Protein AF-A0A1A3NZN6-F1 (afdb_monomer_lite)

Sequence (386 aa):
MRHFHHLSDAEHQRLFFQAPEELAADADCELLAVALGATLYMPADRPGLTATVARSAGQGVCSMVLDLEDAIDAGAAEAALGNVVSVLDELAETRQGARAMLFVRVRSTECIKRIAGTLAGGRDALTGFVIPKFEAGTGEQFLQEVAQAAQVLDKRLYCMPVLESAALAYRQSRDRELTAIGELLAAYRDSVLALRIGATDMCGVFGIRRDRDHTIYDVQVIADVIGDIVNYFGRADGTGFVITGPVWEYFADHERLFRSMLRTTPFAEHDAVRFRDQLVSRDLDALLRELSLDRANGLHGKTVIHPSHVAAVHALAVVTHEEYRDAVDVMAAEESGVRRSEYRNKMNEPRPHRIWAQQVLRRAQVFGVTRQGVSFVDLLTVLAGR

InterPro domains:
  IPR011206 Citrate lyase beta subunit-like [PIRSF015582] (16-371)
  IPR015813 Pyruvate/Phosphoenolpyruvate kinase-like domain superfamily [SSF51621] (35-315)
  IPR039480 C-C bond lyase-like [PF15617] (31-369)
  IPR040442 Pyruvate kinase-like domain superfamily [G3DSA:3.20.20.60] (35-264)
  IPR040442 Pyruvate kinase-like domain superfamily [G3DSA:3.20.20.60] (269-370)

pLDDT: mean 91.94, std 9.21, range [45.19, 98.75]

Organism: Mycobacterium asiaticum (NCBI:txid1790)

Structure (mmCIF, N/CA/C/O backbone):
data_AF-A0A1A3NZN6-F1
#
_entry.i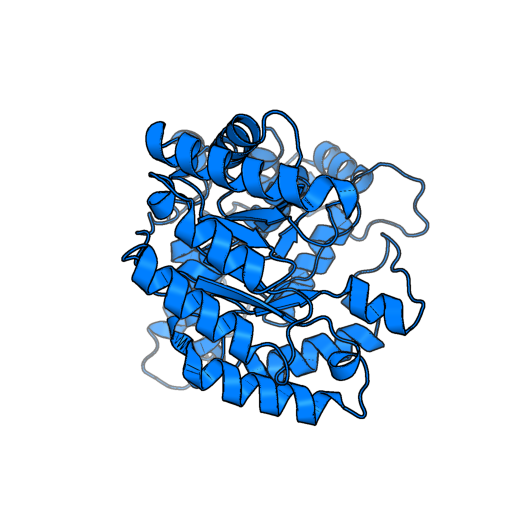d   AF-A0A1A3NZN6-F1
#
loop_
_atom_site.group_PDB
_atom_site.id
_atom_site.type_symbol
_atom_site.label_atom_id
_atom_site.label_alt_id
_atom_site.label_comp_id
_atom_site.label_asym_id
_atom_site.label_entity_id
_atom_site.label_seq_id
_atom_site.pdbx_PDB_ins_code
_atom_site.Cartn_x
_atom_site.Cartn_y
_atom_site.Cartn_z
_atom_site.occupancy
_atom_site.B_iso_or_equiv
_atom_site.auth_seq_id
_atom_site.auth_comp_id
_atom_site.auth_asym_id
_atom_site.auth_atom_id
_atom_site.pdbx_PDB_model_num
ATOM 1 N N . MET A 1 1 ? -12.183 0.104 -10.386 1.00 89.38 1 MET A N 1
ATOM 2 C CA . MET A 1 1 ? -11.049 1.055 -10.271 1.00 89.38 1 MET A CA 1
ATOM 3 C C . MET A 1 1 ? -10.010 0.751 -11.340 1.00 89.38 1 MET A C 1
ATOM 5 O O . MET A 1 1 ? -9.852 -0.408 -11.690 1.00 89.38 1 MET A O 1
ATOM 9 N N . ARG A 1 2 ? -9.295 1.754 -11.857 1.00 94.56 2 ARG A N 1
ATOM 10 C CA . ARG A 1 2 ? -8.237 1.561 -12.863 1.00 94.56 2 ARG A CA 1
ATOM 11 C C . ARG A 1 2 ? -7.087 2.526 -12.588 1.00 94.56 2 ARG A C 1
ATOM 13 O O . ARG A 1 2 ? -7.311 3.739 -12.489 1.00 94.56 2 ARG A O 1
ATOM 20 N N . HIS A 1 3 ? -5.869 2.005 -12.462 1.00 96.81 3 HIS A N 1
ATOM 21 C CA . HIS A 1 3 ? -4.676 2.845 -12.328 1.00 96.81 3 HIS A CA 1
ATOM 22 C C . HIS A 1 3 ? -4.458 3.670 -13.597 1.00 96.81 3 HIS A C 1
ATOM 24 O O . HIS A 1 3 ? -4.841 3.268 -14.693 1.00 96.81 3 HIS A O 1
ATOM 30 N N . PHE A 1 4 ? -3.867 4.856 -13.446 1.00 96.75 4 PHE A N 1
ATOM 31 C CA . PHE A 1 4 ? -3.578 5.776 -14.556 1.00 96.75 4 PHE A CA 1
ATOM 32 C C . PHE A 1 4 ? -4.803 6.265 -15.358 1.00 96.75 4 PHE A C 1
ATOM 34 O O . PHE A 1 4 ? -4.653 6.808 -16.449 1.00 96.75 4 PHE A O 1
ATOM 41 N N . HIS A 1 5 ? -6.021 6.152 -14.818 1.00 94.62 5 HIS A N 1
ATOM 42 C CA . HIS A 1 5 ? -7.252 6.626 -15.475 1.00 94.62 5 HIS A CA 1
ATOM 43 C C . HIS A 1 5 ? -7.301 8.147 -15.734 1.00 94.62 5 HIS A C 1
ATOM 45 O O . HIS A 1 5 ? -8.142 8.612 -16.494 1.00 94.62 5 HIS A O 1
ATOM 51 N N . HIS A 1 6 ? -6.442 8.922 -15.072 1.00 94.00 6 HIS A N 1
ATOM 52 C CA . HIS A 1 6 ? -6.341 10.379 -15.199 1.00 94.00 6 HIS A CA 1
ATOM 53 C C . HIS A 1 6 ? -5.448 10.821 -16.374 1.00 94.00 6 HIS A C 1
ATOM 55 O O . HIS A 1 6 ? -5.384 12.013 -16.689 1.00 94.00 6 HIS A O 1
ATOM 61 N N . LEU A 1 7 ? -4.739 9.882 -17.008 1.00 95.69 7 LEU A N 1
ATOM 62 C CA . LEU A 1 7 ? -3.966 10.139 -18.219 1.00 95.69 7 LEU A CA 1
ATOM 63 C C . LEU A 1 7 ? -4.891 10.197 -19.439 1.00 95.69 7 LEU A C 1
ATOM 65 O O . LEU A 1 7 ? -5.889 9.484 -19.514 1.00 95.69 7 LEU A O 1
ATOM 69 N N . SER A 1 8 ? -4.535 11.036 -20.407 1.00 95.56 8 SER A N 1
ATOM 70 C CA . SER A 1 8 ? -5.205 11.115 -21.705 1.00 95.56 8 SER A CA 1
ATOM 71 C C . SER A 1 8 ? -4.957 9.862 -22.547 1.00 95.56 8 SER A C 1
ATOM 73 O O . SER A 1 8 ? -3.961 9.158 -22.367 1.00 95.56 8 SER A O 1
ATOM 75 N N . ASP A 1 9 ? -5.814 9.627 -23.539 1.00 95.62 9 ASP A N 1
ATOM 76 C CA . ASP A 1 9 ? -5.655 8.505 -24.471 1.00 95.62 9 ASP A CA 1
ATOM 77 C C . ASP A 1 9 ? -4.319 8.557 -25.225 1.00 95.62 9 ASP A C 1
ATOM 79 O O . ASP A 1 9 ? -3.692 7.522 -25.445 1.00 95.62 9 ASP A O 1
ATOM 83 N N . ALA A 1 10 ? -3.840 9.757 -25.572 1.00 96.44 10 ALA A N 1
ATOM 84 C CA . ALA A 1 10 ? -2.549 9.943 -26.231 1.00 96.44 10 ALA A CA 1
ATOM 85 C C . ALA A 1 10 ? -1.373 9.549 -25.319 1.00 96.44 10 ALA A C 1
ATOM 87 O O . ALA A 1 10 ? -0.422 8.911 -25.772 1.00 96.44 10 ALA A O 1
ATOM 88 N N . GLU A 1 11 ? -1.435 9.885 -24.027 1.00 96.31 11 GLU A N 1
ATOM 89 C CA . GLU A 1 11 ? -0.434 9.446 -23.048 1.00 96.31 11 GLU A CA 1
ATOM 90 C C . GLU A 1 11 ? -0.499 7.934 -22.834 1.00 96.31 11 GLU A C 1
ATOM 92 O O . GLU A 1 11 ? 0.548 7.292 -22.838 1.00 96.31 11 GLU A O 1
ATOM 97 N N . HIS A 1 12 ? -1.698 7.350 -22.726 1.00 96.31 12 HIS A N 1
ATOM 98 C CA . HIS A 1 12 ? -1.866 5.897 -22.630 1.00 96.31 12 HIS A CA 1
ATOM 99 C C . HIS A 1 12 ? -1.245 5.183 -23.826 1.00 96.31 12 HIS A C 1
ATOM 101 O O . HIS A 1 12 ? -0.422 4.282 -23.663 1.00 96.31 12 HIS A O 1
ATOM 107 N N . GLN A 1 13 ? -1.584 5.635 -25.035 1.00 95.69 13 GLN A N 1
ATOM 108 C CA . GLN A 1 13 ? -1.043 5.090 -26.272 1.00 95.69 13 GLN A CA 1
ATOM 109 C C . GLN A 1 13 ? 0.462 5.285 -26.378 1.00 95.69 13 GLN A C 1
ATOM 111 O O . GLN A 1 13 ? 1.114 4.429 -26.959 1.00 95.69 13 GLN A O 1
ATOM 116 N N . ARG A 1 14 ? 1.036 6.360 -25.836 1.00 96.62 14 ARG A N 1
ATOM 117 C CA . ARG A 1 14 ? 2.485 6.580 -25.862 1.00 96.62 14 ARG A CA 1
ATOM 118 C C . ARG A 1 14 ? 3.225 5.714 -24.842 1.00 96.62 14 ARG A C 1
ATOM 120 O O . ARG A 1 14 ? 4.265 5.155 -25.172 1.00 96.62 14 ARG A O 1
ATOM 127 N N . LEU A 1 15 ? 2.710 5.622 -23.619 1.00 97.50 15 LEU A N 1
ATOM 128 C CA . LEU A 1 15 ? 3.415 5.035 -22.479 1.00 97.50 15 LEU A CA 1
ATOM 129 C C . LEU A 1 15 ? 3.275 3.514 -22.410 1.00 97.50 15 LEU A C 1
ATOM 131 O O . LEU A 1 15 ? 4.251 2.834 -22.090 1.00 97.50 15 LEU A O 1
ATOM 135 N N . PHE A 1 16 ? 2.094 2.974 -22.717 1.00 98.38 16 PHE A N 1
ATOM 136 C CA . PHE A 1 16 ? 1.777 1.576 -22.443 1.00 98.38 16 PHE A CA 1
ATOM 137 C C . PHE A 1 16 ? 1.733 0.718 -23.710 1.00 98.38 16 PHE A C 1
ATOM 139 O O . PHE A 1 16 ? 1.079 1.048 -24.700 1.00 98.38 16 PHE A O 1
ATOM 146 N N . PHE A 1 17 ? 2.430 -0.418 -23.662 1.00 98.00 17 PHE A N 1
ATOM 147 C CA . PHE A 1 17 ? 2.233 -1.533 -24.585 1.00 98.00 17 PHE A CA 1
ATOM 148 C C . PHE A 1 17 ? 0.934 -2.272 -24.250 1.00 98.00 17 PHE A C 1
ATOM 150 O O . PHE A 1 17 ? 0.122 -2.511 -25.141 1.00 98.00 17 PHE A O 1
ATOM 157 N N . GLN A 1 18 ? 0.721 -2.553 -22.962 1.00 97.94 18 GLN A N 1
ATOM 158 C CA . GLN A 1 18 ? -0.536 -3.045 -22.403 1.00 97.94 18 GLN A CA 1
ATOM 159 C C . GLN A 1 18 ? -0.996 -2.052 -21.340 1.00 97.94 18 GLN A C 1
ATOM 161 O O . GLN A 1 18 ? -0.275 -1.794 -20.377 1.00 97.94 18 GLN A O 1
ATOM 166 N N . ALA A 1 19 ? -2.173 -1.462 -21.532 1.00 97.31 19 ALA A N 1
ATOM 167 C CA . ALA A 1 19 ? -2.719 -0.529 -20.559 1.00 97.31 19 ALA A CA 1
ATOM 168 C C . ALA A 1 19 ? -3.190 -1.279 -19.294 1.00 97.31 19 ALA A C 1
ATOM 170 O O . ALA A 1 19 ? -3.587 -2.440 -19.403 1.00 97.31 19 ALA A O 1
ATOM 171 N N . PRO A 1 20 ? -3.191 -0.622 -18.122 1.00 97.38 20 PRO A N 1
ATOM 172 C CA . PRO A 1 20 ? -3.736 -1.196 -16.894 1.00 97.38 20 PRO A CA 1
ATOM 173 C C . PRO A 1 20 ? -5.192 -1.621 -17.075 1.00 97.38 20 PRO A C 1
ATOM 175 O O . PRO A 1 20 ? -5.960 -0.908 -17.734 1.00 97.38 20 PRO A O 1
ATOM 178 N N . GLU A 1 21 ? -5.572 -2.735 -16.462 1.00 96.38 21 GLU A N 1
ATOM 179 C CA . GLU A 1 21 ? -6.928 -3.276 -16.510 1.00 96.38 21 GLU A CA 1
ATOM 180 C C . GLU A 1 21 ? -7.861 -2.556 -15.528 1.00 96.38 21 GLU A C 1
ATOM 182 O O . GLU A 1 21 ? -7.437 -1.948 -14.539 1.00 96.38 21 GLU A O 1
ATOM 187 N N . GLU A 1 22 ? -9.161 -2.595 -15.819 1.00 94.75 22 GLU A N 1
ATOM 188 C CA . GLU A 1 22 ? -10.177 -2.147 -14.874 1.00 94.75 22 GLU A CA 1
ATOM 189 C C . GLU A 1 22 ? -10.513 -3.279 -13.902 1.00 94.75 22 GLU A C 1
ATOM 191 O O . GLU A 1 22 ? -10.928 -4.362 -14.302 1.00 94.75 22 GLU A O 1
ATOM 196 N N . LEU A 1 23 ? -10.333 -3.009 -12.612 1.00 93.31 23 LEU A N 1
ATOM 197 C CA . LEU A 1 23 ? -10.580 -3.954 -11.533 1.00 93.31 23 LEU A CA 1
ATOM 198 C C . LEU A 1 23 ? -11.967 -3.723 -10.938 1.00 93.31 23 LEU A C 1
ATOM 200 O O . LEU A 1 23 ? -12.300 -2.599 -10.535 1.00 93.31 23 LEU A O 1
ATOM 204 N N . ALA A 1 24 ? -12.757 -4.789 -10.853 1.00 89.75 24 ALA A N 1
ATOM 205 C CA . ALA A 1 24 ? -14.010 -4.790 -10.112 1.00 89.75 24 ALA A CA 1
ATOM 206 C C . ALA A 1 24 ? -13.751 -4.696 -8.596 1.00 89.75 24 ALA A C 1
ATOM 208 O O . ALA A 1 24 ? -12.674 -5.046 -8.115 1.00 89.75 24 ALA A O 1
ATOM 209 N N . ALA A 1 25 ? -14.733 -4.206 -7.837 1.00 83.12 25 ALA A N 1
ATOM 210 C CA . ALA A 1 25 ? -14.608 -4.058 -6.382 1.00 83.12 25 ALA A CA 1
ATOM 211 C C . ALA A 1 25 ? -14.531 -5.409 -5.640 1.00 83.12 25 ALA A C 1
ATOM 213 O O . ALA A 1 25 ? -14.040 -5.473 -4.516 1.00 83.12 25 ALA A O 1
ATOM 214 N N . ASP A 1 26 ? -15.008 -6.476 -6.278 1.00 85.50 26 ASP A N 1
ATOM 215 C CA . ASP A 1 26 ? -15.023 -7.865 -5.817 1.00 85.50 26 ASP A CA 1
ATOM 216 C C . ASP A 1 26 ? -13.975 -8.741 -6.528 1.00 85.50 26 ASP A C 1
ATOM 218 O O . ASP A 1 26 ? -14.052 -9.968 -6.467 1.00 85.50 26 ASP A O 1
ATOM 222 N N . ALA A 1 27 ? -12.991 -8.124 -7.196 1.00 90.12 27 ALA A N 1
ATOM 223 C CA . ALA A 1 27 ? -11.865 -8.839 -7.787 1.00 90.12 27 ALA A CA 1
ATOM 224 C C . ALA A 1 27 ? -11.092 -9.665 -6.738 1.00 90.12 27 ALA A C 1
ATOM 226 O O . ALA A 1 27 ? -11.232 -9.464 -5.530 1.00 90.12 27 ALA A O 1
ATOM 227 N N . ASP A 1 28 ? -10.247 -10.584 -7.219 1.00 91.81 28 ASP A N 1
ATOM 228 C CA . ASP A 1 28 ? -9.367 -11.397 -6.372 1.00 91.81 28 ASP A CA 1
ATOM 229 C C . ASP A 1 28 ? -8.631 -10.530 -5.332 1.00 91.81 28 ASP A C 1
ATOM 231 O O . ASP A 1 28 ? -8.074 -9.477 -5.659 1.00 91.81 28 ASP A O 1
ATOM 235 N N . CYS A 1 29 ? -8.625 -10.989 -4.079 1.00 92.50 29 CYS A N 1
ATOM 236 C CA . CYS A 1 29 ? -8.036 -10.291 -2.943 1.00 92.50 29 CYS A CA 1
ATOM 237 C C . CYS A 1 29 ? -6.560 -9.961 -3.201 1.00 92.50 29 CYS A C 1
ATOM 239 O O . CYS A 1 29 ? -6.132 -8.828 -2.987 1.00 92.50 29 CYS A O 1
ATOM 241 N N . GLU A 1 30 ? -5.789 -10.907 -3.750 1.00 92.50 30 GLU A N 1
ATOM 242 C CA . GLU A 1 30 ? -4.372 -10.672 -4.047 1.00 92.50 30 GLU A CA 1
ATOM 243 C C . GLU A 1 30 ? -4.178 -9.609 -5.139 1.00 92.50 30 GLU A C 1
ATOM 245 O O . GLU A 1 30 ? -3.222 -8.831 -5.093 1.00 92.50 30 GLU A O 1
ATOM 250 N N . LEU A 1 31 ? -5.090 -9.540 -6.115 1.00 95.19 31 LEU A N 1
ATOM 251 C CA . LEU A 1 31 ? -5.065 -8.526 -7.168 1.00 95.19 31 LEU A CA 1
ATOM 252 C C . LEU A 1 31 ? -5.418 -7.139 -6.610 1.00 95.19 31 LEU A C 1
ATOM 254 O O . LEU A 1 31 ? -4.710 -6.171 -6.896 1.00 95.19 31 LEU A O 1
ATOM 258 N N . LEU A 1 32 ? -6.452 -7.047 -5.766 1.00 96.31 32 LEU A N 1
ATOM 259 C CA . LEU A 1 32 ? -6.824 -5.813 -5.062 1.00 96.31 32 LEU A CA 1
ATOM 260 C C . LEU A 1 32 ? -5.701 -5.322 -4.140 1.00 96.31 32 LEU A C 1
ATOM 262 O O . LEU A 1 32 ? -5.425 -4.124 -4.078 1.00 96.31 32 LEU A O 1
ATOM 266 N N . ALA A 1 33 ? -5.008 -6.240 -3.470 1.00 97.12 33 ALA A N 1
ATOM 267 C CA . ALA A 1 33 ? -3.901 -5.916 -2.586 1.00 97.12 33 ALA A CA 1
ATOM 268 C C . ALA A 1 33 ? -2.705 -5.324 -3.348 1.00 97.12 33 ALA A C 1
ATOM 270 O O . ALA A 1 33 ? -2.147 -4.308 -2.934 1.00 97.12 33 ALA A O 1
ATOM 271 N N . VAL A 1 34 ? -2.352 -5.885 -4.512 1.00 97.06 34 VAL A N 1
ATOM 272 C CA . VAL A 1 34 ? -1.355 -5.276 -5.416 1.00 97.06 34 VAL A CA 1
ATOM 273 C C . VAL A 1 34 ? -1.843 -3.913 -5.929 1.00 97.06 34 VAL A C 1
ATOM 275 O O . VAL A 1 34 ? -1.053 -2.972 -6.041 1.00 97.06 34 VAL A O 1
ATOM 278 N N . ALA A 1 35 ? -3.148 -3.770 -6.175 1.00 97.44 35 ALA A N 1
ATOM 279 C CA . ALA A 1 35 ? -3.773 -2.527 -6.620 1.00 97.44 35 ALA A CA 1
ATOM 280 C C . ALA A 1 35 ? -3.816 -1.406 -5.578 1.00 97.44 35 ALA A C 1
ATOM 282 O O . ALA A 1 35 ? -4.116 -0.270 -5.955 1.00 97.44 35 ALA A O 1
ATOM 283 N N . LEU A 1 36 ? -3.446 -1.664 -4.318 1.00 97.75 36 LEU A N 1
ATOM 284 C CA . LEU A 1 36 ? -3.291 -0.611 -3.313 1.00 97.75 36 LEU A CA 1
ATOM 285 C C . LEU A 1 36 ? -2.283 0.462 -3.750 1.00 97.75 36 LEU A C 1
ATOM 287 O O . LEU A 1 36 ? -2.502 1.635 -3.453 1.00 97.75 36 LEU A O 1
ATOM 291 N N . GLY A 1 37 ? -1.208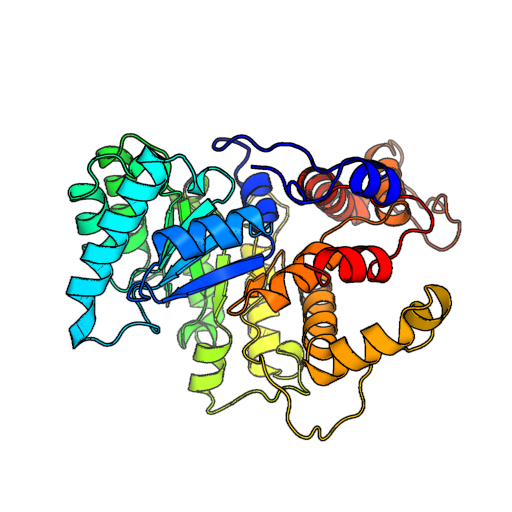 0.086 -4.457 1.00 97.31 37 GLY A N 1
ATOM 292 C CA . GLY A 1 37 ? -0.196 1.024 -4.954 1.00 97.31 37 GLY A CA 1
ATOM 293 C C . GLY A 1 37 ? 0.307 1.982 -3.868 1.00 97.31 37 GLY A C 1
ATOM 294 O O . GLY A 1 37 ? 0.752 1.553 -2.801 1.00 97.31 37 GLY A O 1
ATOM 295 N N . ALA A 1 38 ? 0.235 3.287 -4.131 1.00 97.06 38 ALA A N 1
ATOM 296 C CA . ALA A 1 38 ? 0.408 4.297 -3.094 1.00 97.06 38 ALA A CA 1
ATOM 297 C C . ALA A 1 38 ? -0.880 4.421 -2.269 1.00 97.06 38 ALA A C 1
ATOM 299 O O . ALA A 1 38 ? -1.895 4.901 -2.773 1.00 97.06 38 ALA A O 1
ATOM 300 N N . THR A 1 39 ? -0.833 4.039 -0.992 1.00 97.88 39 THR A N 1
ATOM 301 C CA . THR A 1 39 ? -1.949 4.289 -0.069 1.00 97.88 39 THR A CA 1
ATOM 302 C C . THR A 1 39 ? -1.737 5.611 0.657 1.00 97.88 39 THR A C 1
ATOM 304 O O . THR A 1 39 ? -0.827 5.710 1.484 1.00 97.88 39 THR A O 1
ATOM 307 N N . LEU A 1 40 ? -2.565 6.613 0.358 1.00 96.56 40 LEU A N 1
ATOM 308 C CA . LEU A 1 40 ? -2.442 7.961 0.915 1.00 96.56 40 LEU A CA 1
ATOM 309 C C . LEU A 1 40 ? -3.211 8.109 2.231 1.00 96.56 40 LEU A C 1
ATOM 311 O O . LEU A 1 40 ? -4.429 7.951 2.260 1.00 96.56 40 LEU A O 1
ATOM 315 N N . TYR A 1 41 ? -2.500 8.441 3.305 1.00 95.50 41 TYR A N 1
ATOM 316 C CA . TYR A 1 41 ? -3.082 8.675 4.626 1.00 95.50 41 TYR A CA 1
ATOM 317 C C . TYR A 1 41 ? -3.464 10.147 4.781 1.00 95.50 41 TYR A C 1
ATOM 319 O O . TYR A 1 41 ? -2.713 11.038 4.379 1.00 95.50 41 TYR A O 1
ATOM 327 N N . MET A 1 42 ? -4.639 10.401 5.355 1.00 93.94 42 MET A N 1
ATOM 328 C CA . MET A 1 42 ? -5.165 11.743 5.593 1.00 93.94 42 MET A CA 1
ATOM 329 C C . MET A 1 42 ? -5.794 11.824 6.988 1.00 93.94 42 MET A C 1
ATOM 331 O O . MET A 1 42 ? -6.584 10.941 7.323 1.00 93.94 42 MET A O 1
ATOM 335 N N . PRO A 1 43 ? -5.528 12.884 7.772 1.00 95.06 43 PRO A N 1
ATOM 336 C CA . PRO A 1 43 ? -6.238 13.118 9.026 1.00 95.06 43 PRO A CA 1
ATOM 337 C C . PRO A 1 43 ? -7.751 13.198 8.799 1.00 95.06 43 PRO A C 1
ATOM 339 O O . PRO A 1 43 ? -8.222 13.927 7.919 1.00 95.06 43 PRO A O 1
ATOM 342 N N . ALA A 1 44 ? -8.508 12.440 9.589 1.00 95.19 44 ALA A N 1
ATOM 343 C CA . ALA A 1 44 ? -9.962 12.368 9.507 1.00 95.19 44 ALA A CA 1
ATOM 344 C C . ALA A 1 44 ? -10.686 13.663 9.911 1.00 95.19 44 ALA A C 1
ATOM 346 O O . ALA A 1 44 ? -11.856 13.819 9.584 1.00 95.19 44 ALA A O 1
ATOM 347 N N . ASP A 1 45 ? -10.032 14.599 10.594 1.00 92.38 45 ASP A N 1
ATOM 348 C CA . ASP A 1 45 ? -10.585 15.898 11.006 1.00 92.38 45 ASP A CA 1
ATOM 349 C C . ASP A 1 45 ? -10.328 17.024 9.987 1.00 92.38 45 ASP A C 1
ATOM 351 O O . ASP A 1 45 ? -10.739 18.171 10.187 1.00 92.38 45 ASP A O 1
ATOM 355 N N . ARG A 1 46 ? -9.663 16.711 8.868 1.00 90.00 46 ARG A N 1
ATOM 356 C CA . ARG A 1 46 ? -9.316 17.694 7.842 1.00 90.00 46 ARG A CA 1
ATOM 357 C C . ARG A 1 46 ? -10.574 18.395 7.292 1.00 90.00 46 ARG A C 1
ATOM 359 O O . ARG A 1 46 ? -11.481 17.727 6.790 1.00 90.00 46 ARG A O 1
ATOM 366 N N . PRO A 1 47 ? -10.599 19.740 7.233 1.00 90.12 47 PRO A N 1
ATOM 367 C CA . PRO A 1 47 ? -11.678 20.466 6.570 1.00 90.12 47 PRO A CA 1
ATOM 368 C C . PRO A 1 47 ? -11.781 20.122 5.077 1.00 90.12 47 PRO A C 1
ATOM 370 O O . PRO A 1 47 ? -10.773 20.059 4.367 1.00 90.12 47 PRO A O 1
ATOM 373 N N . GLY A 1 48 ? -13.006 19.937 4.576 1.00 92.31 48 GLY A N 1
ATOM 374 C CA . GLY A 1 48 ? -13.249 19.628 3.161 1.00 92.31 48 GLY A CA 1
ATOM 375 C C . GLY A 1 48 ? -12.671 18.274 2.728 1.00 92.31 48 GLY A C 1
ATOM 376 O O . GLY A 1 48 ? -12.145 18.147 1.614 1.00 92.31 48 GLY A O 1
ATOM 377 N N . LEU A 1 49 ? -12.720 17.277 3.617 1.00 93.44 49 LEU A N 1
ATOM 378 C CA . LEU A 1 49 ? -12.171 15.944 3.378 1.00 93.44 49 LEU A CA 1
ATOM 379 C C . LEU A 1 49 ? -12.829 15.253 2.173 1.00 93.44 49 LEU A C 1
ATOM 381 O O . LEU A 1 49 ? -12.094 14.776 1.314 1.00 93.44 49 LEU A O 1
ATOM 385 N N . THR A 1 50 ? -14.158 15.321 2.011 1.00 95.00 50 THR A N 1
ATOM 386 C CA . THR A 1 50 ? -14.890 14.794 0.836 1.00 95.00 50 THR A CA 1
ATOM 387 C C . THR A 1 50 ? -14.289 15.294 -0.481 1.00 95.00 50 THR A C 1
ATOM 389 O O . THR A 1 50 ? -13.862 14.510 -1.331 1.00 95.00 50 THR A O 1
ATOM 392 N N . ALA A 1 51 ? -14.151 16.617 -0.625 1.00 93.75 51 ALA A N 1
ATOM 393 C CA . ALA A 1 51 ? -13.568 17.235 -1.815 1.00 93.75 51 ALA A CA 1
ATOM 394 C C . ALA A 1 51 ? -12.081 16.879 -1.995 1.00 93.75 51 ALA A C 1
ATOM 396 O O . ALA A 1 51 ? -11.587 16.793 -3.119 1.00 93.75 51 ALA A O 1
ATOM 397 N N . THR A 1 52 ? -11.350 16.674 -0.897 1.00 93.06 52 THR A N 1
ATOM 398 C CA . THR A 1 52 ? -9.944 16.253 -0.933 1.00 93.06 52 THR A CA 1
ATOM 399 C C . THR A 1 52 ? -9.795 14.809 -1.410 1.00 93.06 52 THR A C 1
ATOM 401 O O . THR A 1 52 ? -8.935 14.557 -2.256 1.00 93.06 52 THR A O 1
ATOM 404 N N . VAL A 1 53 ? -10.644 13.891 -0.943 1.00 95.06 53 VAL A N 1
ATOM 405 C CA . VAL A 1 53 ? -10.693 12.494 -1.400 1.00 95.06 53 VAL A CA 1
ATOM 406 C C . VAL A 1 53 ? -11.048 12.442 -2.886 1.00 95.06 53 VAL A C 1
ATOM 408 O O . VAL A 1 53 ? -10.307 11.851 -3.669 1.00 95.06 53 VAL A O 1
ATOM 411 N N . ALA A 1 54 ? -12.107 13.143 -3.302 1.00 94.38 54 ALA A N 1
ATOM 412 C CA . ALA A 1 54 ? -12.533 13.212 -4.700 1.00 94.38 54 ALA A CA 1
ATOM 413 C C . ALA A 1 54 ? -11.436 13.769 -5.625 1.00 94.38 54 ALA A C 1
ATOM 415 O O . ALA A 1 54 ? -11.139 13.194 -6.675 1.00 94.38 54 ALA A O 1
ATOM 416 N N . ARG A 1 55 ? -10.787 14.870 -5.218 1.00 93.00 55 ARG A N 1
ATOM 417 C CA . ARG A 1 55 ? -9.676 15.475 -5.968 1.00 93.00 55 ARG A CA 1
ATOM 418 C C . ARG A 1 55 ? -8.490 14.520 -6.084 1.00 93.00 55 ARG A C 1
ATOM 420 O O . ARG A 1 55 ? -7.972 14.345 -7.181 1.00 93.00 55 ARG A O 1
ATOM 427 N N . SER A 1 56 ? -8.090 13.888 -4.981 1.00 93.50 56 SER A N 1
ATOM 428 C CA . SER A 1 56 ? -6.962 12.948 -4.959 1.00 93.50 56 SER A CA 1
ATOM 429 C C . SER A 1 56 ? -7.243 11.729 -5.841 1.00 93.50 56 SER A C 1
ATOM 431 O O . SER A 1 56 ? -6.397 11.343 -6.645 1.00 93.50 56 SER A O 1
ATOM 433 N N . ALA A 1 57 ? -8.460 11.179 -5.772 1.00 94.56 57 ALA A N 1
ATOM 434 C CA . ALA A 1 57 ? -8.898 10.104 -6.657 1.00 94.56 57 ALA A CA 1
ATOM 435 C C . ALA A 1 57 ? -8.828 10.520 -8.134 1.00 94.56 57 ALA A C 1
ATOM 437 O O . ALA A 1 57 ? -8.265 9.794 -8.950 1.00 94.56 57 ALA A O 1
ATOM 438 N N . GLY A 1 58 ? -9.322 11.717 -8.473 1.00 92.81 58 GLY A N 1
ATOM 439 C CA . GLY A 1 58 ? -9.244 12.277 -9.827 1.00 92.81 58 GLY A CA 1
ATOM 440 C C . GLY A 1 58 ? -7.817 12.543 -10.323 1.00 92.81 58 GLY A C 1
ATOM 441 O O . GLY A 1 58 ? -7.581 12.535 -11.528 1.00 92.81 58 GLY A O 1
ATOM 442 N N . GLN A 1 59 ? -6.859 12.724 -9.412 1.00 92.06 59 GLN A N 1
ATOM 443 C CA . GLN A 1 59 ? -5.425 12.841 -9.702 1.00 92.06 59 GLN A CA 1
ATOM 444 C C . GLN A 1 59 ? -4.704 11.481 -9.741 1.00 92.06 59 GLN A C 1
ATOM 446 O O . GLN A 1 59 ? -3.484 11.429 -9.858 1.00 92.06 59 GLN A O 1
ATOM 451 N N . GLY A 1 60 ? -5.440 10.367 -9.666 1.00 93.50 60 GLY A N 1
ATOM 452 C CA . GLY A 1 60 ? -4.885 9.024 -9.811 1.00 93.50 60 GLY A CA 1
ATOM 453 C C . GLY A 1 60 ? -4.540 8.299 -8.518 1.00 93.50 60 GLY A C 1
ATOM 454 O O . GLY A 1 60 ? -3.985 7.201 -8.597 1.00 93.50 60 GLY A O 1
ATOM 455 N N . VAL A 1 61 ? -4.867 8.851 -7.346 1.00 95.25 61 VAL A N 1
ATOM 456 C CA . VAL A 1 61 ? -4.746 8.116 -6.079 1.00 95.25 61 VAL A CA 1
ATOM 457 C C . VAL A 1 61 ? -5.809 7.021 -6.041 1.00 95.25 61 VAL A C 1
ATOM 459 O O . VAL A 1 61 ? -7.002 7.302 -6.095 1.00 95.25 61 VAL A O 1
ATOM 462 N N . CYS A 1 62 ? -5.378 5.766 -5.956 1.00 95.69 62 CYS A N 1
ATOM 463 C CA . CYS A 1 62 ? -6.264 4.604 -6.055 1.00 95.69 62 CYS A CA 1
ATOM 464 C C . CYS A 1 62 ? -6.566 3.948 -4.697 1.00 95.69 62 CYS A C 1
ATOM 466 O O . CYS A 1 62 ? -7.456 3.107 -4.620 1.00 95.69 62 CYS A O 1
ATOM 468 N N . SER A 1 63 ? -5.861 4.334 -3.629 1.00 97.06 63 SER A N 1
ATOM 469 C CA . SER A 1 63 ? -6.092 3.851 -2.266 1.00 97.06 63 SER A CA 1
ATOM 470 C C . SER A 1 63 ? -5.842 4.965 -1.252 1.00 97.06 63 SER A C 1
ATOM 472 O O . SER A 1 63 ? -4.832 5.670 -1.331 1.00 97.06 63 SER A O 1
ATOM 474 N N . MET A 1 64 ? -6.765 5.148 -0.310 1.00 97.56 64 MET A N 1
ATOM 475 C CA . MET A 1 64 ? -6.713 6.199 0.707 1.00 97.56 64 MET A CA 1
ATOM 476 C C . MET A 1 64 ? -7.139 5.673 2.076 1.00 97.56 64 MET A C 1
ATOM 478 O O . MET A 1 64 ? -7.986 4.786 2.178 1.00 97.56 64 MET A O 1
ATOM 482 N N . VAL A 1 65 ? -6.566 6.251 3.129 1.00 98.19 65 VAL A N 1
ATOM 483 C CA . VAL A 1 65 ? -6.885 5.947 4.526 1.00 98.19 65 VAL A CA 1
ATOM 484 C C . VAL A 1 65 ? -7.293 7.233 5.234 1.00 98.19 65 VAL A C 1
ATOM 486 O O . VAL A 1 65 ? -6.518 8.190 5.269 1.00 98.19 65 VAL A O 1
ATOM 489 N N . LEU A 1 66 ? -8.498 7.241 5.804 1.00 97.75 66 LEU A N 1
ATOM 490 C CA . LEU A 1 66 ? -8.955 8.277 6.728 1.00 97.75 66 LEU A CA 1
ATOM 491 C C . LEU A 1 66 ? -8.490 7.894 8.133 1.00 97.75 66 LEU A C 1
ATOM 493 O O . LEU A 1 66 ? -8.881 6.849 8.654 1.00 97.75 66 LEU A O 1
ATOM 497 N N . ASP A 1 67 ? -7.609 8.697 8.714 1.00 97.38 67 ASP A N 1
ATOM 498 C CA . ASP A 1 67 ? -6.898 8.343 9.937 1.00 97.38 67 ASP A CA 1
ATOM 499 C C . ASP A 1 67 ? -7.593 8.904 11.182 1.00 97.38 67 ASP A C 1
ATOM 501 O O . ASP A 1 67 ? -7.699 10.122 11.322 1.00 97.38 67 ASP A O 1
ATOM 505 N N . LEU A 1 68 ? -8.073 8.013 12.061 1.00 96.62 68 LEU A N 1
ATOM 506 C CA . LEU A 1 68 ? -8.668 8.326 13.369 1.00 96.62 68 LEU A CA 1
ATOM 507 C C . LEU A 1 68 ? -7.723 8.038 14.549 1.00 96.62 68 LEU A C 1
ATOM 509 O O . LEU A 1 68 ? -8.149 8.115 15.705 1.00 96.62 68 LEU A O 1
ATOM 513 N N . GLU A 1 69 ? -6.477 7.647 14.285 1.00 93.12 69 GLU A N 1
ATOM 514 C CA . GLU A 1 69 ? -5.531 7.220 15.310 1.00 93.12 69 GLU A CA 1
ATOM 515 C C . GLU A 1 69 ? -4.449 8.277 15.566 1.00 93.12 69 GLU A C 1
ATOM 517 O O . GLU A 1 69 ? -4.767 9.286 16.197 1.00 93.12 69 GLU A O 1
ATOM 522 N N . ASP A 1 70 ? -3.202 8.074 15.132 1.00 88.19 70 ASP A N 1
ATOM 523 C CA . ASP A 1 70 ? -2.076 8.953 15.489 1.00 88.19 70 ASP A CA 1
ATOM 524 C C . ASP A 1 70 ? -2.204 10.374 14.914 1.00 88.19 70 ASP A C 1
ATOM 526 O O . ASP A 1 70 ? -1.612 11.318 15.436 1.00 88.19 70 ASP A O 1
ATOM 530 N N . ALA A 1 71 ? -3.004 10.554 13.859 1.00 83.69 71 ALA A N 1
ATOM 531 C CA . ALA A 1 71 ? -3.256 11.860 13.257 1.00 83.69 71 ALA A CA 1
ATOM 532 C C . ALA A 1 71 ? -4.276 12.722 14.025 1.00 83.69 71 ALA A C 1
ATOM 534 O O . ALA A 1 71 ? -4.427 13.895 13.686 1.00 83.69 71 ALA A O 1
ATOM 535 N N . ILE A 1 72 ? -4.994 12.157 15.006 1.00 90.75 72 ILE A N 1
ATOM 536 C CA . ILE A 1 72 ? -6.134 12.808 15.665 1.00 90.75 72 ILE A CA 1
ATOM 537 C C . ILE A 1 72 ? -5.910 12.974 17.167 1.00 90.75 72 ILE A C 1
ATOM 539 O O . ILE A 1 72 ? -5.811 12.003 17.932 1.00 90.75 72 ILE A O 1
ATOM 543 N N . ASP A 1 73 ? -5.976 14.231 17.605 1.00 88.62 73 ASP A N 1
ATOM 544 C CA . ASP A 1 73 ? -5.980 14.596 19.017 1.00 88.62 73 ASP A CA 1
ATOM 545 C C . ASP A 1 73 ? -7.144 13.934 19.770 1.00 88.62 73 ASP A C 1
ATOM 547 O O . ASP A 1 73 ? -8.278 13.856 19.291 1.00 88.62 73 ASP A O 1
ATOM 551 N N . ALA A 1 74 ? -6.896 13.499 21.009 1.00 87.38 74 ALA A N 1
ATOM 552 C CA . ALA A 1 74 ? -7.896 12.797 21.821 1.00 87.38 74 ALA A CA 1
ATOM 553 C C . ALA A 1 74 ? -9.206 13.593 21.994 1.00 87.38 74 ALA A C 1
ATOM 555 O O . ALA A 1 74 ? -10.288 13.010 21.965 1.00 87.38 74 ALA A O 1
ATOM 556 N N . GLY A 1 75 ? -9.121 14.923 22.116 1.00 90.94 75 GLY A N 1
ATOM 557 C CA . GLY A 1 75 ? -10.291 15.801 22.242 1.00 90.94 75 GLY A CA 1
ATOM 558 C C . GLY A 1 75 ? -11.109 15.965 20.955 1.00 90.94 75 GLY A C 1
ATOM 559 O O . GLY A 1 75 ? -12.272 16.350 21.027 1.00 90.94 75 GLY A O 1
ATOM 560 N N . ALA A 1 76 ? -10.530 15.653 19.793 1.00 91.62 76 ALA A N 1
ATOM 561 C CA . ALA A 1 76 ? -11.182 15.756 18.488 1.00 91.62 76 ALA A CA 1
ATOM 562 C C . ALA A 1 76 ? -11.723 14.409 17.977 1.00 91.62 76 ALA A C 1
ATOM 564 O O . ALA A 1 76 ? -12.413 14.379 16.962 1.00 91.62 76 ALA A O 1
ATOM 565 N N . ALA A 1 77 ? -11.455 13.302 18.679 1.00 92.19 77 ALA A N 1
ATOM 566 C CA . ALA A 1 77 ? -11.754 11.943 18.221 1.00 92.19 77 ALA A CA 1
ATOM 567 C C . ALA A 1 77 ? -13.228 11.727 17.838 1.00 92.19 77 ALA A C 1
ATOM 569 O O . ALA A 1 77 ? -13.524 11.154 16.791 1.00 92.19 77 ALA A O 1
ATOM 570 N N . GLU A 1 78 ? -14.152 12.222 18.664 1.00 93.62 78 GLU A N 1
ATOM 571 C CA . GLU A 1 78 ? -15.595 12.113 18.417 1.00 93.62 78 GLU A CA 1
ATOM 572 C C . GLU A 1 78 ? -16.032 12.899 17.178 1.00 93.62 78 GLU A C 1
ATOM 574 O O . GLU A 1 78 ? -16.775 12.390 16.338 1.00 93.62 78 GLU A O 1
ATOM 579 N N . ALA A 1 79 ? -15.528 14.127 17.034 1.00 94.50 79 ALA A N 1
ATOM 580 C CA . ALA A 1 79 ? -15.812 14.965 15.876 1.00 94.50 79 ALA A CA 1
ATOM 581 C C . ALA A 1 79 ? -15.217 14.366 14.592 1.00 94.50 79 ALA A C 1
ATOM 583 O O . ALA A 1 79 ? -15.885 14.345 13.560 1.00 94.50 79 ALA A O 1
ATOM 584 N N . ALA A 1 80 ? -13.998 13.825 14.662 1.00 95.94 80 ALA A N 1
ATOM 585 C CA . ALA A 1 80 ? -13.333 13.173 13.540 1.00 95.94 80 ALA A CA 1
ATOM 586 C C . ALA A 1 80 ? -14.082 11.907 13.088 1.00 95.94 80 ALA A C 1
ATOM 588 O O . ALA A 1 80 ? -14.255 11.695 11.889 1.00 95.94 80 ALA A O 1
ATOM 589 N N . LEU A 1 81 ? -14.594 11.096 14.024 1.00 97.06 81 LEU A N 1
ATOM 590 C CA . LEU A 1 81 ? -15.418 9.927 13.697 1.00 97.06 81 LEU A CA 1
ATOM 591 C C . LEU A 1 81 ? -16.720 10.343 13.005 1.00 97.06 81 LEU A C 1
ATOM 593 O O . LEU A 1 81 ? -17.075 9.765 11.978 1.00 97.06 81 LEU A O 1
ATOM 597 N N . GLY A 1 82 ? -17.406 11.365 13.528 1.00 96.19 82 GLY A N 1
ATOM 598 C CA . GLY A 1 82 ? -18.597 11.924 12.884 1.00 96.19 82 GLY A CA 1
ATOM 599 C C . GLY A 1 82 ? -18.308 12.445 11.473 1.00 96.19 82 GLY A C 1
ATOM 600 O O . GLY A 1 82 ? -19.075 12.179 10.548 1.00 96.19 82 GLY A O 1
ATOM 601 N N . ASN A 1 83 ? -17.165 13.112 11.282 1.00 96.44 83 ASN A N 1
ATOM 602 C CA . ASN A 1 83 ? -16.723 13.581 9.970 1.00 96.44 83 ASN A CA 1
ATOM 603 C C . ASN A 1 83 ? -16.474 12.416 9.000 1.00 96.44 83 ASN A C 1
ATOM 605 O O . ASN A 1 83 ? -16.898 12.485 7.853 1.00 96.44 83 ASN A O 1
ATOM 609 N N . VAL A 1 84 ? -15.850 11.322 9.452 1.00 97.00 84 VAL A N 1
ATOM 610 C CA . VAL A 1 84 ? -15.639 10.115 8.629 1.00 97.00 84 VAL A CA 1
ATOM 611 C C . VAL A 1 84 ? -16.959 9.544 8.123 1.00 97.00 84 VAL A C 1
ATOM 613 O O . VAL A 1 84 ? -17.057 9.235 6.938 1.00 97.00 84 VAL A O 1
ATOM 616 N N . VAL A 1 85 ? -17.973 9.432 8.985 1.00 97.00 85 VAL A N 1
ATOM 617 C CA . VAL A 1 85 ? -19.301 8.947 8.576 1.00 97.00 85 VAL A CA 1
ATOM 618 C C . VAL A 1 85 ? -19.915 9.878 7.525 1.00 97.00 85 VAL A C 1
ATOM 620 O O . VAL A 1 85 ? -20.290 9.399 6.457 1.00 97.00 85 VAL A O 1
ATOM 623 N N . SER A 1 86 ? -19.914 11.197 7.768 1.00 95.69 86 SER A N 1
ATOM 624 C CA . SER A 1 86 ? -20.423 12.197 6.808 1.00 95.69 86 SER A CA 1
ATOM 625 C C . SER A 1 86 ? -19.723 12.099 5.452 1.00 95.69 86 SER A C 1
ATOM 627 O O . SER A 1 86 ? -20.369 12.044 4.412 1.00 95.69 86 SER A O 1
ATOM 629 N N . VAL A 1 87 ? -18.390 12.012 5.455 1.00 95.31 87 VAL A N 1
ATOM 630 C CA . VAL A 1 87 ? -17.575 11.911 4.238 1.00 95.31 87 VAL A CA 1
ATOM 631 C C . VAL A 1 87 ? -17.902 10.639 3.459 1.00 95.31 87 VAL A C 1
ATOM 633 O O . VAL A 1 87 ? -18.014 10.682 2.236 1.00 95.31 87 VAL A O 1
ATOM 636 N N . LEU A 1 88 ? -18.049 9.500 4.140 1.00 95.81 88 LEU A N 1
ATOM 637 C CA . LEU A 1 88 ? -18.382 8.231 3.492 1.00 95.81 88 LEU A CA 1
ATOM 638 C C . LEU A 1 88 ? -19.776 8.265 2.853 1.00 95.81 88 LEU A C 1
ATOM 640 O O . LEU A 1 88 ? -19.922 7.815 1.714 1.00 95.81 88 LEU A O 1
ATOM 644 N N . ASP A 1 89 ? -20.770 8.822 3.548 1.00 95.06 89 ASP A N 1
ATOM 645 C CA . ASP A 1 89 ? -22.126 8.997 3.021 1.00 95.06 89 ASP A CA 1
ATOM 646 C C . ASP A 1 89 ? -22.130 9.944 1.799 1.00 95.06 89 ASP A C 1
ATOM 648 O O . ASP A 1 89 ? -22.600 9.565 0.724 1.00 95.06 89 ASP A O 1
ATOM 652 N N . GLU A 1 90 ? -21.497 11.118 1.898 1.00 94.12 90 GLU A N 1
ATOM 653 C CA . GLU A 1 90 ? -21.398 12.099 0.801 1.00 94.12 90 GLU A CA 1
ATOM 654 C C . GLU A 1 90 ? -20.685 11.538 -0.446 1.00 94.12 90 GLU A C 1
ATOM 656 O O . GLU A 1 90 ? -21.074 11.800 -1.594 1.00 94.12 90 GLU A O 1
ATOM 661 N N . LEU A 1 91 ? -19.617 10.754 -0.254 1.00 93.00 91 LEU A N 1
ATOM 662 C CA . LEU A 1 91 ? -18.881 10.128 -1.356 1.00 93.00 91 LEU A CA 1
ATOM 663 C C . LEU A 1 91 ? -19.708 9.055 -2.068 1.00 93.00 91 LEU A C 1
ATOM 665 O O . LEU A 1 91 ? -19.580 8.913 -3.290 1.00 93.00 91 LEU A O 1
ATOM 669 N N . ALA A 1 92 ? -20.531 8.307 -1.329 1.00 90.44 92 ALA A N 1
ATOM 670 C CA . ALA A 1 92 ? -21.417 7.303 -1.906 1.00 90.44 92 ALA A CA 1
ATOM 671 C C . ALA A 1 92 ? -22.541 7.953 -2.724 1.00 90.44 92 ALA A C 1
ATOM 673 O O . ALA A 1 92 ? -22.778 7.542 -3.863 1.00 90.44 92 ALA A O 1
ATOM 674 N N . GLU A 1 93 ? -23.162 9.016 -2.207 1.00 88.19 93 GLU A N 1
ATOM 675 C CA . GLU A 1 93 ? -24.219 9.759 -2.906 1.00 88.19 93 GLU A CA 1
ATOM 676 C C . GLU A 1 93 ? -23.732 10.363 -4.227 1.00 88.19 93 GLU A C 1
ATOM 678 O O . GLU A 1 93 ? -24.384 10.257 -5.268 1.00 88.19 93 GLU A O 1
ATOM 683 N N . THR A 1 94 ? -22.549 10.977 -4.209 1.00 83.38 94 THR A N 1
ATOM 684 C CA . THR A 1 94 ? -22.003 11.687 -5.373 1.00 83.38 94 THR A CA 1
ATOM 685 C C . THR A 1 94 ? -21.213 10.789 -6.326 1.00 83.38 94 THR A C 1
ATOM 687 O O . THR A 1 94 ? -20.823 11.232 -7.410 1.00 83.38 94 THR A O 1
ATOM 690 N N . ARG A 1 95 ? -20.937 9.536 -5.931 1.00 80.19 95 ARG A N 1
ATOM 691 C CA . ARG A 1 95 ? -20.026 8.592 -6.608 1.00 80.19 95 ARG A CA 1
ATOM 692 C C . ARG A 1 95 ? -18.629 9.163 -6.891 1.00 80.19 95 ARG A C 1
ATOM 694 O O . ARG A 1 95 ? -17.893 8.625 -7.720 1.00 80.19 95 ARG A O 1
ATOM 701 N N . GLN A 1 96 ? -18.229 10.231 -6.198 1.00 67.75 96 GLN A N 1
ATOM 702 C CA . GLN A 1 96 ? -16.950 10.917 -6.419 1.00 67.75 96 GLN A CA 1
ATOM 703 C C . GLN A 1 96 ? -15.744 10.102 -5.925 1.00 67.75 96 GLN A C 1
ATOM 705 O O . GLN A 1 96 ? -14.634 10.287 -6.422 1.00 67.75 96 GLN A O 1
ATOM 710 N N . GLY A 1 97 ? -15.961 9.169 -4.991 1.00 62.19 97 GLY A N 1
ATOM 711 C CA . GLY A 1 97 ? -14.938 8.265 -4.453 1.00 62.19 97 GLY A CA 1
ATOM 712 C C . GLY A 1 97 ? -14.794 6.931 -5.193 1.00 62.19 97 GLY A C 1
ATOM 713 O O . GLY A 1 97 ? -13.857 6.193 -4.918 1.00 62.19 97 GLY A O 1
ATOM 714 N N . ALA A 1 98 ? -15.659 6.622 -6.168 1.00 73.25 98 ALA A N 1
ATOM 715 C CA . ALA A 1 98 ? -15.768 5.284 -6.775 1.00 73.25 98 ALA A CA 1
ATOM 716 C C . ALA A 1 98 ? -14.508 4.794 -7.525 1.00 73.25 98 ALA A C 1
ATOM 718 O O . ALA A 1 98 ? -14.441 3.650 -7.977 1.00 73.25 98 ALA A O 1
ATOM 719 N N . ARG A 1 99 ? -13.503 5.661 -7.698 1.00 82.75 99 ARG A N 1
ATOM 720 C CA . ARG A 1 99 ? -12.241 5.350 -8.385 1.00 82.75 99 ARG A CA 1
ATOM 721 C C . ARG A 1 99 ? -11.115 4.914 -7.449 1.00 82.75 99 ARG A C 1
ATOM 723 O O . ARG A 1 99 ? -10.077 4.493 -7.957 1.00 82.75 99 ARG A O 1
ATOM 730 N N . ALA A 1 100 ? -11.315 4.985 -6.134 1.00 92.50 100 ALA A N 1
ATOM 731 C CA . ALA A 1 100 ? -10.319 4.617 -5.139 1.00 92.50 100 ALA A CA 1
ATOM 732 C C . ALA A 1 100 ? -10.907 3.708 -4.056 1.00 92.50 100 ALA A C 1
ATOM 734 O O . ALA A 1 100 ? -12.069 3.845 -3.684 1.00 92.50 100 ALA A O 1
ATOM 735 N N . MET A 1 101 ? -10.080 2.811 -3.525 1.00 96.00 101 MET A N 1
ATOM 736 C CA . MET A 1 101 ? -10.385 2.102 -2.288 1.00 96.00 101 MET A CA 1
ATOM 737 C C . MET A 1 101 ? -10.216 3.056 -1.107 1.00 96.00 101 MET A C 1
ATOM 739 O O . MET A 1 101 ? -9.218 3.777 -1.024 1.00 96.00 101 MET A O 1
ATOM 743 N N . LEU A 1 102 ? -11.181 3.053 -0.194 1.00 96.88 102 LEU A N 1
ATOM 744 C CA . LEU A 1 102 ? -11.192 3.935 0.965 1.00 96.88 102 LEU A CA 1
ATOM 745 C C . LEU A 1 102 ? -11.280 3.117 2.248 1.00 96.88 102 LEU A C 1
ATOM 747 O O . LEU A 1 102 ? -12.217 2.343 2.450 1.00 96.88 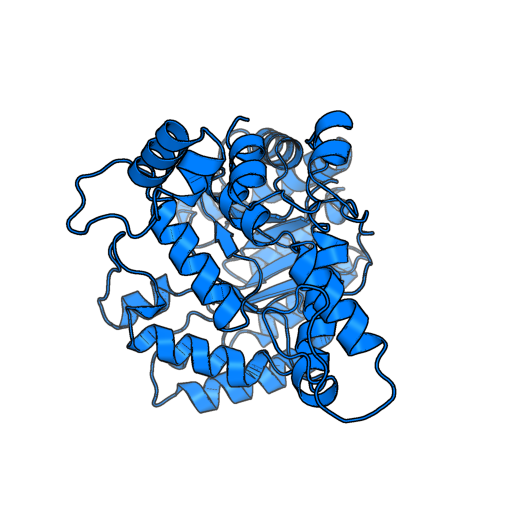102 LEU A O 1
ATOM 751 N N . PHE A 1 103 ? -10.299 3.308 3.116 1.00 98.31 103 PHE A N 1
ATOM 752 C CA . PHE A 1 103 ? -10.201 2.626 4.397 1.00 98.31 103 PHE A CA 1
ATOM 753 C C . PHE A 1 103 ? -10.234 3.631 5.542 1.00 98.31 103 PHE A C 1
ATOM 755 O O . PHE A 1 103 ? -9.921 4.808 5.359 1.00 98.31 103 PHE A O 1
ATOM 762 N N . VAL A 1 104 ? -10.556 3.155 6.741 1.00 98.56 104 VAL A N 1
ATOM 763 C CA . VAL A 1 104 ? -10.455 3.951 7.969 1.00 98.56 104 VAL A CA 1
ATOM 764 C C . VAL A 1 104 ? -9.434 3.313 8.905 1.00 98.56 104 VAL A C 1
ATOM 766 O O . VAL A 1 104 ? -9.570 2.138 9.245 1.00 98.56 104 VAL A O 1
ATOM 769 N N . ARG A 1 105 ? -8.408 4.063 9.326 1.00 98.38 105 ARG A N 1
ATOM 770 C CA . ARG A 1 105 ? -7.488 3.621 10.386 1.00 98.38 105 ARG A CA 1
ATOM 771 C C . ARG A 1 105 ? -8.126 3.913 11.727 1.00 98.38 105 ARG A C 1
ATOM 773 O O . ARG A 1 105 ? -8.387 5.068 12.043 1.00 98.38 105 ARG A O 1
ATOM 780 N N . VAL A 1 106 ? -8.419 2.860 12.479 1.00 97.62 106 VAL A N 1
ATOM 781 C CA . VAL A 1 106 ? -9.209 2.940 13.711 1.00 97.62 106 VAL A CA 1
ATOM 782 C C . VAL A 1 106 ? -8.325 2.823 14.938 1.00 97.62 106 VAL A C 1
ATOM 784 O O . VAL A 1 106 ? -7.411 2.011 14.971 1.00 97.62 106 VAL A O 1
ATOM 787 N N . ARG A 1 107 ? -8.630 3.595 15.980 1.00 94.88 107 ARG A N 1
ATOM 788 C CA . ARG A 1 107 ? -7.892 3.527 17.250 1.00 94.88 107 ARG A CA 1
ATOM 789 C C . ARG A 1 107 ? -8.432 2.487 18.234 1.00 94.88 107 ARG A C 1
ATOM 791 O O . ARG A 1 107 ? -7.778 2.179 19.222 1.00 94.88 107 ARG A O 1
ATOM 798 N N . SER A 1 108 ? -9.647 1.989 18.004 1.00 96.69 108 SER A N 1
ATOM 799 C CA . SER A 1 108 ? -10.305 0.987 18.843 1.00 96.69 108 SER A CA 1
ATOM 800 C C . SER A 1 108 ? -11.368 0.213 18.062 1.00 96.69 108 SER A C 1
ATOM 802 O O . SER A 1 108 ? -11.840 0.653 17.011 1.00 96.69 108 SER A O 1
ATOM 804 N N . THR A 1 109 ? -11.771 -0.933 18.604 1.00 97.62 109 THR A N 1
ATOM 805 C CA . THR A 1 109 ? -12.890 -1.751 18.115 1.00 97.62 109 THR A CA 1
ATOM 806 C C . THR A 1 109 ? -14.212 -0.981 18.091 1.00 97.62 109 THR A C 1
ATOM 808 O O . THR A 1 109 ? -14.981 -1.091 17.139 1.00 97.62 109 THR A O 1
ATOM 811 N N . GLU A 1 110 ? -14.440 -0.114 19.080 1.00 97.38 110 GLU A N 1
ATOM 812 C CA . GLU A 1 110 ? -15.642 0.725 19.154 1.00 97.38 110 GLU A CA 1
ATOM 813 C C . GLU A 1 110 ? -15.773 1.664 17.943 1.00 97.38 110 GLU A C 1
ATOM 815 O O . GLU A 1 110 ? -16.885 1.922 17.484 1.00 97.38 110 GLU A O 1
ATOM 820 N N . CYS A 1 111 ? -14.661 2.135 17.360 1.00 97.19 111 CYS A N 1
ATOM 821 C CA . CYS A 1 111 ? -14.717 2.923 16.127 1.00 97.19 111 CYS A CA 1
ATOM 822 C C . CYS A 1 111 ? -15.337 2.127 14.970 1.00 97.19 111 CYS A C 1
ATOM 824 O O . CYS A 1 111 ? -16.170 2.671 14.249 1.00 97.19 111 CYS A O 1
ATOM 826 N N . ILE A 1 112 ? -14.968 0.850 14.809 1.00 98.12 112 ILE A N 1
ATOM 827 C CA . ILE A 1 112 ? -15.499 -0.025 13.751 1.00 98.12 112 ILE A CA 1
ATOM 828 C C . ILE A 1 112 ? -17.010 -0.164 13.915 1.00 98.12 112 ILE A C 1
ATOM 830 O O . ILE A 1 112 ? -17.768 0.118 12.985 1.00 98.12 112 ILE A O 1
ATOM 834 N N . LYS A 1 113 ? -17.442 -0.527 15.126 1.00 97.44 113 LYS A N 1
ATOM 835 C CA . LYS A 1 113 ? -18.850 -0.711 15.468 1.00 97.44 113 LYS A CA 1
ATOM 836 C C . LYS A 1 113 ? -19.674 0.549 15.218 1.00 97.44 113 LYS A C 1
ATOM 838 O O . LYS A 1 113 ? -20.737 0.481 14.604 1.00 97.44 113 LYS A O 1
ATOM 843 N N . ARG A 1 114 ? -19.182 1.711 15.658 1.00 97.44 114 ARG A N 1
ATOM 844 C CA . ARG A 1 114 ? -19.880 2.991 15.481 1.00 97.44 114 ARG A CA 1
ATOM 845 C C . ARG A 1 114 ? -19.960 3.415 14.026 1.00 97.44 114 ARG A C 1
ATOM 847 O O . ARG A 1 114 ? -21.028 3.844 13.605 1.00 97.44 114 ARG A O 1
ATOM 854 N N . ILE A 1 115 ? -18.879 3.281 13.260 1.00 97.69 115 ILE A N 1
ATOM 855 C CA . ILE A 1 115 ? -18.895 3.591 11.826 1.00 97.69 115 ILE A CA 1
ATOM 856 C C . ILE A 1 115 ? -19.921 2.692 11.129 1.00 97.69 115 ILE A C 1
ATOM 858 O O . ILE A 1 115 ? -20.844 3.202 10.501 1.00 97.69 115 ILE A O 1
ATOM 862 N N . ALA A 1 116 ? -19.835 1.373 11.315 1.00 96.88 116 ALA A N 1
ATOM 863 C CA . ALA A 1 116 ? -20.756 0.427 10.688 1.00 96.88 116 ALA A CA 1
ATOM 864 C C . ALA A 1 116 ? -22.224 0.651 11.094 1.00 96.88 116 ALA A C 1
ATOM 866 O O . ALA A 1 116 ? -23.109 0.542 10.254 1.00 96.88 116 ALA A O 1
ATOM 867 N N . GLY A 1 117 ? -22.486 0.994 12.359 1.00 96.19 117 GLY A N 1
ATOM 868 C CA . GLY A 1 117 ? -23.839 1.235 12.865 1.00 96.19 117 GLY A CA 1
ATOM 869 C C . GLY A 1 117 ? -24.428 2.611 12.538 1.00 96.19 117 GLY A C 1
ATOM 870 O O . GLY A 1 117 ? -25.632 2.789 12.705 1.00 96.19 117 GLY A O 1
ATOM 871 N N . THR A 1 118 ? -23.612 3.581 12.107 1.00 96.19 118 THR A N 1
ATOM 872 C CA . THR A 1 118 ? -24.066 4.962 11.840 1.00 96.19 118 THR A CA 1
ATOM 873 C C . THR A 1 118 ? -24.129 5.292 10.348 1.00 96.19 118 THR A C 1
ATOM 875 O O . THR A 1 118 ? -24.860 6.205 9.976 1.00 96.19 118 THR A O 1
ATOM 878 N N . LEU A 1 119 ? -23.395 4.572 9.490 1.00 94.56 119 LEU A N 1
ATOM 879 C CA . LEU A 1 119 ? -23.443 4.780 8.038 1.00 94.56 119 LEU A CA 1
ATOM 880 C C . LEU A 1 119 ? -24.875 4.638 7.506 1.00 94.56 119 LEU A C 1
ATOM 882 O O . LEU A 1 119 ? -25.515 3.606 7.709 1.00 94.56 119 LEU A O 1
ATOM 886 N N . ALA A 1 120 ? -25.354 5.654 6.788 1.00 84.69 120 ALA A N 1
ATOM 887 C CA . ALA A 1 120 ? -26.681 5.633 6.180 1.00 84.69 120 ALA A CA 1
ATOM 888 C C . ALA A 1 120 ? -26.640 5.055 4.756 1.00 84.69 120 ALA A C 1
ATOM 890 O O . ALA A 1 120 ? -27.377 4.123 4.435 1.00 84.69 120 ALA A O 1
ATOM 891 N N . GLY A 1 121 ? -25.760 5.592 3.904 1.00 82.81 121 GLY A N 1
ATOM 892 C CA . GLY A 1 121 ? -25.596 5.205 2.494 1.00 82.81 121 GLY A CA 1
ATOM 893 C C . GLY A 1 121 ? -24.143 4.938 2.086 1.00 82.81 121 GLY A C 1
ATOM 894 O O . GLY A 1 121 ? -23.879 4.381 1.022 1.00 82.81 121 GLY A O 1
ATOM 895 N N . GLY A 1 122 ? -23.187 5.269 2.953 1.00 84.62 122 GLY A N 1
ATOM 896 C CA . GLY A 1 122 ? -21.748 5.240 2.716 1.00 84.62 122 GLY A CA 1
ATOM 897 C C . GLY A 1 122 ? -21.115 3.851 2.695 1.00 84.62 122 GLY A C 1
ATOM 898 O O . GLY A 1 122 ? -19.898 3.738 2.537 1.00 84.62 122 GLY A O 1
ATOM 899 N N . ARG A 1 123 ? -21.909 2.775 2.817 1.00 89.38 123 ARG A N 1
ATOM 900 C CA . ARG A 1 123 ? -21.404 1.392 2.774 1.00 89.38 123 ARG A CA 1
ATOM 901 C C . ARG A 1 123 ? -20.624 1.097 1.493 1.00 89.38 123 ARG A C 1
ATOM 903 O O . ARG A 1 123 ? -19.626 0.382 1.527 1.00 89.38 123 ARG A O 1
ATOM 910 N N . ASP A 1 124 ? -21.043 1.673 0.366 1.00 89.12 124 ASP A N 1
ATOM 911 C CA . ASP A 1 124 ? -20.406 1.434 -0.930 1.00 89.12 124 ASP A CA 1
ATOM 912 C C . ASP A 1 124 ? -19.056 2.151 -1.036 1.00 89.12 124 ASP A C 1
ATOM 914 O O . ASP A 1 124 ? -18.134 1.607 -1.646 1.00 89.12 124 ASP A O 1
ATOM 918 N N . ALA A 1 125 ? -18.905 3.301 -0.371 1.00 93.19 125 ALA A N 1
ATOM 919 C CA . ALA A 1 125 ? -17.646 4.035 -0.301 1.00 93.19 125 ALA A CA 1
ATOM 920 C C . ALA A 1 125 ? -16.613 3.342 0.606 1.00 93.19 125 ALA A C 1
ATOM 922 O O . ALA A 1 125 ? -15.427 3.326 0.282 1.00 93.19 125 ALA A O 1
ATOM 923 N N . LEU A 1 126 ? -17.041 2.734 1.718 1.00 95.75 126 LEU A N 1
ATOM 924 C CA . LEU A 1 126 ? -16.135 2.059 2.651 1.00 95.75 126 LEU A CA 1
ATOM 925 C C . LEU A 1 126 ? -15.633 0.721 2.085 1.00 95.75 126 LEU A C 1
ATOM 927 O O . LEU A 1 126 ? -16.417 -0.175 1.781 1.00 95.75 126 LEU A O 1
ATOM 931 N N . THR A 1 127 ? -14.315 0.564 1.973 1.00 96.38 127 THR A N 1
ATOM 932 C CA . THR A 1 127 ? -13.661 -0.689 1.549 1.00 96.38 127 THR A CA 1
ATOM 933 C C . THR A 1 127 ? -13.240 -1.552 2.738 1.00 96.38 127 THR A C 1
ATOM 935 O O . THR A 1 127 ? -13.234 -2.780 2.648 1.00 96.38 127 THR A O 1
ATOM 938 N N . GLY A 1 128 ? -12.893 -0.933 3.867 1.00 97.62 128 GLY A N 1
ATOM 939 C CA . GLY A 1 128 ? -12.421 -1.672 5.029 1.00 97.62 128 GLY A CA 1
ATOM 940 C C . GLY A 1 128 ? -11.729 -0.817 6.083 1.00 97.62 128 GLY A C 1
ATOM 941 O O . GLY A 1 128 ? -11.838 0.409 6.088 1.00 97.62 128 GLY A O 1
ATOM 942 N N . PHE A 1 129 ? -10.965 -1.475 6.949 1.00 98.69 129 PHE A N 1
ATOM 943 C CA . PHE A 1 129 ? -10.298 -0.849 8.088 1.00 98.69 129 PHE A CA 1
ATOM 944 C C . PHE A 1 129 ? -8.794 -1.124 8.112 1.00 98.69 129 PHE A C 1
ATOM 946 O O . PHE A 1 129 ? -8.327 -2.184 7.701 1.00 98.69 129 PHE A O 1
ATOM 953 N N . VAL A 1 130 ? -8.025 -0.171 8.630 1.00 98.75 130 VAL A N 1
ATOM 954 C CA . VAL A 1 130 ? -6.613 -0.357 8.984 1.00 98.75 130 VAL A CA 1
ATOM 955 C C . VAL A 1 130 ? -6.528 -0.512 10.496 1.00 98.75 130 VAL A C 1
ATOM 957 O O . VAL A 1 130 ? -7.065 0.325 11.223 1.00 98.75 130 VAL A O 1
ATOM 960 N N . ILE A 1 131 ? -5.871 -1.576 10.956 1.00 98.56 131 ILE A N 1
ATOM 961 C CA . ILE A 1 131 ? -5.766 -1.905 12.382 1.00 98.56 131 ILE A CA 1
ATOM 962 C C . ILE A 1 131 ? -4.330 -1.596 12.829 1.00 98.56 131 ILE A C 1
ATOM 964 O O . ILE A 1 131 ? -3.433 -2.377 12.497 1.00 98.56 131 ILE A O 1
ATOM 968 N N . PRO A 1 132 ? -4.087 -0.458 13.505 1.00 97.38 132 PRO A N 1
ATOM 969 C CA . PRO A 1 132 ? -2.763 -0.099 13.996 1.00 97.38 132 PRO A CA 1
ATOM 970 C C . PRO A 1 132 ? -2.322 -1.049 15.110 1.00 97.38 132 PRO A C 1
ATOM 972 O O . PRO A 1 132 ? -3.160 -1.680 15.759 1.00 97.38 132 PRO A O 1
ATOM 975 N N . LYS A 1 133 ? -1.009 -1.117 15.345 1.00 96.31 133 LYS A N 1
ATOM 976 C CA . LYS A 1 133 ? -0.391 -1.835 16.472 1.00 96.31 133 LYS A CA 1
ATOM 977 C C . LYS A 1 133 ? -0.934 -3.267 16.618 1.00 96.31 133 LYS A C 1
ATOM 979 O O . LYS A 1 133 ? -1.255 -3.712 17.718 1.00 96.31 133 LYS A O 1
ATOM 984 N N . PHE A 1 134 ? -1.080 -3.972 15.492 1.00 98.38 134 PHE A N 1
ATOM 985 C CA . PHE A 1 134 ? -1.702 -5.292 15.460 1.00 98.38 134 PHE A CA 1
ATOM 986 C C . PHE A 1 134 ? -0.803 -6.335 16.132 1.00 98.38 134 PHE A C 1
ATOM 988 O O . PHE A 1 134 ? 0.338 -6.547 15.720 1.00 98.38 134 PHE A O 1
ATOM 995 N N . GLU A 1 135 ? -1.356 -7.013 17.132 1.00 97.75 135 GLU A N 1
ATOM 996 C CA . GLU A 1 135 ? -0.732 -8.109 17.877 1.00 97.75 135 GLU A CA 1
ATOM 997 C C . GLU A 1 135 ? -1.711 -9.281 17.969 1.00 97.75 135 GLU A C 1
ATOM 999 O O . GLU A 1 135 ? -2.927 -9.087 17.923 1.00 97.75 135 GLU A O 1
ATOM 1004 N N . ALA A 1 136 ? -1.216 -10.502 18.157 1.00 97.31 136 ALA A N 1
ATOM 1005 C CA . ALA A 1 136 ? -2.068 -11.685 18.274 1.00 97.31 136 ALA A CA 1
ATOM 1006 C C . ALA A 1 136 ? -3.042 -11.593 19.464 1.00 97.31 136 ALA A C 1
ATOM 1008 O O . ALA A 1 136 ? -4.180 -12.049 19.375 1.00 97.31 136 ALA A O 1
ATOM 1009 N N . GLY A 1 137 ? -2.617 -10.968 20.570 1.00 96.25 137 GLY A N 1
ATOM 1010 C CA . GLY A 1 137 ? -3.417 -10.857 21.794 1.00 96.25 137 GLY A CA 1
ATOM 1011 C C . GLY A 1 137 ? -4.604 -9.890 21.711 1.00 96.25 137 GLY A C 1
ATOM 1012 O O . GLY A 1 137 ? -5.552 -10.025 22.482 1.00 96.25 137 GLY A O 1
ATOM 1013 N N . THR A 1 138 ? -4.570 -8.918 20.797 1.00 95.25 138 THR A N 1
ATOM 1014 C CA . THR A 1 138 ? -5.608 -7.878 20.646 1.00 95.25 138 THR A CA 1
ATOM 1015 C C . THR A 1 138 ? -6.292 -7.929 19.282 1.00 95.25 138 THR A C 1
ATOM 1017 O O . THR A 1 138 ? -7.455 -7.546 19.152 1.00 95.25 138 THR A O 1
ATOM 1020 N N . GLY A 1 139 ? -5.595 -8.434 18.265 1.00 97.12 139 GLY A N 1
ATOM 1021 C CA . GLY A 1 139 ? -6.016 -8.424 16.873 1.00 97.12 139 GLY A CA 1
ATOM 1022 C C . GLY A 1 139 ? -7.291 -9.214 16.607 1.00 97.12 139 GLY A C 1
ATOM 1023 O O . GLY A 1 139 ? -8.087 -8.801 15.766 1.00 97.12 139 GLY A O 1
ATOM 1024 N N . GLU A 1 140 ? -7.540 -10.298 17.349 1.00 98.00 140 GLU A N 1
ATOM 1025 C CA . GLU A 1 140 ? -8.744 -11.113 17.157 1.00 98.00 140 GLU A CA 1
ATOM 1026 C C . GLU A 1 140 ? -10.023 -10.298 17.379 1.00 98.00 140 GLU A C 1
ATOM 1028 O O . GLU A 1 140 ? -10.955 -10.389 16.583 1.00 98.00 140 GLU A O 1
ATOM 1033 N N . GLN A 1 141 ? -10.047 -9.437 18.399 1.00 98.19 141 GLN A N 1
ATOM 1034 C CA . GLN A 1 141 ? -11.209 -8.592 18.683 1.00 98.19 141 GLN A CA 1
ATOM 1035 C C . GLN A 1 141 ? -11.486 -7.628 17.526 1.00 98.19 141 GLN A C 1
ATOM 1037 O O . GLN A 1 141 ? -12.631 -7.459 17.122 1.00 98.19 141 GLN A O 1
ATOM 1042 N N . PHE A 1 142 ? -10.444 -7.039 16.933 1.00 98.50 142 PHE A N 1
ATOM 1043 C CA . PHE A 1 142 ? -10.612 -6.197 15.749 1.00 98.50 142 PHE A CA 1
ATOM 1044 C C . PHE A 1 142 ? -11.142 -6.988 14.552 1.00 98.50 142 PHE A C 1
ATOM 1046 O O . PHE A 1 142 ? -12.054 -6.518 13.878 1.00 98.50 142 PHE A O 1
ATOM 1053 N N . LEU A 1 143 ? -10.614 -8.186 14.293 1.00 98.38 143 LEU A N 1
ATOM 1054 C CA . LEU A 1 143 ? -11.060 -9.026 13.178 1.00 98.38 143 LEU A CA 1
ATOM 1055 C C . LEU A 1 143 ? -12.524 -9.465 13.337 1.00 98.38 143 LEU A C 1
ATOM 1057 O O . LEU A 1 143 ? -13.286 -9.420 12.369 1.00 98.38 143 LEU A O 1
ATOM 1061 N N . GLN A 1 144 ? -12.937 -9.818 14.557 1.00 98.19 144 GLN A N 1
ATOM 1062 C CA . GLN A 1 144 ? -14.330 -10.130 14.882 1.00 98.19 144 GLN A CA 1
ATOM 1063 C C . GLN A 1 144 ? -15.250 -8.929 14.634 1.00 98.19 144 GLN A C 1
ATOM 1065 O O . GLN A 1 144 ? -16.310 -9.089 14.033 1.00 98.19 144 GLN A O 1
ATOM 1070 N N . GLU A 1 145 ? -14.843 -7.725 15.033 1.00 98.38 145 GLU A N 1
ATOM 1071 C CA . GLU A 1 145 ? -15.633 -6.509 14.805 1.00 98.38 145 GLU A CA 1
ATOM 1072 C C . GLU A 1 145 ? -15.710 -6.126 13.323 1.00 98.38 145 GLU A C 1
ATOM 1074 O O . GLU A 1 145 ? -16.768 -5.709 12.855 1.00 98.38 145 GLU A O 1
ATOM 1079 N N . VAL A 1 146 ? -14.643 -6.329 12.539 1.00 98.25 146 VAL A N 1
ATOM 1080 C CA . VAL A 1 146 ? -14.706 -6.164 11.073 1.00 98.25 146 VAL A CA 1
ATOM 1081 C C . VAL A 1 146 ? -15.694 -7.159 10.458 1.00 98.25 146 VAL A C 1
ATOM 1083 O O . VAL A 1 146 ? -16.484 -6.778 9.594 1.00 98.25 146 VAL A O 1
ATOM 1086 N N . ALA A 1 147 ? -15.699 -8.415 10.914 1.00 97.88 147 ALA A N 1
ATOM 1087 C CA . ALA A 1 147 ? -16.644 -9.424 10.439 1.00 97.88 147 ALA A CA 1
ATOM 1088 C C . ALA A 1 147 ? -18.098 -9.078 10.807 1.00 97.88 147 ALA A C 1
ATOM 1090 O O . ALA A 1 147 ? -18.995 -9.222 9.976 1.00 97.88 147 ALA A O 1
ATOM 1091 N N . GLN A 1 148 ? -18.341 -8.567 12.017 1.00 97.94 148 GLN A N 1
ATOM 1092 C CA . GLN A 1 148 ? -19.659 -8.072 12.424 1.00 97.94 148 GLN A CA 1
ATOM 1093 C C . GLN A 1 148 ? -20.084 -6.856 11.592 1.00 97.94 148 GLN A C 1
ATOM 1095 O O . GLN A 1 148 ? -21.210 -6.809 11.101 1.00 97.94 148 GLN A O 1
ATOM 1100 N N . ALA A 1 149 ? -19.184 -5.898 11.363 1.00 97.81 149 ALA A N 1
ATOM 1101 C CA . ALA A 1 149 ? -19.445 -4.742 10.510 1.00 97.81 149 ALA A CA 1
ATOM 1102 C C . ALA A 1 149 ? -19.797 -5.152 9.071 1.00 97.81 149 ALA A C 1
ATOM 1104 O O . ALA A 1 149 ? -20.707 -4.577 8.475 1.00 97.81 149 ALA A O 1
ATOM 1105 N N . ALA A 1 150 ? -19.128 -6.173 8.527 1.00 96.69 150 ALA A N 1
ATOM 1106 C CA . ALA A 1 150 ? -19.433 -6.719 7.206 1.00 96.69 150 ALA A CA 1
ATOM 1107 C C . ALA A 1 150 ? -20.863 -7.285 7.131 1.00 96.69 150 ALA A C 1
ATOM 1109 O O . ALA A 1 150 ? -21.556 -7.079 6.134 1.00 96.69 150 ALA A O 1
ATOM 1110 N N . GLN A 1 151 ? -21.333 -7.938 8.201 1.00 96.25 151 GLN A N 1
ATOM 1111 C CA . GLN A 1 151 ? -22.716 -8.417 8.308 1.00 96.25 151 GLN A CA 1
ATOM 1112 C C . GLN A 1 151 ? -23.716 -7.261 8.422 1.00 96.25 151 GLN A C 1
ATOM 1114 O O . GLN A 1 151 ? -24.730 -7.267 7.733 1.00 96.25 151 GLN A O 1
ATOM 1119 N N . VAL A 1 152 ? -23.425 -6.257 9.257 1.00 96.19 152 VAL A N 1
ATOM 1120 C CA . VAL A 1 152 ? -24.289 -5.075 9.450 1.00 96.19 152 VAL A CA 1
ATOM 1121 C C . VAL A 1 152 ? -24.473 -4.298 8.146 1.00 96.19 152 VAL A C 1
ATOM 1123 O O . VAL A 1 152 ? -25.578 -3.855 7.844 1.00 96.19 152 VAL A O 1
ATOM 1126 N N . LEU A 1 153 ? -23.404 -4.149 7.364 1.00 95.12 153 LEU A N 1
ATOM 1127 C CA . LEU A 1 153 ? -23.429 -3.405 6.105 1.00 95.12 153 LEU A CA 1
ATOM 1128 C C . LEU A 1 153 ? -23.863 -4.253 4.897 1.00 95.12 153 LEU A C 1
ATOM 1130 O O . LEU A 1 153 ? -24.054 -3.693 3.813 1.00 95.12 153 LEU A O 1
ATOM 1134 N N . ASP A 1 154 ? -24.026 -5.569 5.076 1.00 94.50 154 ASP A N 1
ATOM 1135 C CA . ASP A 1 154 ? -24.281 -6.544 4.006 1.00 94.50 154 ASP A CA 1
ATOM 1136 C C . ASP A 1 154 ? -23.283 -6.381 2.844 1.00 94.50 154 ASP A C 1
ATOM 1138 O O . ASP A 1 154 ? -23.636 -6.188 1.678 1.00 94.50 154 ASP A O 1
ATOM 1142 N N . LYS A 1 155 ? -21.993 -6.341 3.195 1.00 91.94 155 LYS A N 1
ATOM 1143 C CA . LYS A 1 155 ? -20.894 -6.103 2.256 1.00 91.94 155 LYS A CA 1
ATOM 1144 C C . LYS A 1 155 ? -19.606 -6.728 2.774 1.00 91.94 155 LYS A C 1
ATOM 1146 O O . LYS A 1 155 ? -19.310 -6.681 3.963 1.00 91.94 155 LYS A O 1
ATOM 1151 N N . ARG A 1 156 ? -18.777 -7.240 1.861 1.00 93.06 156 ARG A N 1
ATOM 1152 C CA . ARG A 1 156 ? -17.404 -7.636 2.194 1.00 93.06 156 ARG A CA 1
ATOM 1153 C C . ARG A 1 156 ? -16.590 -6.414 2.627 1.00 93.06 156 ARG A C 1
ATOM 1155 O O . ARG A 1 156 ? -16.451 -5.458 1.866 1.00 93.06 156 ARG A O 1
ATOM 1162 N N . LEU A 1 157 ? -16.023 -6.483 3.827 1.00 96.50 157 LEU A N 1
ATOM 1163 C CA . LEU A 1 157 ? -15.067 -5.506 4.334 1.00 96.50 157 LEU A CA 1
ATOM 1164 C C . LEU A 1 157 ? -13.706 -6.162 4.477 1.00 96.50 157 LEU A C 1
ATOM 1166 O O . LEU A 1 157 ? -13.597 -7.296 4.940 1.00 96.50 157 LEU A O 1
ATOM 1170 N N . TYR A 1 158 ? -12.679 -5.415 4.102 1.00 97.75 158 TYR A N 1
ATOM 1171 C CA . TYR A 1 158 ? -11.305 -5.844 4.275 1.00 97.75 158 TYR A CA 1
ATOM 1172 C C . TYR A 1 158 ? -10.683 -5.247 5.538 1.00 97.75 158 TYR A C 1
ATOM 1174 O O . TYR A 1 158 ? -11.081 -4.184 6.015 1.00 97.75 158 TYR A O 1
ATOM 1182 N N . CYS A 1 159 ? -9.647 -5.894 6.051 1.00 97.62 159 CYS A N 1
ATOM 1183 C CA . CYS A 1 159 ? -8.759 -5.341 7.055 1.00 97.62 159 CYS A CA 1
ATOM 1184 C C . CYS A 1 159 ? -7.314 -5.314 6.551 1.00 97.62 159 CYS A C 1
ATOM 1186 O O . CYS A 1 159 ? -6.868 -6.203 5.820 1.00 97.62 159 CYS A O 1
ATOM 1188 N N . MET A 1 160 ? -6.571 -4.298 6.981 1.00 98.56 160 MET A N 1
ATOM 1189 C CA . MET A 1 160 ? -5.127 -4.201 6.801 1.00 98.56 160 MET A CA 1
ATOM 1190 C C . MET A 1 160 ? -4.444 -4.062 8.169 1.00 98.56 160 MET A C 1
ATOM 1192 O O . MET A 1 160 ? -4.373 -2.949 8.700 1.00 98.56 160 MET A O 1
ATOM 1196 N N . PRO A 1 161 ? -3.980 -5.173 8.765 1.00 98.62 161 PRO A N 1
ATOM 1197 C CA . PRO A 1 161 ? -3.167 -5.162 9.979 1.00 98.62 161 PRO A CA 1
ATOM 1198 C C . PRO A 1 161 ? -1.858 -4.388 9.788 1.00 98.62 161 PRO A C 1
ATOM 1200 O O . PRO A 1 161 ? -1.162 -4.589 8.789 1.00 98.62 161 PRO A O 1
ATOM 1203 N N . VAL A 1 162 ? -1.502 -3.532 10.748 1.00 98.69 162 VAL A N 1
ATOM 1204 C CA . VAL A 1 162 ? -0.213 -2.828 10.777 1.00 98.69 162 VAL A CA 1
ATOM 1205 C C . VAL A 1 162 ? 0.702 -3.470 11.816 1.00 98.69 162 VAL A C 1
ATOM 1207 O O . VAL A 1 162 ? 0.427 -3.454 13.014 1.00 98.69 162 VAL A O 1
ATOM 1210 N N . LEU A 1 163 ? 1.798 -4.042 11.329 1.00 98.69 163 LEU A N 1
ATOM 1211 C CA . LEU A 1 163 ? 2.844 -4.696 12.100 1.00 98.69 163 LEU A CA 1
ATOM 1212 C C . LEU A 1 163 ? 3.862 -3.647 12.553 1.00 98.69 163 LEU A C 1
ATOM 1214 O O . LEU A 1 163 ? 4.725 -3.229 11.776 1.00 98.69 163 LEU A O 1
ATOM 1218 N N . GLU A 1 164 ? 3.712 -3.174 13.788 1.00 97.75 164 GLU A N 1
ATOM 1219 C CA . GLU A 1 164 ?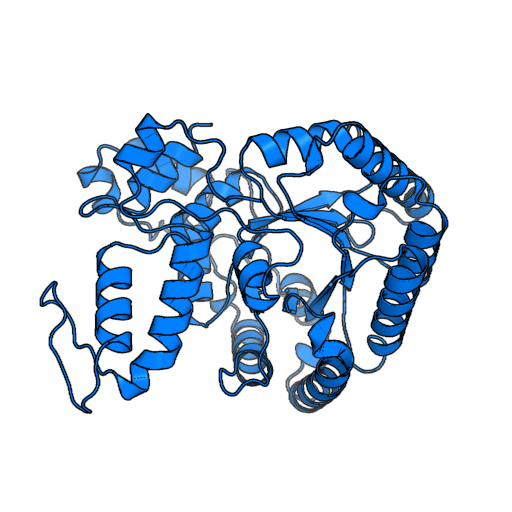 4.479 -2.025 14.297 1.00 97.75 164 GLU A CA 1
ATOM 1220 C C . GLU A 1 164 ? 4.746 -2.058 15.809 1.00 97.75 164 GLU A C 1
ATOM 1222 O O . GLU A 1 164 ? 5.185 -1.071 16.397 1.00 97.75 164 GLU A O 1
ATOM 1227 N N . SER A 1 165 ? 4.487 -3.192 16.462 1.00 97.25 165 SER A N 1
ATOM 1228 C CA . SER A 1 165 ? 4.611 -3.309 17.913 1.00 97.25 165 SER A CA 1
ATOM 1229 C C . SER A 1 165 ? 6.046 -3.525 18.400 1.00 97.25 165 SER A C 1
ATOM 1231 O O . SER A 1 165 ? 6.923 -4.032 17.693 1.00 97.25 165 SER A O 1
ATOM 1233 N N . ALA A 1 166 ? 6.272 -3.220 19.680 1.00 97.12 166 ALA A N 1
ATOM 1234 C CA . ALA A 1 166 ? 7.528 -3.526 20.362 1.00 97.12 166 ALA A CA 1
ATOM 1235 C C . ALA A 1 166 ? 7.833 -5.036 20.365 1.00 97.12 166 ALA A C 1
ATOM 1237 O O . ALA A 1 166 ? 8.991 -5.432 20.235 1.00 97.12 166 ALA A O 1
ATOM 1238 N N . ALA A 1 167 ? 6.799 -5.881 20.467 1.00 97.50 167 ALA A N 1
ATOM 1239 C CA . ALA A 1 167 ? 6.943 -7.335 20.450 1.00 97.50 167 ALA A CA 1
ATOM 1240 C C . ALA A 1 167 ? 7.550 -7.848 19.132 1.00 97.50 167 ALA A C 1
ATOM 1242 O O . ALA A 1 167 ? 8.319 -8.812 19.148 1.00 97.50 167 ALA A O 1
ATOM 1243 N N . LEU A 1 168 ? 7.262 -7.176 18.014 1.00 98.06 168 LEU A N 1
ATOM 1244 C CA . LEU A 1 168 ? 7.861 -7.458 16.709 1.00 98.06 168 LEU A CA 1
ATOM 1245 C C . LEU A 1 168 ? 9.256 -6.839 16.569 1.00 98.06 168 LEU A C 1
ATOM 1247 O O . LEU A 1 168 ? 10.162 -7.464 16.011 1.00 98.06 168 LEU A O 1
ATOM 1251 N N . ALA A 1 169 ? 9.461 -5.638 17.111 1.00 97.50 169 ALA A N 1
ATOM 1252 C CA . ALA A 1 169 ? 10.758 -4.971 17.094 1.00 97.50 169 ALA A CA 1
ATOM 1253 C C . ALA A 1 169 ? 11.830 -5.783 17.851 1.00 97.50 169 ALA A C 1
ATOM 1255 O O . ALA A 1 169 ? 12.942 -5.978 17.350 1.00 97.50 169 ALA A O 1
ATOM 1256 N N . TYR A 1 170 ? 11.497 -6.309 19.034 1.00 97.94 170 TYR A N 1
ATOM 1257 C CA . TYR A 1 170 ? 12.426 -7.057 19.879 1.00 97.94 170 TYR A CA 1
ATOM 1258 C C . TYR A 1 170 ? 12.610 -8.501 19.414 1.00 97.94 170 TYR A C 1
ATOM 1260 O O . TYR A 1 170 ? 11.683 -9.309 19.401 1.00 97.94 170 TYR A O 1
ATOM 1268 N N . ARG A 1 171 ? 13.861 -8.864 19.117 1.00 96.81 171 ARG A N 1
ATOM 1269 C CA . ARG A 1 171 ? 14.238 -10.202 18.638 1.00 96.81 171 ARG A CA 1
ATOM 1270 C C . ARG A 1 171 ? 13.786 -11.336 19.568 1.00 96.81 171 ARG A C 1
ATOM 1272 O O . ARG A 1 171 ? 13.468 -12.415 19.091 1.00 96.81 171 ARG A O 1
ATOM 1279 N N . GLN A 1 172 ? 13.762 -11.106 20.881 1.00 97.50 172 GLN A N 1
ATOM 1280 C CA . GLN A 1 172 ? 13.408 -12.114 21.886 1.00 97.50 172 GLN A CA 1
ATOM 1281 C C . GLN A 1 172 ? 11.941 -12.561 21.797 1.00 97.50 172 GLN A C 1
ATOM 1283 O O . GLN A 1 172 ? 11.634 -13.700 22.137 1.00 97.50 172 GLN A O 1
ATOM 1288 N N . SER A 1 173 ? 11.044 -11.667 21.379 1.00 97.94 173 SER A N 1
ATOM 1289 C CA . SER A 1 173 ? 9.601 -11.921 21.277 1.00 97.94 173 SER A CA 1
ATOM 1290 C C . SER A 1 173 ? 9.124 -12.137 19.843 1.00 97.94 173 SER A C 1
ATOM 1292 O O . SER A 1 173 ? 8.096 -12.785 19.650 1.00 97.94 173 SER A O 1
ATOM 1294 N N . ARG A 1 174 ? 9.874 -11.639 18.852 1.00 98.19 174 ARG A N 1
ATOM 1295 C CA . ARG A 1 174 ? 9.467 -11.559 17.444 1.00 98.19 174 ARG A CA 1
ATOM 1296 C C . ARG A 1 174 ? 8.952 -12.874 16.865 1.00 98.19 174 ARG A C 1
ATOM 1298 O O . ARG A 1 174 ? 7.845 -12.888 16.344 1.00 98.19 174 ARG A O 1
ATOM 1305 N N . ASP A 1 175 ? 9.706 -13.968 16.970 1.00 98.38 175 ASP A N 1
ATOM 1306 C CA . ASP A 1 175 ? 9.307 -15.253 16.366 1.00 98.38 175 ASP A CA 1
ATOM 1307 C C . ASP A 1 175 ? 7.980 -15.777 16.928 1.00 98.38 175 ASP A C 1
ATOM 1309 O O . ASP A 1 175 ? 7.113 -16.246 16.187 1.00 98.38 175 ASP A O 1
ATOM 1313 N N . ARG A 1 176 ? 7.798 -15.662 18.249 1.00 98.38 176 ARG A N 1
ATOM 1314 C CA . ARG A 1 176 ? 6.558 -16.072 18.913 1.00 98.38 176 ARG A CA 1
ATOM 1315 C C . ARG A 1 176 ? 5.382 -15.222 18.438 1.00 98.38 176 ARG A C 1
ATOM 1317 O O . ARG A 1 176 ? 4.318 -15.771 18.168 1.00 98.38 176 ARG A O 1
ATOM 1324 N N . GLU A 1 177 ? 5.583 -13.912 18.342 1.00 98.62 177 GLU A N 1
ATOM 1325 C CA . GLU A 1 177 ? 4.539 -12.981 17.923 1.00 98.62 177 GLU A CA 1
ATOM 1326 C C . GLU A 1 177 ? 4.167 -13.173 16.446 1.00 98.62 177 GLU A C 1
ATOM 1328 O O . GLU A 1 177 ? 2.991 -13.313 16.129 1.00 98.62 177 GLU A O 1
ATOM 1333 N N . LEU A 1 178 ? 5.150 -13.287 15.545 1.00 98.62 178 LEU A N 1
ATOM 1334 C CA . LEU A 1 178 ? 4.919 -13.553 14.119 1.00 98.62 178 LEU A CA 1
ATOM 1335 C C . LEU A 1 178 ? 4.185 -14.881 13.890 1.00 98.62 178 LEU A C 1
ATOM 1337 O O . LEU A 1 178 ? 3.281 -14.945 13.057 1.00 98.62 178 LEU A O 1
ATOM 1341 N N . THR A 1 179 ? 4.533 -15.926 14.648 1.00 98.50 179 THR A N 1
ATOM 1342 C CA . THR A 1 179 ? 3.839 -17.223 14.587 1.00 98.50 179 THR A CA 1
ATOM 1343 C C . THR A 1 179 ? 2.373 -17.079 14.995 1.00 98.50 179 THR A C 1
ATOM 1345 O O . THR A 1 179 ? 1.487 -17.483 14.245 1.00 98.50 179 THR A O 1
ATOM 1348 N N . ALA A 1 180 ? 2.109 -16.449 16.145 1.00 98.56 180 ALA A N 1
ATOM 1349 C CA . ALA A 1 180 ? 0.754 -16.272 16.660 1.00 98.56 180 ALA A CA 1
ATOM 1350 C C . ALA A 1 180 ? -0.105 -15.371 15.754 1.00 98.56 180 ALA A C 1
ATOM 1352 O O . ALA A 1 180 ? -1.271 -15.671 15.501 1.00 98.56 180 ALA A O 1
ATOM 1353 N N . ILE A 1 181 ? 0.480 -14.300 15.203 1.00 98.69 181 ILE A N 1
ATOM 1354 C CA . ILE A 1 181 ? -0.173 -13.454 14.198 1.00 98.69 181 ILE A CA 1
ATOM 1355 C C . ILE A 1 181 ? -0.508 -14.280 12.950 1.00 98.69 181 ILE A C 1
ATOM 1357 O O . ILE A 1 181 ? -1.613 -14.164 12.429 1.00 98.69 181 ILE A O 1
ATOM 1361 N N . GLY A 1 182 ? 0.401 -15.136 12.477 1.00 98.19 182 GLY A N 1
ATOM 1362 C CA . GLY A 1 182 ? 0.161 -15.989 11.310 1.00 98.19 182 GLY A CA 1
ATOM 1363 C C . GLY A 1 182 ? -1.006 -16.954 11.490 1.00 98.19 182 GLY A C 1
ATOM 1364 O O . GLY A 1 182 ? -1.858 -17.045 10.606 1.00 98.19 182 GLY A O 1
ATOM 1365 N N . GLU A 1 183 ? -1.081 -17.626 12.639 1.00 97.81 183 GLU A N 1
ATOM 1366 C CA . GLU A 1 183 ? -2.197 -18.516 12.986 1.00 97.81 183 GLU A CA 1
ATOM 1367 C C . GLU A 1 183 ? -3.529 -17.758 13.027 1.00 97.81 183 GLU A C 1
ATOM 1369 O O . GLU A 1 183 ? -4.519 -18.202 12.441 1.00 97.81 183 GLU A O 1
ATOM 1374 N N . LEU A 1 184 ? -3.538 -16.579 13.655 1.00 98.31 184 LEU A N 1
ATOM 1375 C CA . LEU A 1 184 ? -4.722 -15.731 13.733 1.00 98.31 184 LEU A CA 1
ATOM 1376 C C . LEU A 1 184 ? -5.171 -15.256 12.345 1.00 98.31 184 LEU A C 1
ATOM 1378 O O . LEU A 1 184 ? -6.332 -15.415 11.980 1.00 98.31 184 LEU A O 1
ATOM 1382 N N . LEU A 1 185 ? -4.266 -14.696 11.541 1.00 98.06 185 LEU A N 1
ATOM 1383 C CA . LEU A 1 185 ? -4.603 -14.176 10.215 1.00 98.06 185 LEU A CA 1
ATOM 1384 C C . LEU A 1 185 ? -5.050 -15.279 9.251 1.00 98.06 185 LEU A C 1
ATOM 1386 O O . LEU A 1 185 ? -5.892 -15.022 8.393 1.00 98.06 185 LEU A O 1
ATOM 1390 N N . ALA A 1 186 ? -4.541 -16.505 9.397 1.00 96.88 186 ALA A N 1
ATOM 1391 C CA . ALA A 1 186 ? -5.002 -17.645 8.610 1.00 96.88 186 ALA A CA 1
ATOM 1392 C C . ALA A 1 186 ? -6.495 -17.945 8.841 1.00 96.88 186 ALA A C 1
ATOM 1394 O O . ALA A 1 186 ? -7.200 -18.266 7.885 1.00 96.88 186 ALA A O 1
ATOM 1395 N N . ALA A 1 187 ? -6.999 -17.774 10.070 1.00 96.56 187 ALA A N 1
ATOM 1396 C CA . ALA A 1 187 ? -8.416 -17.965 10.393 1.00 96.56 187 ALA A CA 1
ATOM 1397 C C . ALA A 1 187 ? -9.339 -16.891 9.782 1.00 96.56 187 ALA A C 1
ATOM 1399 O O . ALA A 1 187 ? -10.529 -17.139 9.597 1.00 96.56 187 ALA A O 1
ATOM 1400 N N . TYR A 1 188 ? -8.794 -15.722 9.429 1.00 96.69 188 TYR A N 1
ATOM 1401 C CA . TYR A 1 188 ? -9.528 -14.590 8.844 1.00 96.69 188 TYR A CA 1
ATOM 1402 C C . TYR A 1 188 ? -9.029 -14.227 7.436 1.00 96.69 188 TYR A C 1
ATOM 1404 O O . TYR A 1 188 ? -9.210 -13.095 6.986 1.00 96.69 188 TYR A O 1
ATOM 1412 N N . ARG A 1 189 ? -8.397 -15.177 6.731 1.00 94.81 189 ARG A N 1
ATOM 1413 C CA . ARG A 1 189 ? -7.655 -14.940 5.480 1.00 94.81 189 ARG A CA 1
ATOM 1414 C C . ARG A 1 189 ? -8.443 -14.153 4.436 1.00 94.81 189 ARG A C 1
ATOM 1416 O O . ARG A 1 189 ? -7.900 -13.234 3.832 1.00 94.81 189 ARG A O 1
ATOM 1423 N N . ASP A 1 190 ? -9.721 -14.474 4.264 1.00 92.56 190 ASP A N 1
ATOM 1424 C CA . ASP A 1 190 ? -10.575 -13.838 3.257 1.00 92.56 190 ASP A CA 1
ATOM 1425 C C . ASP A 1 190 ? -10.883 -12.362 3.559 1.00 92.56 190 ASP A C 1
ATOM 1427 O O . ASP A 1 190 ? -11.267 -11.613 2.658 1.00 92.56 190 ASP A O 1
ATOM 1431 N N . SER A 1 191 ? -10.700 -11.916 4.799 1.00 94.69 191 SER A N 1
ATOM 1432 C CA . SER A 1 191 ? -10.894 -10.520 5.196 1.00 94.69 191 SER A CA 1
ATOM 1433 C C . SER A 1 191 ? -9.589 -9.723 5.176 1.00 94.69 191 SER A C 1
ATOM 1435 O O . SER A 1 191 ? -9.631 -8.497 5.150 1.00 94.69 191 SER A O 1
ATOM 1437 N N . VAL A 1 192 ? -8.422 -10.372 5.162 1.00 97.81 192 VAL A N 1
ATOM 1438 C CA . VAL A 1 192 ? -7.119 -9.693 5.205 1.00 97.81 192 VAL A CA 1
ATOM 1439 C C . VAL A 1 192 ? -6.678 -9.326 3.791 1.00 97.81 192 VAL A C 1
ATOM 1441 O O . VAL A 1 192 ? -6.285 -10.189 3.011 1.00 97.81 192 VAL A O 1
ATOM 1444 N N . LEU A 1 193 ? -6.704 -8.031 3.467 1.00 97.88 193 LEU A N 1
ATOM 1445 C CA . LEU A 1 193 ? -6.292 -7.552 2.144 1.00 97.88 193 LEU A CA 1
ATOM 1446 C C . LEU A 1 193 ? -4.771 -7.478 2.012 1.00 97.88 193 LEU A C 1
ATOM 1448 O O . LEU A 1 193 ? -4.199 -7.972 1.048 1.00 97.88 193 LEU A O 1
ATOM 1452 N N . ALA A 1 194 ? -4.104 -6.846 2.974 1.00 98.25 194 ALA A N 1
ATOM 1453 C CA . ALA A 1 194 ? -2.654 -6.700 2.973 1.00 98.25 194 ALA A CA 1
ATOM 1454 C C . ALA A 1 194 ? -2.129 -6.473 4.390 1.00 98.25 194 ALA A C 1
ATOM 1456 O O . ALA A 1 194 ? -2.814 -5.879 5.224 1.00 98.25 194 ALA A O 1
ATOM 1457 N N . LEU A 1 195 ? -0.890 -6.889 4.637 1.00 98.69 195 LEU A N 1
ATOM 1458 C CA . LEU A 1 195 ? -0.156 -6.543 5.850 1.00 98.69 195 LEU A CA 1
ATOM 1459 C C . LEU A 1 195 ? 0.661 -5.280 5.611 1.00 98.69 195 LEU A C 1
ATOM 1461 O O . LEU A 1 195 ? 1.294 -5.114 4.567 1.00 98.69 195 LEU A O 1
ATOM 1465 N N . ARG A 1 196 ? 0.663 -4.382 6.589 1.00 98.50 196 ARG A N 1
ATOM 1466 C CA . ARG A 1 196 ? 1.424 -3.133 6.543 1.00 98.50 196 ARG A CA 1
ATOM 1467 C C . ARG A 1 196 ? 2.526 -3.167 7.588 1.00 98.50 196 ARG A C 1
ATOM 1469 O O . ARG A 1 196 ? 2.382 -3.827 8.609 1.00 98.50 196 ARG A O 1
ATOM 1476 N N . ILE A 1 197 ? 3.607 -2.436 7.344 1.00 98.44 197 ILE A N 1
ATOM 1477 C CA . ILE A 1 197 ? 4.725 -2.317 8.284 1.00 98.44 197 ILE A CA 1
ATOM 1478 C C . ILE A 1 197 ? 4.778 -0.881 8.804 1.00 98.44 197 ILE A C 1
ATOM 1480 O O . ILE A 1 197 ? 4.949 0.053 8.016 1.00 98.44 197 ILE A O 1
ATOM 1484 N N . GLY A 1 198 ? 4.659 -0.704 10.120 1.00 96.69 198 GLY A N 1
ATOM 1485 C CA . GLY A 1 198 ? 4.872 0.584 10.782 1.00 96.69 198 GLY A CA 1
ATOM 1486 C C . GLY A 1 198 ? 6.298 0.672 11.307 1.00 96.69 198 GLY A C 1
ATOM 1487 O O . GLY A 1 198 ? 6.616 0.260 12.419 1.00 96.69 198 GLY A O 1
ATOM 1488 N N . ALA A 1 199 ? 7.195 1.180 10.466 1.00 95.88 199 ALA A N 1
ATOM 1489 C CA . ALA A 1 199 ? 8.610 1.275 10.809 1.00 95.88 199 ALA A CA 1
ATOM 1490 C C . ALA A 1 199 ? 8.902 2.346 11.873 1.00 95.88 199 ALA A C 1
ATOM 1492 O O . ALA A 1 199 ? 9.829 2.179 12.661 1.00 95.88 199 ALA A O 1
ATOM 1493 N N . THR A 1 200 ? 8.131 3.436 11.903 1.00 93.69 200 THR A N 1
ATOM 1494 C CA . THR A 1 200 ? 8.372 4.575 12.800 1.00 93.69 200 THR A CA 1
ATOM 1495 C C . THR A 1 200 ? 8.172 4.201 14.267 1.00 93.69 200 THR A C 1
ATOM 1497 O O . THR A 1 200 ? 9.061 4.473 15.073 1.00 93.69 200 THR A O 1
ATOM 1500 N N . ASP A 1 201 ? 7.081 3.516 14.614 1.00 95.50 201 ASP A N 1
ATOM 1501 C CA . ASP A 1 201 ? 6.831 3.025 15.975 1.00 95.50 201 ASP A CA 1
ATOM 1502 C C . ASP A 1 201 ? 7.936 2.070 16.444 1.00 95.50 201 ASP A C 1
ATOM 1504 O O . ASP A 1 201 ? 8.481 2.222 17.540 1.00 95.50 201 ASP A O 1
ATOM 1508 N N . MET A 1 202 ? 8.358 1.142 15.579 1.00 97.25 202 MET A N 1
ATOM 1509 C CA . MET A 1 202 ? 9.446 0.214 15.898 1.00 97.25 202 MET A CA 1
ATOM 1510 C C . MET A 1 202 ? 10.811 0.911 16.015 1.00 97.25 202 MET A C 1
ATOM 1512 O O . MET A 1 202 ? 11.614 0.551 16.871 1.00 97.25 202 MET A O 1
ATOM 1516 N N . CYS A 1 203 ? 11.098 1.934 15.208 1.00 96.69 203 CYS A N 1
ATOM 1517 C CA . CYS A 1 203 ? 12.272 2.788 15.412 1.00 96.69 203 CYS A CA 1
ATOM 1518 C C . CYS A 1 203 ? 12.210 3.498 16.777 1.00 96.69 203 CYS A C 1
ATOM 1520 O O . CYS A 1 203 ? 13.217 3.580 17.489 1.00 96.69 203 CYS A O 1
ATOM 1522 N N . GLY A 1 204 ? 11.017 3.962 17.162 1.00 96.38 204 GLY A N 1
ATOM 1523 C CA . GLY A 1 204 ? 10.754 4.668 18.412 1.00 96.38 204 GLY A CA 1
ATOM 1524 C C . GLY A 1 204 ? 11.138 3.865 19.653 1.00 96.38 204 GLY A C 1
ATOM 1525 O O . GLY A 1 204 ? 11.750 4.423 20.565 1.00 96.38 204 GLY A O 1
ATOM 1526 N N . VAL A 1 205 ? 10.897 2.547 19.671 1.00 97.06 205 VAL A N 1
ATOM 1527 C CA . VAL A 1 205 ? 11.271 1.701 20.823 1.00 97.06 205 VAL A CA 1
ATOM 1528 C C . VAL A 1 205 ? 12.786 1.576 21.033 1.00 97.06 205 VAL A C 1
ATOM 1530 O O . VAL A 1 205 ? 13.221 1.201 22.121 1.00 97.06 205 VAL A O 1
ATOM 1533 N N . PHE A 1 206 ? 13.590 1.909 20.018 1.00 97.12 206 PHE A N 1
ATOM 1534 C CA . PHE A 1 206 ? 15.053 1.972 20.093 1.00 97.12 206 PHE A CA 1
ATOM 1535 C C . PHE A 1 206 ? 15.590 3.408 20.210 1.00 97.12 206 PHE A C 1
ATOM 1537 O O . PHE A 1 206 ? 16.804 3.605 20.221 1.00 97.12 206 PHE A O 1
ATOM 1544 N N . GLY A 1 207 ? 14.716 4.419 20.273 1.00 96.56 207 GLY A N 1
ATOM 1545 C CA . GLY A 1 207 ? 15.118 5.828 20.258 1.00 96.56 207 GLY A CA 1
ATOM 1546 C C . GLY A 1 207 ? 15.744 6.268 18.931 1.00 96.56 207 GLY A C 1
ATOM 1547 O O . GLY A 1 207 ? 16.508 7.232 18.900 1.00 96.56 207 GLY A O 1
ATOM 1548 N N . ILE A 1 208 ? 15.452 5.559 17.839 1.00 95.94 208 ILE A N 1
ATOM 1549 C CA . ILE A 1 208 ? 15.974 5.868 16.510 1.00 95.94 208 ILE A CA 1
ATOM 1550 C C . ILE A 1 208 ? 14.983 6.792 15.809 1.00 95.94 208 ILE A C 1
ATOM 1552 O O . ILE A 1 208 ? 13.798 6.492 15.702 1.00 95.94 208 ILE A O 1
ATOM 1556 N N . ARG A 1 209 ? 15.484 7.900 15.269 1.00 91.31 209 ARG A N 1
ATOM 1557 C CA . ARG A 1 209 ? 14.785 8.673 14.246 1.00 91.31 209 ARG A CA 1
ATOM 1558 C C . ARG A 1 209 ? 15.613 8.578 12.982 1.00 91.31 209 ARG A C 1
ATOM 1560 O O . ARG A 1 209 ? 16.778 8.972 12.981 1.00 91.31 209 ARG A O 1
ATOM 1567 N N . ARG A 1 210 ? 15.024 8.005 11.938 1.00 89.38 210 ARG A N 1
ATOM 1568 C CA . ARG A 1 210 ? 15.671 7.921 10.633 1.00 89.38 210 ARG A CA 1
ATOM 1569 C C . ARG A 1 210 ? 15.937 9.337 10.114 1.00 89.38 210 ARG A C 1
ATOM 1571 O O . ARG A 1 210 ? 15.278 10.289 10.538 1.00 89.38 210 ARG A O 1
ATOM 1578 N N . ASP A 1 211 ? 16.927 9.472 9.243 1.00 84.62 211 ASP A N 1
ATOM 1579 C CA . ASP A 1 211 ? 17.194 10.700 8.495 1.00 84.62 211 ASP A CA 1
ATOM 1580 C C . ASP A 1 211 ? 16.852 10.507 7.007 1.00 84.62 211 ASP A C 1
ATOM 1582 O O . ASP A 1 211 ? 16.864 9.379 6.512 1.00 84.62 211 ASP A O 1
ATOM 1586 N N . ARG A 1 212 ? 16.574 11.600 6.287 1.00 81.31 212 ARG A N 1
ATOM 1587 C CA . ARG A 1 212 ? 16.175 11.597 4.868 1.00 81.31 212 ARG A CA 1
ATOM 1588 C C . ARG A 1 212 ? 17.198 10.952 3.936 1.00 81.31 212 ARG A C 1
ATOM 1590 O O . ARG A 1 212 ? 16.819 10.425 2.893 1.00 81.31 212 ARG A O 1
ATOM 1597 N N . ASP A 1 213 ? 18.477 10.985 4.304 1.00 81.88 213 ASP A N 1
ATOM 1598 C CA . ASP A 1 213 ? 19.547 10.411 3.492 1.00 81.88 213 ASP A CA 1
ATOM 1599 C C . ASP A 1 213 ? 19.637 8.875 3.645 1.00 81.88 213 ASP A C 1
ATOM 1601 O O . ASP A 1 213 ? 20.357 8.206 2.896 1.00 81.88 213 ASP A O 1
ATOM 1605 N N . HIS A 1 214 ? 18.870 8.302 4.580 1.00 87.44 214 HIS A N 1
ATOM 1606 C CA . HIS A 1 214 ? 18.822 6.875 4.873 1.00 87.44 214 HIS A CA 1
ATOM 1607 C C . HIS A 1 214 ? 17.472 6.264 4.484 1.00 87.44 214 HIS A C 1
ATOM 1609 O O . HIS A 1 214 ? 16.387 6.773 4.777 1.00 87.44 214 HIS A O 1
ATOM 1615 N N . THR A 1 215 ? 17.539 5.095 3.865 1.00 92.69 215 THR A N 1
ATOM 1616 C CA . THR A 1 215 ? 16.377 4.225 3.690 1.00 92.69 215 THR A CA 1
ATOM 1617 C C . THR A 1 215 ? 16.105 3.465 4.982 1.00 92.69 215 THR A C 1
ATOM 1619 O O . THR A 1 215 ? 16.993 3.315 5.824 1.00 92.69 215 THR A O 1
ATOM 1622 N N . ILE A 1 216 ? 14.896 2.933 5.147 1.00 94.75 216 ILE A N 1
ATOM 1623 C CA . ILE A 1 216 ? 14.594 2.088 6.307 1.00 94.75 216 ILE A CA 1
ATOM 1624 C C . ILE A 1 216 ? 15.522 0.864 6.411 1.00 94.75 216 ILE A C 1
ATOM 1626 O O . ILE A 1 216 ? 15.827 0.410 7.508 1.00 94.75 216 ILE A O 1
ATOM 1630 N N . TYR A 1 217 ? 16.052 0.391 5.280 1.00 95.88 217 TYR A N 1
ATOM 1631 C CA . TYR A 1 217 ? 16.997 -0.725 5.206 1.00 95.88 217 TYR A CA 1
ATOM 1632 C C . TYR A 1 217 ? 18.395 -0.389 5.736 1.00 95.88 217 TYR A C 1
ATOM 1634 O O . TYR A 1 217 ? 19.173 -1.295 6.028 1.00 95.88 217 TYR A O 1
ATOM 1642 N N . ASP A 1 218 ? 18.723 0.896 5.888 1.00 95.00 218 ASP A N 1
ATOM 1643 C CA . ASP A 1 218 ? 19.958 1.316 6.548 1.00 95.00 218 ASP A CA 1
ATOM 1644 C C . ASP A 1 218 ? 19.814 1.221 8.091 1.00 95.00 218 ASP A C 1
ATOM 1646 O O . ASP A 1 218 ? 20.809 1.074 8.803 1.00 95.00 218 ASP A O 1
ATOM 1650 N N . VAL A 1 219 ? 18.580 1.202 8.622 1.00 95.88 219 VAL A N 1
ATOM 1651 C CA . VAL A 1 219 ? 18.277 0.949 10.042 1.00 95.88 219 VAL A CA 1
ATOM 1652 C C . VAL A 1 219 ? 18.204 -0.561 10.287 1.00 95.88 219 VAL A C 1
ATOM 1654 O O . VAL A 1 219 ? 17.132 -1.162 10.272 1.00 95.88 219 VAL A O 1
ATOM 1657 N N . GLN A 1 220 ? 19.358 -1.186 10.528 1.00 95.88 220 GLN A N 1
ATOM 1658 C CA . GLN A 1 220 ? 19.510 -2.653 10.578 1.00 95.88 220 GLN A CA 1
ATOM 1659 C C . GLN A 1 220 ? 18.513 -3.364 11.505 1.00 95.88 220 GLN A C 1
ATOM 1661 O O . GLN A 1 220 ? 17.932 -4.374 11.122 1.00 95.88 220 GLN A O 1
ATOM 1666 N N . VAL A 1 221 ? 18.238 -2.800 12.688 1.00 96.62 221 VAL A N 1
ATOM 1667 C CA . VAL A 1 221 ? 17.274 -3.392 13.635 1.00 96.62 221 VAL A CA 1
ATOM 1668 C C . VAL A 1 221 ? 15.859 -3.498 13.065 1.00 96.62 221 VAL A C 1
ATOM 1670 O O . VAL A 1 221 ? 15.123 -4.384 13.484 1.00 96.62 221 VAL A O 1
ATOM 1673 N N . ILE A 1 222 ? 15.488 -2.638 12.109 1.00 97.62 222 ILE A N 1
ATOM 1674 C CA . ILE A 1 222 ? 14.197 -2.682 11.409 1.00 97.62 222 ILE A CA 1
ATOM 1675 C C . ILE A 1 222 ? 14.298 -3.452 10.094 1.00 97.62 222 ILE A C 1
ATOM 1677 O O . ILE A 1 222 ? 13.369 -4.182 9.759 1.00 97.62 222 ILE A O 1
ATOM 1681 N N . ALA A 1 223 ? 15.418 -3.354 9.374 1.00 97.56 223 ALA A N 1
ATOM 1682 C CA . ALA A 1 223 ? 15.670 -4.172 8.188 1.00 97.56 223 ALA A CA 1
ATOM 1683 C C . ALA A 1 223 ? 15.533 -5.676 8.502 1.00 97.56 223 ALA A C 1
ATOM 1685 O O . ALA A 1 223 ? 14.862 -6.396 7.763 1.00 97.56 223 ALA A O 1
ATOM 1686 N N . ASP A 1 224 ? 16.065 -6.116 9.648 1.00 97.69 224 ASP A N 1
ATOM 1687 C CA . ASP A 1 224 ? 15.905 -7.483 10.157 1.00 97.69 224 ASP A CA 1
ATOM 1688 C C . ASP A 1 224 ? 14.427 -7.836 10.402 1.00 97.69 224 ASP A C 1
ATOM 1690 O O . ASP A 1 224 ? 13.981 -8.922 10.041 1.00 97.69 224 ASP A O 1
ATOM 1694 N N . VAL A 1 225 ? 13.639 -6.917 10.981 1.00 98.38 225 VAL A N 1
ATOM 1695 C CA . VAL A 1 225 ? 12.193 -7.134 11.199 1.00 98.38 225 VAL A CA 1
ATOM 1696 C C . VAL A 1 225 ? 11.468 -7.309 9.867 1.00 98.38 225 VAL A C 1
ATOM 1698 O O . VAL A 1 225 ? 10.637 -8.203 9.741 1.00 98.38 225 VAL A O 1
ATOM 1701 N N . ILE A 1 226 ? 11.774 -6.473 8.869 1.00 98.50 226 ILE A N 1
ATOM 1702 C CA . ILE A 1 226 ? 11.167 -6.559 7.534 1.00 98.50 226 ILE A CA 1
ATOM 1703 C C . ILE A 1 226 ? 11.485 -7.919 6.902 1.00 98.50 226 ILE A C 1
ATOM 1705 O O . ILE A 1 226 ? 10.582 -8.569 6.377 1.00 98.50 226 ILE A O 1
ATOM 1709 N N . GLY A 1 227 ? 12.739 -8.373 6.998 1.00 98.38 227 GLY A N 1
ATOM 1710 C CA . GLY A 1 227 ? 13.150 -9.692 6.518 1.00 98.38 227 GLY A CA 1
ATOM 1711 C C . GLY A 1 227 ? 12.361 -10.832 7.167 1.00 98.38 227 GLY A C 1
ATOM 1712 O O . GLY A 1 227 ? 11.914 -11.744 6.468 1.00 98.38 227 GLY A O 1
ATOM 1713 N N . ASP A 1 228 ? 12.124 -10.765 8.477 1.00 98.44 228 ASP A N 1
ATOM 1714 C CA . ASP A 1 228 ? 11.339 -11.774 9.197 1.00 98.44 228 ASP A CA 1
ATOM 1715 C C . ASP A 1 228 ? 9.846 -11.706 8.836 1.00 98.44 228 ASP A C 1
ATOM 1717 O O . ASP A 1 228 ? 9.235 -12.734 8.546 1.00 98.44 228 ASP A O 1
ATOM 1721 N N . ILE A 1 229 ? 9.262 -10.507 8.747 1.00 98.69 229 ILE A N 1
ATOM 1722 C CA . ILE A 1 229 ? 7.877 -10.300 8.290 1.00 98.69 229 ILE A CA 1
ATOM 1723 C C . ILE A 1 229 ? 7.668 -10.924 6.902 1.00 98.69 229 ILE A C 1
ATOM 1725 O O . ILE A 1 229 ? 6.697 -11.650 6.689 1.00 98.69 229 ILE A O 1
ATOM 1729 N N . VAL A 1 230 ? 8.595 -10.698 5.968 1.00 98.31 230 VAL A N 1
ATOM 1730 C CA . VAL A 1 230 ? 8.543 -11.290 4.623 1.00 98.31 230 VAL A CA 1
ATOM 1731 C C . VAL A 1 230 ? 8.727 -12.810 4.672 1.00 98.31 230 VAL A C 1
ATOM 1733 O O . VAL A 1 230 ? 8.025 -13.528 3.965 1.00 98.31 230 VAL A O 1
ATOM 1736 N N . ASN A 1 231 ? 9.599 -13.337 5.532 1.00 97.62 231 ASN A N 1
ATOM 1737 C CA . ASN A 1 231 ? 9.775 -14.786 5.679 1.00 97.62 231 ASN A CA 1
ATOM 1738 C C . ASN A 1 231 ? 8.536 -15.500 6.236 1.00 97.62 231 ASN A C 1
ATOM 1740 O O . ASN A 1 231 ? 8.265 -16.639 5.845 1.00 97.62 231 ASN A O 1
ATOM 1744 N N . TYR A 1 232 ? 7.795 -14.875 7.151 1.00 98.00 232 TYR A N 1
ATOM 1745 C CA . TYR A 1 232 ? 6.582 -15.461 7.728 1.00 98.00 232 TYR A CA 1
ATOM 1746 C C . TYR A 1 232 ? 5.367 -15.270 6.822 1.00 98.00 232 TYR A C 1
ATOM 1748 O O . TYR A 1 232 ? 4.616 -16.219 6.598 1.00 98.00 232 TYR A O 1
ATOM 1756 N N . PHE A 1 233 ? 5.189 -14.070 6.269 1.00 98.38 233 PHE A N 1
ATOM 1757 C CA . PHE A 1 233 ? 3.950 -13.695 5.593 1.00 98.38 233 PHE A CA 1
ATOM 1758 C C . PHE A 1 233 ? 4.087 -13.502 4.084 1.00 98.38 233 PHE A C 1
ATOM 1760 O O . PHE A 1 233 ? 3.075 -13.373 3.420 1.00 98.38 233 PHE A O 1
ATOM 1767 N N . GLY A 1 234 ? 5.284 -13.497 3.502 1.00 96.19 234 GLY A N 1
ATOM 1768 C CA . GLY A 1 234 ? 5.502 -13.268 2.064 1.00 96.19 234 GLY A CA 1
ATOM 1769 C C . GLY A 1 234 ? 5.579 -14.542 1.214 1.00 96.19 234 GLY A C 1
ATOM 1770 O O . GLY A 1 234 ? 6.005 -14.485 0.060 1.00 96.19 234 GLY A O 1
ATOM 1771 N N . ARG A 1 235 ? 5.232 -15.709 1.774 1.00 93.75 235 ARG A N 1
ATOM 1772 C CA . ARG A 1 235 ? 5.407 -17.016 1.118 1.00 93.75 235 ARG A CA 1
ATOM 1773 C C . ARG A 1 235 ? 4.426 -17.227 -0.035 1.00 93.75 235 ARG A C 1
ATOM 1775 O O . ARG A 1 235 ? 3.243 -16.920 0.068 1.00 93.75 235 ARG A O 1
ATOM 1782 N N . ALA A 1 236 ? 4.910 -17.835 -1.115 1.00 90.56 236 ALA A N 1
ATOM 1783 C CA . ALA A 1 236 ? 4.115 -18.156 -2.303 1.00 90.56 236 ALA A CA 1
ATOM 1784 C C . ALA A 1 236 ? 3.568 -19.601 -2.315 1.00 90.56 236 ALA A C 1
ATOM 1786 O O . ALA A 1 236 ? 3.182 -20.112 -3.361 1.00 90.56 236 ALA A O 1
ATOM 1787 N N . ASP A 1 237 ? 3.547 -20.272 -1.163 1.00 91.88 237 ASP A N 1
ATOM 1788 C CA . ASP A 1 237 ? 3.008 -21.628 -0.962 1.00 91.88 237 ASP A CA 1
ATOM 1789 C C . ASP A 1 237 ? 1.500 -21.638 -0.634 1.00 91.88 237 ASP A C 1
ATOM 1791 O O . ASP A 1 237 ? 0.938 -22.679 -0.298 1.00 91.88 237 ASP A O 1
ATOM 1795 N N . GLY A 1 238 ? 0.843 -20.480 -0.745 1.00 90.50 238 GLY A N 1
ATOM 1796 C CA . GLY A 1 238 ? -0.572 -20.288 -0.433 1.00 90.50 238 GLY A CA 1
ATOM 1797 C C . GLY A 1 238 ? -0.846 -19.812 0.994 1.00 90.50 238 GLY A C 1
ATOM 1798 O O . GLY A 1 238 ? -1.993 -19.486 1.288 1.00 90.50 238 GLY A O 1
ATOM 1799 N N . THR A 1 239 ? 0.165 -19.713 1.869 1.00 92.88 239 THR A N 1
ATOM 1800 C CA . THR A 1 239 ? -0.029 -19.170 3.227 1.00 92.88 239 THR A CA 1
ATOM 1801 C C . THR A 1 239 ? 0.275 -17.678 3.329 1.00 92.88 239 THR A C 1
ATOM 1803 O O . THR A 1 239 ? -0.139 -17.042 4.296 1.00 92.88 239 THR A O 1
ATOM 1806 N N . GLY A 1 240 ? 0.992 -17.100 2.361 1.00 95.31 240 GLY A N 1
ATOM 1807 C CA . GLY A 1 240 ? 1.390 -15.695 2.405 1.00 95.31 240 GLY A CA 1
ATOM 1808 C C . GLY A 1 240 ? 0.258 -14.695 2.159 1.00 95.31 240 GLY A C 1
ATOM 1809 O O . GLY A 1 240 ? -0.859 -15.053 1.786 1.00 95.31 240 GLY A O 1
ATOM 1810 N N . PHE A 1 241 ? 0.585 -13.427 2.366 1.00 97.50 241 PHE A N 1
ATOM 1811 C CA . PHE A 1 241 ? -0.209 -12.226 2.161 1.00 97.50 241 PHE A CA 1
ATOM 1812 C C . PHE A 1 241 ? 0.622 -11.218 1.362 1.00 97.50 241 PHE A C 1
ATOM 1814 O O . PHE A 1 241 ? 1.854 -11.274 1.331 1.00 97.50 241 PHE A O 1
ATOM 1821 N N . VAL A 1 242 ? -0.042 -10.239 0.751 1.00 97.50 242 VAL A N 1
ATOM 1822 C CA . VAL A 1 242 ? 0.660 -9.073 0.207 1.00 97.50 242 VAL A CA 1
ATOM 1823 C C . VAL A 1 242 ? 1.130 -8.192 1.364 1.00 97.50 242 VAL A C 1
ATOM 1825 O O . VAL A 1 242 ? 0.351 -7.866 2.258 1.00 97.50 242 VAL A O 1
ATOM 1828 N N . ILE A 1 243 ? 2.403 -7.797 1.338 1.00 98.50 243 ILE A N 1
ATOM 1829 C CA . ILE A 1 243 ? 3.032 -6.954 2.362 1.00 98.50 243 ILE A CA 1
ATOM 1830 C C . ILE A 1 243 ? 3.384 -5.610 1.732 1.00 98.50 243 ILE A C 1
ATOM 1832 O O . ILE A 1 243 ? 4.027 -5.579 0.683 1.00 98.50 243 ILE A O 1
ATOM 1836 N N . THR A 1 244 ? 2.991 -4.501 2.360 1.00 97.75 244 THR A N 1
ATOM 1837 C CA . THR A 1 244 ? 3.241 -3.152 1.832 1.00 97.75 244 THR A CA 1
ATOM 1838 C C . THR A 1 244 ? 4.406 -2.445 2.503 1.00 97.75 244 THR A C 1
ATOM 1840 O O . THR A 1 244 ? 4.579 -2.563 3.718 1.00 97.75 244 THR A O 1
ATOM 1843 N N . GLY A 1 245 ? 5.147 -1.646 1.728 1.00 96.50 245 GLY A N 1
ATOM 1844 C CA . GLY A 1 245 ? 6.282 -0.868 2.223 1.00 96.50 245 GLY A CA 1
ATOM 1845 C C . GLY A 1 245 ? 5.907 0.146 3.318 1.00 96.50 245 GLY A C 1
ATOM 1846 O O . GLY A 1 245 ? 4.810 0.731 3.273 1.00 96.50 245 GLY A O 1
ATOM 1847 N N . PRO A 1 246 ? 6.815 0.398 4.284 1.00 95.25 246 PRO A N 1
ATOM 1848 C CA . PRO A 1 246 ? 6.580 1.343 5.371 1.00 95.25 246 PRO A CA 1
ATOM 1849 C C . PRO A 1 246 ? 6.495 2.788 4.867 1.00 95.25 246 PRO A C 1
ATOM 1851 O O . PRO A 1 246 ? 6.819 3.088 3.715 1.00 95.25 246 PRO A O 1
ATOM 1854 N N . VAL A 1 247 ? 6.043 3.690 5.738 1.00 93.12 247 VAL A N 1
ATOM 1855 C CA . VAL A 1 247 ? 5.887 5.121 5.441 1.00 93.12 247 VAL A CA 1
ATOM 1856 C C . VAL A 1 247 ? 7.217 5.773 5.051 1.00 93.12 247 VAL A C 1
ATOM 1858 O O . VAL A 1 247 ? 8.235 5.593 5.717 1.00 93.12 247 VAL A O 1
ATOM 1861 N N . TRP A 1 248 ? 7.181 6.611 4.011 1.00 88.44 248 TRP A N 1
ATOM 1862 C CA . TRP A 1 248 ? 8.199 7.642 3.793 1.00 88.44 248 TRP A CA 1
ATOM 1863 C C . TRP A 1 248 ? 7.775 8.952 4.465 1.00 88.44 248 TRP A C 1
ATOM 1865 O O . TRP A 1 248 ? 6.731 9.508 4.121 1.00 88.44 248 TRP A O 1
ATOM 1875 N N . GLU A 1 249 ? 8.569 9.430 5.425 1.00 85.06 249 GLU A N 1
ATOM 1876 C CA . GLU A 1 249 ? 8.181 10.491 6.372 1.00 85.06 249 GLU A CA 1
ATOM 1877 C C . GLU A 1 249 ? 8.576 11.920 5.950 1.00 85.06 249 GLU A C 1
ATOM 1879 O O . GLU A 1 249 ? 8.218 12.881 6.630 1.00 85.06 249 GLU A O 1
ATOM 1884 N N . TYR A 1 250 ? 9.274 12.093 4.822 1.00 82.81 250 TYR A N 1
ATOM 1885 C CA . TYR A 1 250 ? 9.798 13.398 4.393 1.00 82.81 250 TYR A CA 1
ATOM 1886 C C . TYR A 1 250 ? 9.056 13.967 3.189 1.00 82.81 250 TYR A C 1
ATOM 1888 O O . TYR A 1 250 ? 8.789 13.250 2.229 1.00 82.81 250 TYR A O 1
ATOM 1896 N N . PHE A 1 251 ? 8.770 15.271 3.236 1.00 69.81 251 PHE A N 1
ATOM 1897 C CA . PHE A 1 251 ? 8.112 16.019 2.163 1.00 69.81 251 PHE A CA 1
ATOM 1898 C C . PHE A 1 251 ? 8.495 17.522 2.171 1.00 69.81 251 PHE A C 1
ATOM 1900 O O . PHE A 1 251 ? 7.610 18.366 2.159 1.00 69.81 251 PHE A O 1
ATOM 1907 N N . ALA A 1 252 ? 9.784 17.912 2.234 1.00 64.00 252 ALA A N 1
ATOM 1908 C CA . ALA A 1 252 ? 10.198 19.334 2.123 1.00 64.00 252 ALA A CA 1
ATOM 1909 C C . ALA A 1 252 ? 11.723 19.585 1.980 1.00 64.00 252 ALA A C 1
ATOM 1911 O O . ALA A 1 252 ? 12.532 18.927 2.639 1.00 64.00 252 ALA A O 1
ATOM 1912 N N . ASP A 1 253 ? 12.073 20.652 1.243 1.00 52.34 253 ASP A N 1
ATOM 1913 C CA . ASP A 1 253 ? 13.425 21.206 0.998 1.00 52.34 253 ASP A CA 1
ATOM 1914 C C . ASP A 1 253 ? 14.192 21.495 2.304 1.00 52.34 253 ASP A C 1
ATOM 1916 O O . ASP A 1 253 ? 13.810 22.385 3.065 1.00 52.34 253 ASP A O 1
ATOM 1920 N N . HIS A 1 254 ? 15.273 20.761 2.577 1.00 51.84 254 HIS A N 1
ATOM 1921 C CA . HIS A 1 254 ? 16.288 21.171 3.556 1.00 51.84 254 HIS A CA 1
ATOM 1922 C C . HIS A 1 254 ? 17.694 20.788 3.071 1.00 51.84 254 HIS A C 1
ATOM 1924 O O . HIS A 1 254 ? 17.863 20.026 2.120 1.00 51.84 254 HIS A O 1
ATOM 1930 N N . GLU A 1 255 ? 18.704 21.318 3.759 1.00 49.91 255 GLU A N 1
ATOM 1931 C CA . GLU A 1 255 ? 20.120 21.031 3.530 1.00 49.91 255 GLU A CA 1
ATOM 1932 C C . GLU A 1 255 ? 20.428 19.530 3.730 1.00 49.91 255 GLU A C 1
ATOM 1934 O O . GLU A 1 255 ? 20.002 18.929 4.717 1.00 49.91 255 GLU A O 1
ATOM 1939 N N . ARG A 1 256 ? 21.144 18.919 2.775 1.00 60.16 256 ARG A N 1
ATOM 1940 C CA . ARG A 1 256 ? 21.490 17.483 2.751 1.00 60.16 256 ARG A CA 1
ATOM 1941 C C . ARG A 1 256 ? 22.935 17.241 3.166 1.00 60.16 256 ARG A C 1
ATOM 1943 O O . ARG A 1 256 ? 23.809 18.039 2.824 1.00 60.16 256 ARG A O 1
ATOM 1950 N N . LEU A 1 257 ? 23.202 16.106 3.819 1.00 45.19 257 LEU A N 1
ATOM 1951 C CA . LEU A 1 257 ? 24.562 15.695 4.188 1.00 45.19 257 LEU A CA 1
ATOM 1952 C C . LEU A 1 257 ? 25.214 14.838 3.098 1.00 45.19 257 LEU A C 1
ATOM 1954 O O . LEU A 1 257 ? 26.418 14.959 2.854 1.00 45.19 257 LEU A O 1
ATOM 1958 N N . PHE A 1 258 ? 24.434 13.996 2.413 1.00 58.28 258 PHE A N 1
ATOM 1959 C CA . PHE A 1 258 ? 24.938 13.090 1.381 1.00 58.28 258 PHE A CA 1
ATOM 1960 C C . PHE A 1 258 ? 24.556 13.521 -0.043 1.00 58.28 258 PHE A C 1
ATOM 1962 O O . PHE A 1 258 ? 23.554 14.189 -0.299 1.00 58.28 258 PHE A O 1
ATOM 1969 N N . ARG A 1 259 ? 25.388 13.138 -1.023 1.00 50.62 259 ARG A N 1
ATOM 1970 C CA . ARG A 1 259 ? 25.086 13.375 -2.443 1.00 50.62 259 ARG A CA 1
ATOM 1971 C C . ARG A 1 259 ? 24.000 12.414 -2.915 1.00 50.62 259 ARG A C 1
ATOM 1973 O O . ARG A 1 259 ? 24.048 11.226 -2.609 1.00 50.62 259 ARG A O 1
ATOM 1980 N N . SER A 1 260 ? 23.093 12.915 -3.753 1.00 68.06 260 SER A N 1
ATOM 1981 C CA . SER A 1 260 ? 22.083 12.082 -4.408 1.00 68.06 260 SER A CA 1
ATOM 1982 C C . SER A 1 260 ? 22.723 10.931 -5.190 1.00 68.06 260 SER A C 1
ATOM 1984 O O . SER A 1 260 ? 23.620 11.145 -6.011 1.00 68.06 260 SER A O 1
ATOM 1986 N N . MET A 1 261 ? 22.210 9.718 -4.982 1.00 73.19 261 MET A N 1
ATOM 1987 C CA . MET A 1 261 ? 22.560 8.535 -5.776 1.00 73.19 261 MET A CA 1
ATOM 1988 C C . MET A 1 261 ? 21.719 8.399 -7.053 1.00 73.19 261 MET A C 1
ATOM 1990 O O . MET A 1 261 ? 21.941 7.478 -7.843 1.00 73.19 261 MET A O 1
ATOM 1994 N N . LEU A 1 262 ? 20.773 9.315 -7.296 1.00 72.44 262 LEU A N 1
ATOM 1995 C CA . LEU A 1 262 ? 19.982 9.329 -8.520 1.00 72.44 262 LEU A CA 1
ATOM 1996 C C . LEU A 1 262 ? 20.881 9.700 -9.701 1.00 72.44 262 LEU A C 1
ATOM 1998 O O . LEU A 1 262 ? 21.305 10.852 -9.850 1.00 72.44 262 LEU A O 1
ATOM 2002 N N . ARG A 1 263 ? 21.201 8.711 -10.542 1.00 74.69 263 ARG A N 1
ATOM 2003 C CA . ARG A 1 263 ? 22.112 8.888 -11.683 1.00 74.69 263 ARG A CA 1
ATOM 2004 C C . ARG A 1 263 ? 21.561 9.937 -12.651 1.00 74.69 263 ARG A C 1
ATOM 2006 O O . ARG A 1 263 ? 20.370 9.949 -12.931 1.00 74.69 263 ARG A O 1
ATOM 2013 N N . THR A 1 264 ? 22.429 10.792 -13.190 1.00 72.81 264 THR A N 1
ATOM 2014 C CA . THR A 1 264 ? 22.036 11.831 -14.162 1.00 72.81 264 THR A CA 1
ATOM 2015 C C . THR A 1 264 ? 21.760 11.263 -15.551 1.00 72.81 264 THR A C 1
ATOM 2017 O O . THR A 1 264 ? 20.870 11.750 -16.236 1.00 72.81 264 THR A O 1
ATOM 2020 N N . THR A 1 265 ? 22.487 10.217 -15.956 1.00 75.88 265 THR A N 1
ATOM 2021 C CA . THR A 1 265 ? 22.433 9.650 -17.315 1.00 75.88 265 THR A CA 1
ATOM 2022 C C . THR A 1 265 ? 21.015 9.292 -17.779 1.00 75.88 265 THR A C 1
ATOM 2024 O O . THR A 1 265 ? 20.629 9.807 -18.824 1.00 75.88 265 THR A O 1
ATOM 2027 N N . PRO A 1 266 ? 20.189 8.556 -17.001 1.00 71.88 266 PRO A N 1
ATOM 2028 C CA . PRO A 1 266 ? 18.829 8.217 -17.432 1.00 71.88 266 PRO A CA 1
ATOM 2029 C C . PRO A 1 266 ? 17.920 9.438 -17.612 1.00 71.88 266 PRO A C 1
ATOM 2031 O O . PRO A 1 266 ? 16.958 9.388 -18.360 1.00 71.88 266 PRO A O 1
ATOM 2034 N N . PHE A 1 267 ? 18.200 10.549 -16.928 1.00 80.81 267 PHE A N 1
ATOM 2035 C CA . PHE A 1 267 ? 17.430 11.783 -17.092 1.00 80.81 267 PHE A CA 1
ATOM 2036 C C . PHE A 1 267 ? 17.941 12.608 -18.270 1.00 80.81 267 PHE A C 1
ATOM 2038 O O . PHE A 1 267 ? 17.149 13.253 -18.941 1.00 80.81 267 PHE A O 1
ATOM 2045 N N . ALA A 1 268 ? 19.246 12.585 -18.545 1.00 69.25 268 ALA A N 1
ATOM 2046 C CA . ALA A 1 268 ? 19.820 13.257 -19.706 1.00 69.25 268 ALA A CA 1
ATOM 2047 C C . ALA A 1 268 ? 19.370 12.614 -21.026 1.00 69.25 268 ALA A C 1
ATOM 2049 O O . ALA A 1 268 ? 19.064 13.333 -21.966 1.00 69.25 268 ALA A O 1
ATOM 20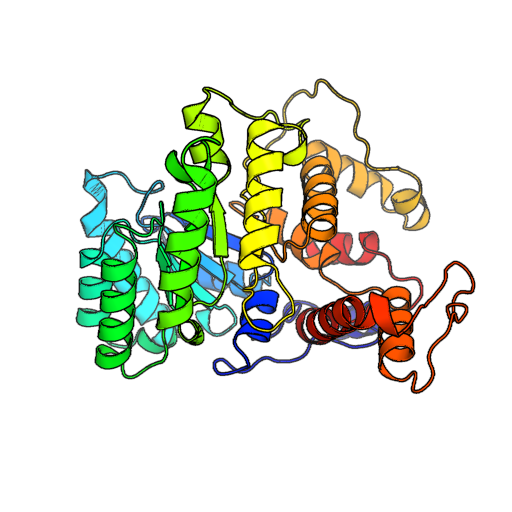50 N N . GLU A 1 269 ? 19.265 11.283 -21.074 1.00 78.69 269 GLU A N 1
ATOM 2051 C CA . GLU A 1 269 ? 18.772 10.536 -22.245 1.00 78.69 269 GLU A CA 1
ATOM 2052 C C . GLU A 1 269 ? 17.304 10.845 -22.593 1.00 78.69 269 GLU A C 1
ATOM 2054 O O . GLU A 1 269 ? 16.889 10.638 -23.728 1.00 78.69 269 GLU A O 1
ATOM 2059 N N . HIS A 1 270 ? 16.540 11.372 -21.630 1.00 75.94 270 HIS A N 1
ATOM 2060 C CA . HIS A 1 270 ? 15.126 11.732 -21.764 1.00 75.94 270 HIS A CA 1
ATOM 2061 C C . HIS A 1 270 ? 14.881 13.255 -21.653 1.00 75.94 270 HIS A C 1
ATOM 2063 O O . HIS A 1 270 ? 13.769 13.674 -21.340 1.00 75.94 270 HIS A O 1
ATOM 2069 N N . ASP A 1 271 ? 15.911 14.096 -21.836 1.00 77.12 271 ASP A N 1
ATOM 2070 C CA . ASP A 1 271 ? 15.831 15.568 -21.719 1.00 77.12 271 ASP A CA 1
ATOM 2071 C C . ASP A 1 271 ? 15.227 16.083 -20.385 1.00 77.12 271 ASP A C 1
ATOM 2073 O O . ASP A 1 271 ? 14.704 17.193 -20.275 1.00 77.12 271 ASP A O 1
ATOM 2077 N N . ALA A 1 272 ? 15.348 15.292 -19.316 1.00 78.50 272 ALA A N 1
ATOM 2078 C CA . ALA A 1 272 ? 14.700 15.476 -18.018 1.00 78.50 272 ALA A CA 1
ATOM 2079 C C . ALA A 1 272 ? 15.674 15.878 -16.888 1.00 78.50 272 ALA A C 1
ATOM 2081 O O . ALA A 1 272 ? 15.379 15.693 -15.707 1.00 78.50 272 ALA A O 1
ATOM 2082 N N . VAL A 1 273 ? 16.846 16.447 -17.201 1.00 75.88 273 VAL A N 1
ATOM 2083 C CA . VAL A 1 273 ? 17.862 16.811 -16.183 1.00 75.88 273 VAL A CA 1
ATOM 2084 C C . VAL A 1 273 ? 17.328 17.825 -15.165 1.00 75.88 273 VAL A C 1
ATOM 2086 O O . VAL A 1 273 ? 17.526 17.656 -13.968 1.00 75.88 273 VAL A O 1
ATOM 2089 N N . ARG A 1 274 ? 16.576 18.843 -15.605 1.00 74.94 274 ARG A N 1
ATOM 2090 C CA . ARG A 1 274 ? 15.952 19.806 -14.676 1.00 74.94 274 ARG A CA 1
ATOM 2091 C C . ARG A 1 274 ? 14.922 19.148 -13.763 1.00 74.94 274 ARG A C 1
ATOM 2093 O O . ARG A 1 274 ? 14.792 19.528 -12.605 1.00 74.94 274 ARG A O 1
ATOM 2100 N N . PHE A 1 275 ? 14.193 18.166 -14.287 1.00 75.94 275 PHE A N 1
ATOM 2101 C CA . PHE A 1 275 ? 13.228 17.403 -13.506 1.00 75.94 275 PHE A CA 1
ATOM 2102 C C . PHE A 1 275 ? 13.933 16.533 -12.460 1.00 75.94 275 PHE A C 1
ATOM 2104 O O . PHE A 1 275 ? 13.508 16.499 -11.311 1.00 75.94 275 PHE A O 1
ATOM 2111 N N . ARG A 1 276 ? 15.077 15.925 -12.802 1.00 81.50 276 ARG A N 1
ATOM 2112 C CA . ARG A 1 276 ? 15.939 15.249 -11.822 1.00 81.50 276 ARG A CA 1
ATOM 2113 C C . ARG A 1 276 ? 16.296 16.165 -10.656 1.00 81.50 276 ARG A C 1
ATOM 2115 O O . ARG A 1 276 ? 16.167 15.749 -9.511 1.00 81.50 276 ARG A O 1
ATOM 2122 N N . ASP A 1 277 ? 16.735 17.388 -10.936 1.00 72.50 277 ASP A N 1
ATOM 2123 C CA . ASP A 1 277 ? 17.136 18.321 -9.880 1.00 72.50 277 ASP A CA 1
ATOM 2124 C C . ASP A 1 277 ? 15.953 18.669 -8.958 1.00 72.50 277 ASP A C 1
ATOM 2126 O O . ASP A 1 277 ? 16.132 18.759 -7.746 1.00 72.50 277 ASP A O 1
ATOM 2130 N N . GLN A 1 278 ? 14.728 18.741 -9.497 1.00 74.38 278 GLN A N 1
ATOM 2131 C CA . GLN A 1 278 ? 13.497 18.888 -8.703 1.00 74.38 278 GLN A CA 1
ATOM 2132 C C . GLN A 1 278 ? 13.169 17.647 -7.860 1.00 74.38 278 GLN A C 1
ATOM 2134 O O . GLN A 1 278 ? 12.680 17.775 -6.739 1.00 74.38 278 GLN A O 1
ATOM 2139 N N . LEU A 1 279 ? 13.403 16.438 -8.380 1.00 72.06 279 LEU A N 1
ATOM 2140 C CA . LEU A 1 279 ? 13.211 15.205 -7.608 1.00 72.06 279 LEU A CA 1
ATOM 2141 C C . LEU A 1 279 ? 14.187 15.142 -6.432 1.00 72.06 279 LEU A C 1
ATOM 2143 O O . LEU A 1 279 ? 13.797 14.772 -5.328 1.00 72.06 279 LEU A O 1
ATOM 2147 N N . VAL A 1 280 ? 15.438 15.531 -6.673 1.00 71.44 280 VAL A N 1
ATOM 2148 C CA . VAL A 1 280 ? 16.483 15.591 -5.648 1.00 71.44 280 VAL A CA 1
ATOM 2149 C C . VAL A 1 280 ? 16.148 16.637 -4.585 1.00 71.44 280 VAL A C 1
ATOM 2151 O O . VAL A 1 280 ? 16.263 16.335 -3.403 1.00 71.44 280 VAL A O 1
ATOM 2154 N N . SER A 1 281 ? 15.691 17.833 -4.973 1.00 63.84 281 SER A N 1
ATOM 2155 C CA . SER A 1 281 ? 15.346 18.887 -4.005 1.00 63.84 281 SER A CA 1
ATOM 2156 C C . SER A 1 281 ? 14.135 18.527 -3.135 1.00 63.84 281 SER A C 1
ATOM 2158 O O . SER A 1 281 ? 14.011 18.974 -2.001 1.00 63.84 281 SER A O 1
ATOM 2160 N N . ARG A 1 282 ? 13.237 17.673 -3.635 1.00 68.38 282 ARG A N 1
ATOM 2161 C CA . ARG A 1 282 ? 12.040 17.218 -2.907 1.00 68.38 282 ARG A CA 1
ATOM 2162 C C . ARG A 1 282 ? 12.236 15.916 -2.127 1.00 68.38 282 ARG A C 1
ATOM 2164 O O . ARG A 1 282 ? 11.244 15.316 -1.724 1.00 68.38 282 ARG A O 1
ATOM 2171 N N . ASP A 1 283 ? 13.476 15.457 -1.958 1.00 69.81 283 ASP A N 1
ATOM 2172 C CA . ASP A 1 283 ? 13.822 14.176 -1.322 1.00 69.81 283 ASP A CA 1
ATOM 2173 C C . ASP A 1 283 ? 13.159 12.938 -1.958 1.00 69.81 283 ASP A C 1
ATOM 2175 O O . ASP A 1 283 ? 13.056 11.871 -1.346 1.00 69.81 283 ASP A O 1
ATOM 2179 N N . LEU A 1 284 ? 12.727 13.046 -3.217 1.00 80.38 284 LEU A N 1
ATOM 2180 C CA . LEU A 1 284 ? 12.076 11.942 -3.916 1.00 80.38 284 LEU A CA 1
ATOM 2181 C C . LEU A 1 284 ? 13.083 10.893 -4.389 1.00 80.38 284 LEU A C 1
ATOM 2183 O O . LEU A 1 284 ? 12.710 9.744 -4.567 1.00 80.38 284 LEU A O 1
ATOM 2187 N N . ASP A 1 285 ? 14.359 11.225 -4.562 1.00 81.62 285 ASP A N 1
ATOM 2188 C CA . ASP A 1 285 ? 15.398 10.249 -4.909 1.00 81.62 285 ASP A CA 1
ATOM 2189 C C . ASP A 1 285 ? 15.639 9.195 -3.822 1.00 81.62 285 ASP A C 1
ATOM 2191 O O . ASP A 1 285 ? 15.820 8.018 -4.142 1.00 81.62 285 ASP A O 1
ATOM 2195 N N . ALA A 1 286 ? 15.615 9.591 -2.550 1.00 85.62 286 ALA A N 1
ATOM 2196 C CA . ALA A 1 286 ? 15.754 8.659 -1.438 1.00 85.62 286 ALA A CA 1
ATOM 2197 C C . ALA A 1 286 ? 14.505 7.768 -1.308 1.00 85.62 286 ALA A C 1
ATOM 2199 O O . ALA A 1 286 ? 14.637 6.553 -1.139 1.00 85.62 286 ALA A O 1
ATOM 2200 N N . LEU A 1 287 ? 13.312 8.327 -1.554 1.00 89.88 287 LEU A N 1
ATOM 2201 C CA . LEU A 1 287 ? 12.083 7.547 -1.732 1.00 89.88 287 LEU A CA 1
ATOM 2202 C C . LEU A 1 287 ? 12.198 6.553 -2.902 1.00 89.88 287 LEU A C 1
ATOM 2204 O O . LEU A 1 287 ? 11.832 5.392 -2.746 1.00 89.88 287 LEU A O 1
ATOM 2208 N N . LEU A 1 288 ? 12.720 6.964 -4.064 1.00 91.69 288 LEU A N 1
ATOM 2209 C CA . LEU A 1 288 ? 12.920 6.078 -5.222 1.00 91.69 288 LEU A CA 1
ATOM 2210 C C . LEU A 1 288 ? 13.883 4.926 -4.891 1.00 91.69 288 LEU A C 1
ATOM 2212 O O . LEU A 1 288 ? 13.642 3.784 -5.289 1.00 91.69 288 LEU A O 1
ATOM 2216 N N . ARG A 1 289 ? 14.956 5.207 -4.139 1.00 91.69 289 ARG A N 1
ATOM 2217 C CA . ARG A 1 289 ? 15.886 4.180 -3.645 1.00 91.69 289 ARG A CA 1
ATOM 2218 C C . ARG A 1 289 ? 15.178 3.205 -2.708 1.00 91.69 289 ARG A C 1
ATOM 2220 O O . ARG A 1 289 ? 15.309 1.998 -2.893 1.00 91.69 289 ARG A O 1
ATOM 2227 N N . GLU A 1 290 ? 14.425 3.710 -1.735 1.00 95.06 290 GLU A N 1
ATOM 2228 C CA . GLU A 1 290 ? 13.686 2.871 -0.791 1.00 95.06 290 GLU A CA 1
ATOM 2229 C C . GLU A 1 290 ? 12.628 2.018 -1.495 1.00 95.06 290 GLU A C 1
ATOM 2231 O O . GLU A 1 290 ? 12.567 0.826 -1.239 1.00 95.06 290 GLU A O 1
ATOM 2236 N N . LEU A 1 291 ? 11.886 2.567 -2.461 1.00 95.62 291 LEU A N 1
ATOM 2237 C CA . LEU A 1 291 ? 10.932 1.812 -3.283 1.00 95.62 291 LEU A CA 1
ATOM 2238 C C . LEU A 1 291 ? 11.597 0.678 -4.071 1.00 95.62 291 LEU A C 1
ATOM 2240 O O . LEU A 1 291 ? 11.038 -0.412 -4.208 1.00 95.62 291 LEU A O 1
ATOM 2244 N N . SER A 1 292 ? 12.804 0.915 -4.591 1.00 95.31 292 SER A N 1
ATOM 2245 C CA . SER A 1 292 ? 13.574 -0.139 -5.251 1.00 95.31 292 SER A CA 1
ATOM 2246 C C . SER A 1 292 ? 13.964 -1.253 -4.278 1.00 95.31 292 SER A C 1
ATOM 2248 O O . SER A 1 292 ? 13.979 -2.416 -4.682 1.00 95.31 292 SER A O 1
ATOM 2250 N N . LEU A 1 293 ? 14.287 -0.914 -3.026 1.00 96.69 293 LEU A N 1
ATOM 2251 C CA . LEU A 1 293 ? 14.614 -1.883 -1.978 1.00 96.69 293 LEU A CA 1
ATOM 2252 C C . LEU A 1 293 ? 13.363 -2.604 -1.461 1.00 96.69 293 LEU A C 1
ATOM 2254 O O . LEU A 1 293 ? 13.417 -3.817 -1.293 1.00 96.69 293 LEU A O 1
ATOM 2258 N N . ASP A 1 294 ? 12.235 -1.908 -1.309 1.00 97.38 294 ASP A N 1
ATOM 2259 C CA . ASP A 1 294 ? 10.926 -2.488 -0.985 1.00 97.38 294 ASP A CA 1
ATOM 2260 C C . ASP A 1 294 ? 10.601 -3.620 -1.964 1.00 97.38 294 ASP A C 1
ATOM 2262 O O . ASP A 1 294 ? 10.407 -4.767 -1.560 1.00 97.38 294 ASP A O 1
ATOM 2266 N N . ARG A 1 295 ? 10.678 -3.339 -3.270 1.00 95.50 295 ARG A N 1
ATOM 2267 C CA . ARG A 1 295 ? 10.448 -4.350 -4.308 1.00 95.50 295 ARG A CA 1
ATOM 2268 C C . ARG A 1 295 ? 11.470 -5.488 -4.263 1.00 95.50 295 ARG A C 1
ATOM 2270 O O . ARG A 1 295 ? 11.096 -6.642 -4.447 1.00 95.50 295 ARG A O 1
ATOM 2277 N N . ALA A 1 296 ? 12.749 -5.179 -4.042 1.00 95.44 296 ALA A N 1
ATOM 2278 C CA . ALA A 1 296 ? 13.803 -6.193 -3.966 1.00 95.44 296 ALA A CA 1
ATOM 2279 C C . ALA A 1 296 ? 13.624 -7.153 -2.777 1.00 95.44 296 ALA A C 1
ATOM 2281 O O . ALA A 1 296 ? 14.067 -8.295 -2.853 1.00 95.44 296 ALA A O 1
ATOM 2282 N N . ASN A 1 297 ? 12.951 -6.704 -1.714 1.00 96.44 297 ASN A N 1
ATOM 2283 C CA . ASN A 1 297 ? 12.657 -7.491 -0.519 1.00 96.44 297 ASN A CA 1
ATOM 2284 C C . ASN A 1 297 ? 11.224 -8.057 -0.505 1.00 96.44 297 ASN A C 1
ATOM 2286 O O . ASN A 1 297 ? 10.776 -8.550 0.522 1.00 96.44 297 ASN A O 1
ATOM 2290 N N . GLY A 1 298 ? 10.494 -8.013 -1.627 1.00 94.31 298 GLY A N 1
ATOM 2291 C CA . GLY A 1 298 ? 9.170 -8.636 -1.755 1.00 94.31 298 GLY A CA 1
ATOM 2292 C C . GLY A 1 298 ? 7.986 -7.790 -1.270 1.00 94.31 298 GLY A C 1
ATOM 2293 O O . GLY A 1 298 ? 6.867 -8.300 -1.187 1.00 94.31 298 GLY A O 1
ATOM 2294 N N . LEU A 1 299 ? 8.194 -6.504 -0.978 1.00 97.50 299 LEU A N 1
ATOM 2295 C CA . LEU A 1 299 ? 7.122 -5.583 -0.605 1.00 97.50 299 LEU A CA 1
ATOM 2296 C C . LEU A 1 299 ? 6.462 -4.963 -1.844 1.00 97.50 299 LEU A C 1
ATOM 2298 O O . LEU A 1 299 ? 7.097 -4.709 -2.870 1.00 97.50 299 LEU A O 1
ATOM 2302 N N . HIS A 1 300 ? 5.162 -4.701 -1.727 1.00 95.62 300 HIS A N 1
ATOM 2303 C CA . HIS A 1 300 ? 4.297 -4.220 -2.797 1.00 95.62 300 HIS A CA 1
ATOM 2304 C C . HIS A 1 300 ? 3.583 -2.936 -2.384 1.00 95.62 300 HIS A C 1
ATOM 2306 O O . HIS A 1 300 ? 2.949 -2.872 -1.336 1.00 95.62 300 HIS A O 1
ATOM 2312 N N . GLY A 1 301 ? 3.635 -1.909 -3.230 1.00 95.81 301 GLY A N 1
ATOM 2313 C CA . GLY A 1 301 ? 3.062 -0.611 -2.879 1.00 95.81 301 GLY A CA 1
ATOM 2314 C C . GLY A 1 301 ? 3.740 0.015 -1.656 1.00 95.81 301 GLY A C 1
ATOM 2315 O O . GLY A 1 301 ? 4.760 -0.468 -1.157 1.00 95.81 301 GLY A O 1
ATOM 2316 N N . LYS A 1 302 ? 3.193 1.136 -1.187 1.00 96.44 302 LYS A N 1
ATOM 2317 C CA . LYS A 1 302 ? 3.777 1.877 -0.066 1.00 96.44 302 LYS A CA 1
ATOM 2318 C C . LYS A 1 302 ? 2.750 2.743 0.640 1.00 96.44 302 LYS A C 1
ATOM 2320 O O . LYS A 1 302 ? 1.836 3.290 0.017 1.00 96.44 302 LYS A O 1
ATOM 2325 N N . THR A 1 303 ? 2.941 2.916 1.941 1.00 95.62 303 THR A N 1
ATOM 2326 C CA . THR A 1 303 ? 2.236 3.956 2.689 1.00 95.62 303 THR A CA 1
ATOM 2327 C C . THR A 1 303 ? 2.813 5.330 2.356 1.00 95.62 303 THR A C 1
ATOM 2329 O O . THR A 1 303 ? 4.020 5.542 2.473 1.00 95.62 303 THR A O 1
ATOM 2332 N N . VAL A 1 304 ? 1.965 6.279 1.959 1.00 93.94 304 VAL A N 1
ATOM 2333 C CA . VAL A 1 304 ? 2.381 7.653 1.661 1.00 93.94 304 VAL A CA 1
ATOM 2334 C C . VAL A 1 304 ? 1.553 8.664 2.447 1.00 93.94 304 VAL A C 1
ATOM 2336 O O . VAL A 1 304 ? 0.368 8.464 2.691 1.00 93.94 304 VAL A O 1
ATOM 2339 N N . ILE A 1 305 ? 2.187 9.772 2.824 1.00 90.94 305 ILE A N 1
ATOM 2340 C CA . ILE A 1 305 ? 1.571 10.858 3.605 1.00 90.94 305 ILE A CA 1
ATOM 2341 C C . ILE A 1 305 ? 1.396 12.149 2.796 1.00 90.94 305 ILE A C 1
ATOM 2343 O O . ILE A 1 305 ? 0.845 13.127 3.290 1.00 90.94 305 ILE A O 1
ATOM 2347 N N . HIS A 1 306 ? 1.876 12.170 1.549 1.00 90.25 306 HIS A N 1
ATOM 2348 C CA . HIS A 1 306 ? 1.808 13.343 0.688 1.00 90.25 306 HIS A CA 1
ATOM 2349 C C . HIS A 1 306 ? 1.504 12.949 -0.771 1.00 90.25 306 HIS A C 1
ATOM 2351 O O . HIS A 1 306 ? 2.098 11.986 -1.271 1.00 90.25 306 HIS A O 1
ATOM 2357 N N . PRO A 1 307 ? 0.632 13.689 -1.492 1.00 87.62 307 PRO A N 1
ATOM 2358 C CA . PRO A 1 307 ? 0.277 13.379 -2.881 1.00 87.62 307 PRO A CA 1
ATOM 2359 C C . PRO A 1 307 ? 1.468 13.293 -3.845 1.00 87.62 307 PRO A C 1
ATOM 2361 O O . PRO A 1 307 ? 1.450 12.480 -4.763 1.00 87.62 307 PRO A O 1
ATOM 2364 N N . SER A 1 308 ? 2.538 14.067 -3.625 1.00 86.12 308 SER A N 1
ATOM 2365 C CA . SER A 1 308 ? 3.732 14.027 -4.494 1.00 86.12 308 SER A CA 1
ATOM 2366 C C . SER A 1 308 ? 4.442 12.669 -4.510 1.00 86.12 308 SER A C 1
ATOM 2368 O O . SER A 1 308 ? 5.159 12.374 -5.463 1.00 86.12 308 SER A O 1
ATOM 2370 N N . HIS A 1 309 ? 4.254 11.828 -3.488 1.00 91.56 309 HIS A N 1
ATOM 2371 C CA . HIS A 1 309 ? 4.869 10.499 -3.431 1.00 91.56 309 HIS A CA 1
ATOM 2372 C C . HIS A 1 309 ? 4.175 9.509 -4.373 1.00 91.56 309 HIS A C 1
ATOM 2374 O O . HIS A 1 309 ? 4.793 8.549 -4.826 1.00 91.56 309 HIS A O 1
ATOM 2380 N N . VAL A 1 310 ? 2.899 9.748 -4.695 1.00 93.75 310 VAL A N 1
ATOM 2381 C CA . VAL A 1 310 ? 2.053 8.834 -5.474 1.00 93.75 310 VAL A CA 1
ATOM 2382 C C . VAL A 1 310 ? 2.649 8.587 -6.856 1.00 93.75 310 VAL A C 1
ATOM 2384 O O . VAL A 1 310 ? 2.757 7.438 -7.280 1.00 93.75 310 VAL A O 1
ATOM 2387 N N . ALA A 1 311 ? 3.110 9.648 -7.523 1.00 93.44 311 ALA A N 1
ATOM 2388 C CA . ALA A 1 311 ? 3.736 9.552 -8.838 1.00 93.44 311 ALA A CA 1
ATOM 2389 C C . ALA A 1 311 ? 4.971 8.634 -8.823 1.00 93.44 311 ALA A C 1
ATOM 2391 O O . ALA A 1 311 ? 5.114 7.796 -9.710 1.00 93.44 311 ALA A O 1
ATOM 2392 N N . ALA A 1 312 ? 5.823 8.739 -7.795 1.00 93.25 312 ALA A N 1
ATOM 2393 C CA . ALA A 1 312 ? 7.012 7.898 -7.647 1.00 93.25 312 ALA A CA 1
ATOM 2394 C C . ALA A 1 312 ? 6.647 6.424 -7.423 1.00 93.25 312 ALA A C 1
ATOM 2396 O O . ALA A 1 312 ? 7.149 5.551 -8.130 1.00 93.25 312 ALA A O 1
ATOM 2397 N N . VAL A 1 313 ? 5.731 6.149 -6.489 1.00 96.00 313 VAL A N 1
ATOM 2398 C CA . VAL A 1 313 ? 5.278 4.781 -6.194 1.00 96.00 313 VAL A CA 1
ATOM 2399 C C . VAL A 1 313 ? 4.643 4.143 -7.431 1.00 96.00 313 VAL A C 1
ATOM 2401 O O . VAL A 1 313 ? 4.996 3.024 -7.795 1.00 96.00 313 VAL A O 1
ATOM 2404 N N . HIS A 1 314 ? 3.730 4.849 -8.103 1.00 97.06 314 HIS A N 1
ATOM 2405 C CA . HIS A 1 314 ? 3.017 4.312 -9.260 1.00 97.06 314 HIS A CA 1
ATOM 2406 C C . HIS A 1 314 ? 3.934 4.146 -10.476 1.00 97.06 314 HIS A C 1
ATOM 2408 O O . HIS A 1 314 ? 3.848 3.119 -11.142 1.00 97.06 314 HIS A O 1
ATOM 2414 N N . ALA A 1 315 ? 4.853 5.083 -10.743 1.00 96.12 315 ALA A N 1
ATOM 2415 C CA . ALA A 1 315 ? 5.815 4.949 -11.840 1.00 96.12 315 ALA A CA 1
ATOM 2416 C C . ALA A 1 315 ? 6.705 3.704 -11.690 1.00 96.12 315 ALA A C 1
ATOM 2418 O O . ALA A 1 315 ? 6.948 3.014 -12.677 1.00 96.12 315 ALA A O 1
ATOM 2419 N N . LEU A 1 316 ? 7.162 3.389 -10.469 1.00 95.88 316 LEU A N 1
ATOM 2420 C CA . LEU A 1 316 ? 7.987 2.198 -10.207 1.00 95.88 316 LEU A CA 1
ATOM 2421 C C . LEU A 1 316 ? 7.180 0.897 -10.145 1.00 95.88 316 LEU A C 1
ATOM 2423 O O . LEU A 1 316 ? 7.765 -0.184 -10.232 1.00 95.88 316 LEU A O 1
ATOM 2427 N N . ALA A 1 317 ? 5.860 0.988 -9.993 1.00 97.19 317 ALA A N 1
ATOM 2428 C CA . ALA A 1 317 ? 4.977 -0.168 -10.018 1.00 97.19 317 ALA A CA 1
ATOM 2429 C C . ALA A 1 317 ? 4.690 -0.663 -11.447 1.00 97.19 317 ALA A C 1
ATOM 2431 O O . ALA A 1 317 ? 4.393 -1.844 -11.622 1.00 97.19 317 ALA A O 1
ATOM 2432 N N . VAL A 1 318 ? 4.806 0.193 -12.471 1.00 98.06 318 VAL A N 1
ATOM 2433 C CA . VAL A 1 318 ? 4.602 -0.216 -13.872 1.00 98.06 318 VAL A CA 1
ATOM 2434 C C . VAL A 1 318 ? 5.649 -1.251 -14.287 1.00 98.06 318 VAL A C 1
ATOM 2436 O O . VAL A 1 318 ? 6.843 -1.100 -14.025 1.00 98.06 318 VAL A O 1
ATOM 2439 N N . VAL A 1 319 ? 5.200 -2.313 -14.955 1.00 98.25 319 VAL A N 1
ATOM 2440 C CA . VAL A 1 319 ? 6.077 -3.378 -15.452 1.00 98.25 319 VAL A CA 1
ATOM 2441 C C . VAL A 1 319 ? 6.749 -2.920 -16.743 1.00 98.25 319 VAL A C 1
ATOM 2443 O O . VAL A 1 319 ? 6.096 -2.379 -17.634 1.00 98.25 319 VAL A O 1
ATOM 2446 N N . THR A 1 320 ? 8.058 -3.128 -16.875 1.00 97.88 320 THR A N 1
ATOM 2447 C CA . THR A 1 320 ? 8.738 -2.790 -18.133 1.00 97.88 320 THR A CA 1
ATOM 2448 C C . THR A 1 320 ? 8.402 -3.813 -19.216 1.00 97.88 320 THR A C 1
ATOM 2450 O O . THR A 1 320 ? 8.162 -4.980 -18.911 1.00 97.88 320 THR A O 1
ATOM 2453 N N . HIS A 1 321 ? 8.427 -3.415 -20.494 1.00 97.88 321 HIS A N 1
ATOM 2454 C CA . HIS A 1 321 ? 8.239 -4.372 -21.598 1.00 97.88 321 HIS A CA 1
ATOM 2455 C C . HIS A 1 321 ? 9.161 -5.595 -21.472 1.00 97.88 321 HIS A C 1
ATOM 2457 O O . HIS A 1 321 ? 8.724 -6.724 -21.661 1.00 97.88 321 HIS A O 1
ATOM 2463 N N . GLU A 1 322 ? 10.426 -5.372 -21.117 1.00 96.88 322 GLU A N 1
ATOM 2464 C CA . GLU A 1 322 ? 11.408 -6.439 -20.922 1.00 96.88 322 GLU A CA 1
ATOM 2465 C C . GLU A 1 322 ? 11.018 -7.393 -19.784 1.00 96.88 322 GLU A C 1
ATOM 2467 O O . GLU A 1 322 ? 10.993 -8.603 -19.988 1.00 96.88 322 GLU A O 1
ATOM 2472 N N . GLU A 1 323 ? 10.668 -6.861 -18.608 1.00 96.50 323 GLU A N 1
ATOM 2473 C CA . GLU A 1 323 ? 10.263 -7.668 -17.450 1.00 96.50 323 GLU A CA 1
ATOM 2474 C C . GLU A 1 323 ? 9.001 -8.489 -17.754 1.00 96.50 323 GLU A C 1
ATOM 2476 O O . GLU A 1 323 ? 8.911 -9.659 -17.385 1.00 96.50 323 GLU A O 1
ATOM 2481 N N . TYR A 1 324 ? 8.053 -7.901 -18.490 1.00 98.06 324 TYR A N 1
ATOM 2482 C CA . TYR A 1 324 ? 6.849 -8.588 -18.943 1.00 98.06 324 TYR A CA 1
ATOM 2483 C C . TYR A 1 324 ? 7.160 -9.735 -19.912 1.00 98.06 324 TYR A C 1
ATOM 2485 O O . TYR A 1 324 ? 6.624 -10.828 -19.742 1.00 98.06 324 TYR A O 1
ATOM 2493 N N . ARG A 1 325 ? 8.033 -9.521 -20.908 1.00 97.31 325 ARG A N 1
ATOM 2494 C CA . ARG A 1 325 ? 8.430 -10.577 -21.857 1.00 97.31 325 ARG A CA 1
ATOM 2495 C C . ARG A 1 325 ? 9.118 -11.735 -21.152 1.00 97.31 325 ARG A C 1
ATOM 2497 O O . ARG A 1 325 ? 8.732 -12.879 -21.364 1.00 97.31 325 ARG A O 1
ATOM 2504 N N . ASP A 1 326 ? 10.039 -11.432 -20.241 1.00 96.31 326 ASP A N 1
ATOM 2505 C CA . ASP A 1 326 ? 10.697 -12.447 -19.420 1.00 96.31 326 ASP A CA 1
ATOM 2506 C C . ASP A 1 326 ? 9.682 -13.262 -18.596 1.00 96.31 326 ASP A C 1
ATOM 2508 O O . ASP A 1 326 ? 9.777 -14.488 -18.530 1.00 96.31 326 ASP A O 1
ATOM 2512 N N . ALA A 1 327 ? 8.674 -12.609 -18.008 1.00 97.31 327 ALA A N 1
ATOM 2513 C CA . ALA A 1 327 ? 7.629 -13.286 -17.244 1.00 97.31 327 ALA A CA 1
ATOM 2514 C C . ALA A 1 327 ? 6.721 -14.170 -18.119 1.00 97.31 327 ALA A C 1
ATOM 2516 O O . ALA A 1 327 ? 6.420 -15.304 -17.740 1.00 97.31 327 ALA A O 1
ATOM 2517 N N . VAL A 1 328 ? 6.308 -13.689 -19.297 1.00 96.69 328 VAL A N 1
ATOM 2518 C CA . VAL A 1 328 ? 5.519 -14.480 -20.258 1.00 96.69 328 VAL A CA 1
ATOM 2519 C C . VAL A 1 328 ? 6.303 -15.712 -20.713 1.00 96.69 328 VAL A C 1
ATOM 2521 O O . VAL A 1 328 ? 5.765 -16.820 -20.677 1.00 96.69 328 VAL A O 1
ATOM 2524 N N . ASP A 1 329 ? 7.579 -15.546 -21.061 1.00 94.50 329 ASP A N 1
ATOM 2525 C CA . ASP A 1 329 ? 8.452 -16.640 -21.495 1.00 94.50 329 ASP A CA 1
ATOM 2526 C C . ASP A 1 329 ? 8.640 -17.694 -20.395 1.00 94.50 329 ASP A C 1
ATOM 2528 O O . ASP A 1 329 ? 8.565 -18.898 -20.656 1.00 94.50 329 ASP A O 1
ATOM 2532 N N . VAL A 1 330 ? 8.852 -17.256 -19.150 1.00 95.69 330 VAL A N 1
ATOM 2533 C CA . VAL A 1 330 ? 8.957 -18.143 -17.980 1.00 95.69 330 VAL A CA 1
ATOM 2534 C C . VAL A 1 330 ? 7.663 -18.926 -17.756 1.00 95.69 330 VAL A C 1
ATOM 2536 O O . VAL A 1 330 ? 7.715 -20.119 -17.454 1.00 95.69 330 VAL A O 1
ATOM 2539 N N . MET A 1 331 ? 6.503 -18.285 -17.911 1.00 95.38 331 MET A N 1
ATOM 2540 C CA . MET A 1 331 ? 5.205 -18.932 -17.700 1.00 95.38 331 MET A CA 1
ATOM 2541 C C . MET A 1 331 ? 4.834 -19.918 -18.809 1.00 95.38 331 MET A C 1
ATOM 2543 O O . MET A 1 331 ? 4.201 -20.932 -18.512 1.00 95.38 331 MET A O 1
ATOM 2547 N N . ALA A 1 332 ? 5.242 -19.640 -20.051 1.00 93.00 332 ALA A N 1
ATOM 2548 C CA . ALA A 1 332 ? 4.978 -20.477 -21.220 1.00 93.00 332 ALA A CA 1
ATOM 2549 C C . ALA A 1 332 ? 5.931 -21.678 -21.354 1.00 93.00 332 ALA A C 1
ATOM 2551 O O . ALA A 1 332 ? 5.665 -22.592 -22.132 1.00 93.00 332 ALA A O 1
ATOM 2552 N N . ALA A 1 333 ? 7.057 -21.690 -20.640 1.00 89.81 333 ALA A N 1
ATOM 2553 C CA . ALA A 1 333 ? 8.032 -22.763 -20.758 1.00 89.81 333 ALA A CA 1
ATOM 2554 C C . ALA A 1 333 ? 7.525 -24.086 -20.150 1.00 89.81 333 ALA A C 1
ATOM 2556 O O . ALA A 1 333 ? 7.280 -24.189 -18.948 1.00 89.81 333 ALA A O 1
ATOM 2557 N N . GLU A 1 334 ? 7.426 -25.117 -20.991 1.00 79.81 334 GLU A N 1
ATOM 2558 C CA . GLU A 1 334 ? 7.018 -26.476 -20.601 1.00 79.81 334 GLU A CA 1
ATOM 2559 C C . GLU A 1 334 ? 8.191 -27.325 -20.078 1.00 79.81 334 GLU A C 1
ATOM 2561 O O . GLU A 1 334 ? 8.017 -28.217 -19.248 1.00 79.81 334 GLU A O 1
ATOM 2566 N N . GLU A 1 335 ? 9.406 -27.033 -20.543 1.00 74.38 335 GLU A N 1
ATOM 2567 C CA . GLU A 1 335 ? 10.610 -27.799 -20.227 1.00 74.38 335 GLU A CA 1
ATOM 2568 C C . GLU A 1 335 ? 11.460 -27.130 -19.145 1.00 74.38 335 GLU A C 1
ATOM 2570 O O . GLU A 1 335 ? 11.583 -25.905 -19.067 1.00 74.38 335 GLU A O 1
ATOM 2575 N N . SER A 1 336 ? 12.127 -27.955 -18.339 1.00 70.56 336 SER A N 1
ATOM 2576 C CA . SER A 1 336 ? 13.145 -27.489 -17.402 1.00 70.56 336 SER A CA 1
ATOM 2577 C C . SER A 1 336 ? 14.443 -27.133 -18.116 1.00 70.56 336 SER A C 1
ATOM 2579 O O . SER A 1 336 ? 14.895 -27.879 -18.981 1.00 70.56 336 SER A O 1
ATOM 2581 N N . GLY A 1 337 ? 15.094 -26.059 -17.683 1.00 81.75 337 GLY A N 1
ATOM 2582 C CA . GLY A 1 337 ? 16.407 -25.666 -18.177 1.00 81.75 337 GLY A CA 1
ATOM 2583 C C . GLY A 1 337 ? 16.549 -24.156 -18.252 1.00 81.75 337 GLY A C 1
ATOM 2584 O O . GLY A 1 337 ? 15.621 -23.406 -17.966 1.00 81.75 337 GLY A O 1
ATOM 2585 N N . VAL A 1 338 ? 17.732 -23.717 -18.650 1.00 85.69 338 VAL A N 1
ATOM 2586 C CA . VAL A 1 338 ? 18.053 -22.304 -18.794 1.00 85.69 338 VAL A CA 1
ATOM 2587 C C . VAL A 1 338 ? 17.772 -21.845 -20.220 1.00 85.69 338 VAL A C 1
ATOM 2589 O O . VAL A 1 338 ? 18.188 -22.488 -21.183 1.00 85.69 338 VAL A O 1
ATOM 2592 N N . ARG A 1 339 ? 17.114 -20.693 -20.358 1.00 87.38 339 ARG A N 1
ATOM 2593 C CA . ARG A 1 339 ? 16.891 -20.010 -21.634 1.00 87.38 339 ARG A CA 1
ATOM 2594 C C . ARG A 1 339 ? 17.453 -18.596 -21.566 1.00 87.38 339 ARG A C 1
ATOM 2596 O O . ARG A 1 339 ? 17.536 -17.986 -20.504 1.00 87.38 339 ARG A O 1
ATOM 2603 N N . ARG A 1 340 ? 17.876 -18.069 -22.709 1.00 89.38 340 ARG A N 1
ATOM 2604 C CA . ARG A 1 340 ? 18.312 -16.674 -22.812 1.00 89.38 340 ARG A CA 1
ATOM 2605 C C . ARG A 1 340 ? 17.079 -15.780 -22.952 1.00 89.38 340 ARG A C 1
ATOM 2607 O O . ARG A 1 340 ? 16.197 -16.139 -23.727 1.00 89.38 340 ARG A O 1
ATOM 2614 N N . SER A 1 341 ? 17.039 -14.646 -22.249 1.00 90.88 341 SER A N 1
ATOM 2615 C CA . SER A 1 341 ? 15.959 -13.659 -22.408 1.00 90.88 341 SER A CA 1
ATOM 2616 C C . SER A 1 341 ? 15.854 -13.153 -23.849 1.00 90.88 341 SER A C 1
ATOM 2618 O O . SER A 1 341 ? 16.855 -13.135 -24.579 1.00 90.88 341 SER A O 1
ATOM 2620 N N . GLU A 1 342 ? 14.671 -12.674 -24.248 1.00 90.44 342 GLU A N 1
ATOM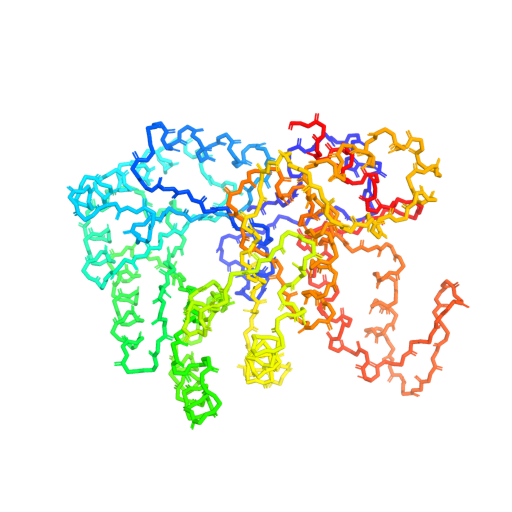 2621 C CA . GLU A 1 342 ? 14.442 -12.046 -25.560 1.00 90.44 342 GLU A CA 1
ATOM 2622 C C . GLU A 1 342 ? 15.444 -10.904 -25.816 1.00 90.44 342 GLU A C 1
ATOM 2624 O O . GLU A 1 342 ? 16.061 -10.818 -26.880 1.00 90.44 342 GLU A O 1
ATOM 2629 N N . TYR A 1 343 ? 15.697 -10.092 -24.786 1.00 90.06 343 TYR A N 1
ATOM 2630 C CA . TYR A 1 343 ? 16.642 -8.971 -24.801 1.00 90.06 343 TYR A CA 1
ATOM 2631 C C . TYR A 1 343 ? 18.114 -9.395 -24.708 1.00 90.06 343 TYR A C 1
ATOM 2633 O O . TYR A 1 343 ? 19.016 -8.562 -24.797 1.00 90.06 343 TYR A O 1
ATOM 2641 N N . ARG A 1 344 ? 18.390 -10.698 -24.568 1.00 89.94 344 ARG A N 1
ATOM 2642 C CA . ARG A 1 344 ? 19.728 -11.307 -24.622 1.00 89.94 344 ARG A CA 1
ATOM 2643 C C . ARG A 1 344 ? 20.723 -10.832 -23.560 1.00 89.94 344 ARG A C 1
ATOM 2645 O O . ARG A 1 344 ? 21.921 -11.101 -23.701 1.00 89.94 344 ARG A O 1
ATOM 2652 N N . ASN A 1 345 ? 20.238 -10.203 -22.501 1.00 90.44 345 ASN A N 1
ATOM 2653 C CA . ASN A 1 345 ? 21.019 -9.602 -21.421 1.00 90.44 345 ASN A CA 1
ATOM 2654 C C . ASN A 1 345 ? 20.948 -10.381 -20.097 1.00 90.44 345 ASN A C 1
ATOM 2656 O O . ASN A 1 345 ? 21.714 -10.076 -19.186 1.00 90.44 345 ASN A O 1
ATOM 2660 N N . LYS A 1 346 ? 20.062 -11.380 -19.983 1.00 91.56 346 LYS A N 1
ATOM 2661 C CA . LYS A 1 346 ? 19.925 -12.208 -18.782 1.00 91.56 346 LYS A CA 1
ATOM 2662 C C . LYS A 1 346 ? 19.445 -13.626 -19.096 1.00 91.56 346 LYS A C 1
ATOM 2664 O O . LYS A 1 346 ? 19.186 -13.996 -20.245 1.00 91.56 346 LYS A O 1
ATOM 2669 N N . MET A 1 347 ? 19.384 -14.418 -18.036 1.00 92.88 347 MET A N 1
ATOM 2670 C CA . MET A 1 347 ? 18.981 -15.813 -18.027 1.00 92.88 347 MET A CA 1
ATOM 2671 C C . MET A 1 347 ? 17.559 -15.949 -17.478 1.00 92.88 347 MET A C 1
ATOM 2673 O O . MET A 1 347 ? 17.285 -15.450 -16.389 1.00 92.88 347 MET A O 1
ATOM 2677 N N . ASN A 1 348 ? 16.698 -16.679 -18.182 1.00 91.75 348 ASN A N 1
ATOM 2678 C CA . ASN A 1 348 ? 15.390 -17.095 -17.691 1.00 91.75 348 ASN A CA 1
ATOM 2679 C C . ASN A 1 348 ? 15.447 -18.584 -17.345 1.00 91.75 348 ASN A C 1
ATOM 2681 O O . ASN A 1 348 ? 15.721 -19.422 -18.206 1.00 91.75 348 ASN A O 1
ATOM 2685 N N . GLU A 1 349 ? 15.188 -18.911 -16.082 1.00 93.00 349 GLU A N 1
ATOM 2686 C CA . GLU A 1 349 ? 15.084 -20.287 -15.610 1.00 93.00 349 GLU A CA 1
ATOM 2687 C C . GLU A 1 349 ? 13.644 -20.536 -15.131 1.00 93.00 349 GLU A C 1
ATOM 2689 O O . GLU A 1 349 ? 13.259 -20.057 -14.061 1.00 93.00 349 GLU A O 1
ATOM 2694 N N . PRO A 1 350 ? 12.812 -21.251 -15.913 1.00 91.19 350 PRO A N 1
ATOM 2695 C CA . PRO A 1 350 ? 11.369 -21.281 -15.703 1.00 91.19 350 PRO A CA 1
ATOM 2696 C C . PRO A 1 350 ? 10.916 -21.754 -14.324 1.00 91.19 350 PRO A C 1
ATOM 2698 O O . PRO A 1 350 ? 9.926 -21.254 -13.805 1.00 91.19 350 PRO A O 1
ATOM 2701 N N . ARG A 1 351 ? 11.627 -22.713 -13.715 1.00 89.88 351 ARG A N 1
ATOM 2702 C CA . ARG A 1 351 ? 11.260 -23.269 -12.403 1.00 89.88 351 ARG A CA 1
ATOM 2703 C C . ARG A 1 351 ? 11.443 -22.258 -11.262 1.00 89.88 351 ARG A C 1
ATOM 2705 O O . ARG A 1 351 ? 10.435 -21.914 -10.648 1.00 89.88 351 ARG A O 1
ATOM 2712 N N . PRO A 1 352 ? 12.660 -21.763 -10.962 1.00 91.50 352 PRO A N 1
ATOM 2713 C CA . PRO A 1 352 ? 12.855 -20.815 -9.866 1.00 91.50 352 PRO A CA 1
ATOM 2714 C C . PRO A 1 352 ? 12.212 -19.452 -10.142 1.00 91.50 352 PRO A C 1
ATOM 2716 O O . PRO A 1 352 ? 11.789 -18.782 -9.206 1.00 91.50 352 PRO A O 1
ATOM 2719 N N . HIS A 1 353 ? 12.081 -19.042 -11.408 1.00 95.06 353 HIS A N 1
ATOM 2720 C CA . HIS A 1 353 ? 11.488 -17.747 -11.746 1.00 95.06 353 HIS A CA 1
ATOM 2721 C C . HIS A 1 353 ? 9.955 -17.784 -11.858 1.00 95.06 353 HIS A C 1
ATOM 2723 O O . HIS A 1 353 ? 9.351 -16.738 -12.080 1.00 95.06 353 HIS A O 1
ATOM 2729 N N . ARG A 1 354 ? 9.291 -18.940 -11.696 1.00 94.25 354 ARG A N 1
ATOM 2730 C CA . ARG A 1 354 ? 7.837 -19.060 -11.917 1.00 94.25 354 ARG A CA 1
ATOM 2731 C C . ARG A 1 354 ? 7.013 -18.141 -11.018 1.00 94.25 354 ARG A C 1
ATOM 2733 O O . ARG A 1 354 ? 6.125 -17.450 -11.504 1.00 94.25 354 ARG A O 1
ATOM 2740 N N . ILE A 1 355 ? 7.325 -18.120 -9.723 1.00 93.94 355 ILE A N 1
ATOM 2741 C CA . ILE A 1 355 ? 6.623 -17.281 -8.736 1.00 93.94 355 ILE A CA 1
ATOM 2742 C C . ILE A 1 355 ? 6.843 -15.799 -9.054 1.00 93.94 355 ILE A C 1
ATOM 2744 O O . ILE A 1 355 ? 5.893 -15.019 -9.084 1.00 93.94 355 ILE A O 1
ATOM 2748 N N . TRP A 1 356 ? 8.086 -15.423 -9.365 1.00 95.81 356 TRP A N 1
ATOM 2749 C CA . TRP A 1 356 ? 8.417 -14.069 -9.801 1.00 95.81 356 TRP A CA 1
ATOM 2750 C C . TRP A 1 356 ? 7.608 -13.666 -11.043 1.00 95.81 356 TRP A C 1
ATOM 2752 O O . TRP A 1 356 ? 6.993 -12.603 -11.060 1.00 95.81 356 TRP A O 1
ATOM 2762 N N . ALA A 1 357 ? 7.530 -14.536 -12.052 1.00 97.06 357 ALA A N 1
ATOM 2763 C CA . ALA A 1 357 ? 6.789 -14.262 -13.276 1.00 97.06 357 ALA A CA 1
ATOM 2764 C C . ALA A 1 357 ? 5.286 -14.078 -13.012 1.00 97.06 357 ALA A C 1
ATOM 2766 O O . ALA A 1 357 ? 4.681 -13.150 -13.544 1.00 97.06 357 ALA A O 1
ATOM 2767 N N . GLN A 1 358 ? 4.684 -14.894 -12.141 1.00 95.50 358 GLN A N 1
ATOM 2768 C CA . GLN A 1 358 ? 3.286 -14.724 -11.723 1.00 95.50 358 GLN A CA 1
ATOM 2769 C C . GLN A 1 358 ? 3.045 -13.354 -11.073 1.00 95.50 358 GLN A C 1
ATOM 2771 O O . GLN A 1 358 ? 2.086 -12.665 -11.425 1.00 95.50 358 GLN A O 1
ATOM 2776 N N . GLN A 1 359 ? 3.933 -12.928 -10.171 1.00 95.31 359 GLN A N 1
ATOM 2777 C CA . GLN A 1 359 ? 3.847 -11.618 -9.520 1.00 95.31 359 GLN A CA 1
ATOM 2778 C C . GLN A 1 359 ? 4.008 -10.467 -10.522 1.00 95.31 359 GLN A C 1
ATOM 2780 O O . GLN A 1 359 ? 3.260 -9.489 -10.463 1.00 95.31 359 GLN A O 1
ATOM 2785 N N . VAL A 1 360 ? 4.934 -10.591 -11.479 1.00 97.50 360 VAL A N 1
ATOM 2786 C CA . VAL A 1 360 ? 5.118 -9.612 -12.560 1.00 97.50 360 VAL A CA 1
ATOM 2787 C C . VAL A 1 360 ? 3.863 -9.501 -13.418 1.00 97.50 360 VAL A C 1
ATOM 2789 O O . VAL A 1 360 ? 3.412 -8.389 -13.681 1.00 97.50 360 VAL A O 1
ATOM 2792 N N . LEU A 1 361 ? 3.256 -10.619 -13.821 1.00 97.94 361 LEU A N 1
ATOM 2793 C CA . LEU A 1 361 ? 2.040 -10.600 -14.637 1.00 97.94 361 LEU A CA 1
ATOM 2794 C C . LEU A 1 361 ? 0.848 -10.005 -13.880 1.00 97.94 361 LEU A C 1
ATOM 2796 O O . LEU A 1 361 ? 0.100 -9.215 -14.451 1.00 97.94 361 LEU A O 1
ATOM 2800 N N . ARG A 1 362 ? 0.709 -10.294 -12.582 1.00 96.69 362 ARG A N 1
ATOM 2801 C CA . ARG A 1 362 ? -0.306 -9.650 -11.737 1.00 96.69 362 ARG A CA 1
ATOM 2802 C C . ARG A 1 362 ? -0.086 -8.140 -11.651 1.00 96.69 362 ARG A C 1
ATOM 2804 O O . ARG A 1 362 ? -1.020 -7.359 -11.803 1.00 96.69 362 ARG A O 1
ATOM 2811 N N . ARG A 1 363 ? 1.161 -7.701 -11.468 1.00 97.62 363 ARG A N 1
ATOM 2812 C CA . ARG A 1 363 ? 1.502 -6.273 -11.472 1.00 97.62 363 ARG A CA 1
ATOM 2813 C C . ARG A 1 363 ? 1.230 -5.628 -12.835 1.00 97.62 363 ARG A C 1
ATOM 2815 O O . ARG A 1 363 ? 0.747 -4.501 -12.874 1.00 97.62 363 ARG A O 1
ATOM 2822 N N . ALA A 1 364 ? 1.471 -6.346 -13.932 1.00 98.38 364 ALA A N 1
ATOM 2823 C CA . ALA A 1 364 ? 1.166 -5.896 -15.287 1.00 98.38 364 ALA A CA 1
ATOM 2824 C C . ALA A 1 364 ? -0.343 -5.707 -15.513 1.00 98.38 364 ALA A C 1
ATOM 2826 O O . ALA A 1 364 ? -0.732 -4.733 -16.150 1.00 98.38 364 ALA A O 1
ATOM 2827 N N . GLN A 1 365 ? -1.196 -6.567 -14.947 1.00 98.06 365 GLN A N 1
ATOM 2828 C CA . GLN A 1 365 ? -2.654 -6.368 -14.970 1.00 98.06 365 GLN A CA 1
ATOM 2829 C C . GLN A 1 365 ? -3.047 -5.069 -14.251 1.00 98.06 365 GLN A C 1
ATOM 2831 O O . GLN A 1 365 ? -3.806 -4.261 -14.780 1.00 98.06 365 GLN A O 1
ATOM 2836 N N . VAL A 1 366 ? -2.480 -4.829 -13.066 1.00 98.06 366 VAL A N 1
ATOM 2837 C CA . VAL A 1 366 ? -2.837 -3.684 -12.214 1.00 98.06 366 VAL A CA 1
ATOM 2838 C C . VAL A 1 366 ? -2.293 -2.352 -12.730 1.00 98.06 366 VAL A C 1
ATOM 2840 O O . VAL A 1 366 ? -3.007 -1.353 -12.691 1.00 98.06 366 VAL A O 1
ATOM 2843 N N . PHE A 1 367 ? -1.032 -2.310 -13.167 1.00 98.38 367 PHE A N 1
ATOM 2844 C CA . PHE A 1 367 ? -0.305 -1.074 -13.490 1.00 98.38 367 PHE A CA 1
ATOM 2845 C C . PHE A 1 367 ? 0.061 -0.941 -14.972 1.00 98.38 367 PHE A C 1
ATOM 2847 O O . PHE A 1 367 ? 0.585 0.094 -15.379 1.00 98.38 367 PHE A O 1
ATOM 2854 N N . GLY A 1 368 ? -0.226 -1.950 -15.792 1.00 98.31 368 GLY A N 1
ATOM 2855 C CA . GLY A 1 368 ? 0.143 -1.977 -17.201 1.00 98.31 368 GLY A CA 1
ATOM 2856 C C . GLY A 1 368 ? 1.608 -2.345 -17.449 1.00 98.31 368 GLY A C 1
ATOM 2857 O O . GLY A 1 368 ? 2.410 -2.565 -16.535 1.00 98.31 368 GLY A O 1
ATOM 2858 N N . VAL A 1 369 ? 1.945 -2.395 -18.736 1.00 98.69 369 VAL A N 1
ATOM 2859 C CA . VAL A 1 369 ? 3.276 -2.700 -19.265 1.00 98.69 369 VAL A CA 1
ATOM 2860 C C . VAL A 1 369 ? 3.740 -1.534 -20.119 1.00 98.69 369 VAL A C 1
ATOM 2862 O O . VAL A 1 369 ? 3.012 -1.107 -21.020 1.00 98.69 369 VAL A O 1
ATOM 2865 N N . THR A 1 370 ? 4.949 -1.027 -19.885 1.00 98.44 370 THR A N 1
ATOM 2866 C CA . THR A 1 370 ? 5.503 0.058 -20.704 1.00 98.44 370 THR A CA 1
ATOM 2867 C C . THR A 1 370 ? 5.718 -0.375 -22.154 1.00 98.44 370 THR A C 1
ATOM 2869 O O . THR A 1 370 ? 5.904 -1.555 -22.451 1.00 98.44 370 THR A O 1
ATOM 2872 N N . ARG A 1 371 ? 5.723 0.576 -23.094 1.00 97.56 371 ARG A N 1
ATOM 2873 C CA . ARG A 1 371 ? 6.288 0.323 -24.428 1.00 97.56 371 ARG A CA 1
ATOM 2874 C C . ARG A 1 371 ? 7.800 0.147 -24.360 1.00 97.56 371 ARG A C 1
ATOM 2876 O O . ARG A 1 371 ? 8.469 0.652 -23.461 1.00 97.56 371 ARG A O 1
ATOM 2883 N N . GLN A 1 372 ? 8.354 -0.532 -25.362 1.00 95.31 372 GLN A N 1
ATOM 2884 C CA . GLN A 1 372 ? 9.800 -0.589 -25.541 1.00 95.31 372 GLN A CA 1
ATOM 2885 C C . GLN A 1 372 ? 10.374 0.833 -25.670 1.00 95.31 372 GLN A C 1
ATOM 2887 O O . GLN A 1 372 ? 9.849 1.650 -26.422 1.00 95.31 372 GLN A O 1
ATOM 2892 N N . GLY A 1 373 ? 11.436 1.121 -24.915 1.00 91.19 373 GLY A N 1
ATOM 2893 C CA . GLY A 1 373 ? 12.075 2.440 -24.868 1.00 91.19 373 GLY A CA 1
ATOM 2894 C C . GLY A 1 373 ? 11.444 3.434 -23.887 1.00 91.19 373 GLY A C 1
ATOM 2895 O O . GLY A 1 373 ? 12.078 4.437 -23.584 1.00 91.19 373 GLY A O 1
ATOM 2896 N N . VAL A 1 374 ? 10.253 3.153 -23.344 1.00 95.38 374 VAL A N 1
ATOM 2897 C CA . VAL A 1 374 ? 9.653 3.968 -22.277 1.00 95.38 374 VAL A CA 1
ATOM 2898 C C . VAL A 1 374 ? 10.257 3.563 -20.936 1.00 95.38 374 VAL A C 1
ATOM 2900 O O . VAL A 1 374 ? 10.181 2.395 -20.537 1.00 95.38 374 VAL A O 1
ATOM 2903 N N . SER A 1 375 ? 10.844 4.534 -20.239 1.00 91.50 375 SER A N 1
ATOM 2904 C CA . SER A 1 375 ? 11.480 4.349 -18.937 1.00 91.50 375 SER A CA 1
ATOM 2905 C C . SER A 1 375 ? 10.600 4.859 -17.790 1.00 91.50 375 SER A C 1
ATOM 2907 O O . SER A 1 375 ? 9.580 5.525 -17.986 1.00 91.50 375 SER A O 1
ATOM 2909 N N . PHE A 1 376 ? 11.010 4.575 -16.550 1.00 89.31 376 PHE A N 1
ATOM 2910 C CA . PHE A 1 376 ? 10.336 5.127 -15.372 1.00 89.31 376 PHE A CA 1
ATOM 2911 C C . PHE A 1 376 ? 10.396 6.665 -15.335 1.00 89.31 376 PHE A C 1
ATOM 2913 O O . PHE A 1 376 ? 9.522 7.283 -14.733 1.00 89.31 376 PHE A O 1
ATOM 2920 N N . VAL A 1 377 ? 11.394 7.289 -15.980 1.00 88.50 377 VAL A N 1
ATOM 2921 C CA . VAL A 1 377 ? 11.529 8.752 -16.060 1.00 88.50 377 VAL A CA 1
ATOM 2922 C C . VAL A 1 377 ? 10.396 9.344 -16.895 1.00 88.50 377 VAL A C 1
ATOM 2924 O O . VAL A 1 377 ? 9.804 10.342 -16.485 1.00 88.50 377 VAL A O 1
ATOM 2927 N N . ASP A 1 378 ? 10.033 8.709 -18.014 1.00 92.88 378 ASP A N 1
ATOM 2928 C CA . ASP A 1 378 ? 8.907 9.148 -18.847 1.00 92.88 378 ASP A CA 1
ATOM 2929 C C . ASP A 1 378 ? 7.583 9.092 -18.080 1.00 92.88 378 ASP A C 1
ATOM 2931 O O . ASP A 1 378 ? 6.802 10.045 -18.115 1.00 92.88 378 ASP A O 1
ATOM 2935 N N . LEU A 1 379 ? 7.344 7.983 -17.368 1.00 94.19 379 LEU A N 1
ATOM 2936 C CA . LEU A 1 379 ? 6.164 7.807 -16.519 1.00 94.19 379 LEU A CA 1
ATOM 2937 C C . LEU A 1 379 ? 6.131 8.876 -15.426 1.00 94.19 379 LEU A C 1
ATOM 2939 O O . LEU A 1 379 ? 5.148 9.599 -15.290 1.00 94.19 379 LEU A O 1
ATOM 2943 N N . LEU A 1 380 ? 7.223 9.013 -14.675 1.00 90.81 380 LEU A N 1
ATOM 2944 C CA . LEU A 1 380 ? 7.309 9.935 -13.551 1.00 90.81 380 LEU A CA 1
ATOM 2945 C C . LEU A 1 380 ? 7.132 11.394 -13.987 1.00 90.81 380 LEU A C 1
ATOM 2947 O O . LEU A 1 380 ? 6.463 12.149 -13.292 1.00 90.81 380 LEU A O 1
ATOM 2951 N N . THR A 1 381 ? 7.671 11.779 -15.145 1.00 89.12 381 THR A N 1
ATOM 2952 C CA . THR A 1 381 ? 7.536 13.140 -15.692 1.00 89.12 381 THR A CA 1
ATOM 2953 C C . THR A 1 381 ? 6.076 13.468 -16.013 1.00 89.12 381 THR A C 1
ATOM 2955 O O . THR A 1 381 ? 5.592 14.546 -15.676 1.00 89.12 381 THR A O 1
ATOM 2958 N N . VAL A 1 382 ? 5.347 12.523 -16.616 1.00 91.62 382 VAL A N 1
ATOM 2959 C CA . VAL A 1 382 ? 3.917 12.684 -16.933 1.00 91.62 382 VAL A CA 1
ATOM 2960 C C . VAL A 1 382 ? 3.062 12.743 -15.670 1.00 91.62 382 VAL A C 1
ATOM 2962 O O . VAL A 1 382 ? 2.131 13.543 -15.592 1.00 91.62 382 VAL A O 1
ATOM 2965 N N . LEU A 1 383 ? 3.375 11.903 -14.682 1.00 89.81 383 LEU A N 1
ATOM 2966 C CA . LEU A 1 383 ? 2.607 11.796 -13.441 1.00 89.81 383 LEU A CA 1
ATOM 2967 C C . LEU A 1 383 ? 2.866 12.966 -12.487 1.00 89.81 383 LEU A C 1
ATOM 2969 O O . LEU A 1 383 ? 1.943 13.419 -11.823 1.00 89.81 383 LEU A O 1
ATOM 2973 N N . ALA A 1 384 ? 4.105 13.456 -12.409 1.00 82.88 384 ALA A N 1
ATOM 2974 C CA . ALA A 1 384 ? 4.482 14.558 -11.524 1.00 82.88 384 ALA A CA 1
ATOM 2975 C C . ALA A 1 384 ? 4.173 15.945 -12.108 1.00 82.88 384 ALA A C 1
ATOM 2977 O O . ALA A 1 384 ? 4.165 16.926 -11.368 1.00 82.88 384 ALA A O 1
ATOM 2978 N N . GLY A 1 385 ? 3.940 16.047 -13.420 1.00 70.50 385 GLY A N 1
ATOM 2979 C CA . GLY A 1 385 ? 3.585 17.297 -14.096 1.00 70.50 385 GLY A CA 1
ATOM 2980 C C . GLY A 1 385 ? 2.140 17.764 -13.876 1.00 70.50 385 GLY A C 1
ATOM 2981 O O . GLY A 1 385 ? 1.687 18.634 -14.620 1.00 70.50 385 GLY A O 1
ATOM 2982 N N . ARG A 1 386 ? 1.407 17.177 -12.922 1.00 62.59 386 ARG A N 1
ATOM 2983 C CA . ARG A 1 386 ? -0.039 17.361 -12.726 1.00 62.59 386 ARG A CA 1
ATOM 2984 C C . ARG A 1 386 ? -0.409 17.795 -11.316 1.00 62.59 386 ARG A C 1
ATOM 2986 O O . ARG A 1 386 ? 0.266 17.358 -10.359 1.00 62.59 386 ARG A O 1
#

Secondary structure (DSSP, 8-state):
--TTTTS-HHHHHHHEEEPPPPPPTTS-HHHHHHTT-EEEEEETT-TTHHHHHHHHHHTT--EEEEE-STTS-GGGHHHHHHHHHHHHHHHHHH-TTTTSEEEEE-SSHHHHHHHHHH-SSTTTTEEEEEETT--HHHHHHHHHHHHHHHHHHTS--EEEEEE--HHHHSHHHHHHHHHHHHHHHHHTGGGB--EEE-HHHHHHTTT----TTS-GGGSHHHHHHHHHHHHHH--TTTT---EEBPPP---S----SS-----SHHHHTTT-HHHHHHHHHTTHHHHHHHHHHHHHTT--SEEESSTHHHHHHHHHHSBPHHHHHHHHHHHH--S-S-EE-TTSSSEE-TTTTHHHHHHHHHHHHHH-EEPTT--HHHHHHHHHT-

Foldseek 3Di:
DAAPPLDDPVLQVAWFPWGAADDDLPPDLQLVLLLQQAEAEDALLDPPVLVVLLVLLSLGNAHYEHELAPSDDPVCSVVSLVSVLVSLQVCQVVVSNVRHAYEYEDPDLVSLVCSLVRRDRSLNNHQAYEYEPDWLVRNLSNLVSRVVSCVSSVHQHAYEYENQHCLLLDPVRNVVGLVSVLVSCQVSVSRYSEYEYALPNSCVVVVDDDDLQDASCVVVSVVVSLLVNCVSAVDPPPSHHAYAAYEDDFFAADDDDDDQPPDQVVCVVVVNNVVVVVCVRGSVSSVLVNLVVCVVSRHRHYHYHDSLNSLSSLLVLAAEPQLLQLLVCLCPDPDADWDAGPVRPDIRGNVVCNSVSVVSVSSCNRRNYTDPPNHSSNSSCSSNVD

Radius of gyration: 20.73 Å; chains: 1; bounding box: 52×49×48 Å